Protein AF-A0A952TQQ8-F1 (afdb_monomer)

Sequence (661 aa):
MGQTALNFILPLGLLLSFATPFSAVAAKRCEVVHAGASTTTSVPQVRGFLNPGAQVQADGHVQLHLTQRNSLTGHLVNAVARGVLQPALKTKRLDEVLARLQTKLKEGGEQSFFGKVLESFGITSRFNLKMLEEVPTEGPMIVTLNHPLSGLELVAVAEALAPVRKDVKIVATNFLESVPGFKDHAIFVNPMGGAEARAYNARQREKIVEHLQDGHVIVIAPAGAVSVKEKLSDEHAMDPVWKTGVADFLAQVPHAQVLPVFVNGGPSPTFHRMQRVHPFAGTSMIIREIGDLIGKSIDFAIGAPIKAVEHQKFTDRRDLMKYLRLRTYIMSEAVPKTETTAQPKRVRAEPIAEAIDPAIIKAEIEGLKVLHDLAPDNDAKGMKALIAHGRDIPNVLNEIGRLREVNFWEAGEGTGRARDLDKYDLDYNHLIVWDKKQNRIAGAYRVGFVDNILREKGPEGLYTGQFFGIAPLLPSKLAQMFEIGRSFVDKDYQGRSFALPTLFGGLAKILAFEGKYRGFFGAVSVSNEFTPVSKALILKWAARYAGDKDYGTVSVKTPPRFKTRLTEAELDYLVEKSPTIQELNQLIEAAEGRPGARTPQLIPIYVELGSRFLAFDQDMAFNTVDGLILSDIRELTHPVRVKYMGEEGARVFEQKWNLGE

pLDDT: mean 84.05, std 18.79, range [21.8, 98.75]

Radius of gyration: 32.47 Å; Cα contacts (8 Å, |Δi|>4): 1139; chains: 1; bounding box: 77×60×102 Å

Foldseek 3Di:
DPPPVVVVVVVVVVLVVLADPDDPPDDPDDDDDDDDDDDDDPPPPPPDPFDWDWAQDPLQAIAIARDPDPDPVRVVRSVSCVVRVCVSLVRVLNSQLLVQLVVVVVDDDPQDSLRSSCVSLQEAEDEDVVQLVLDDLWFFAEEEEAAFQLPNVLSSVQRSCVVRAVLEAEEEAPSCVNRPPNVVRYQHAHPPDDDVRVVSVVVSLVVVLVSNVVGHYYYYHQLSDHFADPDLPDPDTGRDQGDLSVVVSCVSVLQYWYKAKYKDDHADSVLRVLCVVDVVSSVSSSSSSNSVCRSYYIWMFIARIHGSVLLVVDPDSSLSSLLSRLLNQLLNQVTDDDPVPDDPPDAFPEAAADADDLVLQLVLVVPFAWLDWPCPPDLQFTKTWGKDALQSRVNNLQNLQSQLQVFLVVQQWHQSYNGNDDPLSNGWMKTFIAGSNVSDTQKIKTKAQLLVQCVPPNPVSAPCVVWKQCVLCCPPHPNQAIEIDSIDGGPVCPPPDHNVLNSLLSVLSCLQPVLRHQWYKYKDWDALVQALLLVLLLVLLQQVLQDPPQAPVMDGDAADDGDGPDDNVSSNSQCVSQNDQVSSQSSSCSSNSHPPRHDDPVSVVCVLLSKHFRGWYDDPSGRTIITMIIGRNLPDDLVSSCSRHNPVSSVSNCVSVVPDD

Structure (mmCIF, N/CA/C/O backbone):
data_AF-A0A952TQQ8-F1
#
_entry.id   AF-A0A952TQQ8-F1
#
loop_
_atom_site.group_PDB
_atom_site.id
_atom_site.type_symbol
_atom_site.label_atom_id
_atom_site.label_alt_id
_atom_site.label_comp_id
_atom_site.label_asym_id
_atom_site.label_entity_id
_atom_site.label_seq_id
_atom_site.pdbx_PDB_ins_code
_atom_site.Cartn_x
_atom_site.Cartn_y
_atom_site.Cartn_z
_atom_site.occupancy
_atom_site.B_iso_or_equiv
_atom_site.auth_seq_id
_atom_site.auth_comp_id
_atom_site.auth_asym_id
_atom_site.auth_atom_id
_atom_site.pdbx_PDB_model_num
ATOM 1 N N . MET A 1 1 ? -19.784 29.715 61.085 1.00 32.22 1 MET A N 1
ATOM 2 C CA . MET A 1 1 ? -20.712 29.132 60.085 1.00 32.22 1 MET A CA 1
ATOM 3 C C . MET A 1 1 ? -20.442 29.626 58.646 1.00 32.22 1 MET A C 1
ATOM 5 O O . MET A 1 1 ? -21.376 29.723 57.868 1.00 32.22 1 MET A O 1
ATOM 9 N N . GLY A 1 2 ? -19.188 29.895 58.238 1.00 28.33 2 GLY A N 1
ATOM 10 C CA . GLY A 1 2 ? -18.906 30.584 56.957 1.00 28.33 2 GLY A CA 1
ATOM 11 C C . GLY A 1 2 ? -17.971 29.887 55.954 1.00 28.33 2 GLY A C 1
ATOM 12 O O . GLY A 1 2 ? -17.770 30.424 54.875 1.00 28.33 2 GLY A O 1
ATOM 13 N N . GLN A 1 3 ? -17.401 28.714 56.260 1.00 23.58 3 GLN A N 1
ATOM 14 C CA . GLN A 1 3 ? -16.406 28.048 55.388 1.00 23.58 3 GLN A CA 1
ATOM 15 C C . GLN A 1 3 ? -16.873 26.716 54.789 1.00 23.58 3 GLN A C 1
ATOM 17 O O . GLN A 1 3 ? -16.317 26.256 53.796 1.00 23.58 3 GLN A O 1
ATOM 22 N N . THR A 1 4 ? -17.945 26.123 55.315 1.00 27.84 4 THR A N 1
ATOM 23 C CA . THR A 1 4 ? -18.509 24.876 54.785 1.00 27.84 4 THR A CA 1
ATOM 24 C C . THR A 1 4 ? -19.394 25.087 53.559 1.00 27.84 4 THR A C 1
ATOM 26 O O . THR A 1 4 ? -19.549 24.149 52.796 1.00 27.84 4 THR A O 1
ATOM 29 N N . ALA A 1 5 ? -19.924 26.291 53.309 1.00 25.72 5 ALA A N 1
ATOM 30 C CA . ALA A 1 5 ? -20.779 26.564 52.145 1.00 25.72 5 ALA A CA 1
ATOM 31 C C . ALA A 1 5 ? -19.988 26.796 50.838 1.00 25.72 5 ALA A C 1
ATOM 33 O O . ALA A 1 5 ? -20.480 26.473 49.759 1.00 25.72 5 ALA A O 1
ATOM 34 N N . LEU A 1 6 ? -18.742 27.284 50.910 1.00 25.86 6 LEU A N 1
ATOM 35 C CA . LEU A 1 6 ? -17.947 27.618 49.717 1.00 25.86 6 LEU A CA 1
ATOM 36 C C . LEU A 1 6 ? -17.417 26.377 48.969 1.00 25.86 6 LEU A C 1
ATOM 38 O O . LEU A 1 6 ? -17.321 26.393 47.744 1.00 25.86 6 LEU A O 1
ATOM 42 N N . ASN A 1 7 ? -17.176 25.267 49.677 1.00 28.73 7 ASN A N 1
ATOM 43 C CA . ASN A 1 7 ? -16.753 23.994 49.073 1.00 28.73 7 ASN A CA 1
ATOM 44 C C . ASN A 1 7 ? -17.890 23.231 48.356 1.00 28.73 7 ASN A C 1
ATOM 46 O O . ASN A 1 7 ? -17.617 22.258 47.657 1.00 28.73 7 ASN A O 1
ATOM 50 N N . PHE A 1 8 ? -19.149 23.673 48.485 1.00 30.70 8 PHE A N 1
ATOM 51 C CA . PHE A 1 8 ? -20.299 23.097 47.769 1.00 30.70 8 PHE A CA 1
ATOM 52 C C . PHE A 1 8 ? -20.654 23.842 46.474 1.00 30.70 8 PHE A C 1
ATOM 54 O O . PHE A 1 8 ? -21.332 23.277 45.616 1.00 30.70 8 PHE A O 1
ATOM 61 N N . ILE A 1 9 ? -20.185 25.082 46.297 1.00 27.66 9 ILE A N 1
ATOM 62 C CA . ILE A 1 9 ? -20.581 25.936 45.165 1.00 27.66 9 ILE A CA 1
ATOM 63 C C . ILE A 1 9 ? -19.721 25.670 43.918 1.00 27.66 9 ILE A C 1
ATOM 65 O O . ILE A 1 9 ? -20.233 25.760 42.806 1.00 27.66 9 ILE A O 1
ATOM 69 N N . LEU A 1 10 ? -18.459 25.246 44.060 1.00 29.20 10 LEU A N 1
ATOM 70 C CA . LEU A 1 10 ? -17.604 24.923 42.903 1.00 29.20 10 LEU A CA 1
ATOM 71 C C . LEU A 1 10 ? -18.091 23.716 42.065 1.00 29.20 10 LEU A C 1
ATOM 73 O O . LEU A 1 10 ? -18.125 23.838 40.840 1.00 29.20 10 LEU A O 1
ATOM 77 N N . PRO A 1 11 ? -18.525 22.579 42.653 1.00 34.53 11 PRO A N 1
ATOM 78 C CA . PRO A 1 11 ? -19.058 21.456 41.874 1.00 34.53 11 PRO A CA 1
ATOM 79 C C . PRO A 1 11 ? -20.411 21.770 41.216 1.00 34.53 11 PRO A C 1
ATOM 81 O O . PRO A 1 11 ? -20.672 21.314 40.104 1.00 34.53 11 PRO A O 1
ATOM 84 N N . LEU A 1 12 ? -21.260 22.577 41.872 1.00 30.97 12 LEU A N 1
ATOM 85 C CA . LEU A 1 12 ? -22.550 23.015 41.323 1.00 30.97 12 LEU A CA 1
ATOM 86 C C . LEU A 1 12 ? -22.391 24.086 40.231 1.00 30.97 12 LEU A C 1
ATOM 88 O O . LEU A 1 12 ? -23.143 24.083 39.262 1.00 30.97 12 LEU A O 1
ATOM 92 N N . GLY A 1 13 ? -21.398 24.972 40.355 1.00 29.64 13 GLY A N 1
ATOM 93 C CA . GLY A 1 13 ? -21.047 25.968 39.339 1.00 29.64 13 GLY A CA 1
ATOM 94 C C . GLY A 1 13 ? -20.501 25.336 38.058 1.00 29.64 13 GLY A C 1
ATOM 95 O O . GLY A 1 13 ? -20.829 25.795 36.963 1.00 29.64 13 GLY A O 1
ATOM 96 N N . LEU A 1 14 ? -19.760 24.225 38.177 1.00 34.53 14 LEU A N 1
ATOM 97 C CA . LEU A 1 14 ? -19.405 23.384 37.031 1.00 34.53 14 LEU A CA 1
ATOM 98 C C . LEU A 1 14 ? -20.651 22.732 36.417 1.00 34.53 14 LEU A C 1
ATOM 100 O O . LEU A 1 14 ? -20.799 22.779 35.208 1.00 34.53 14 LEU A O 1
ATOM 104 N N . LEU A 1 15 ? -21.576 22.195 37.225 1.00 32.00 15 LEU A N 1
ATOM 105 C CA . LEU A 1 15 ? -22.835 21.587 36.755 1.00 32.00 15 LEU A CA 1
ATOM 106 C C . LEU A 1 15 ? -23.774 22.579 36.036 1.00 32.00 15 LEU A C 1
ATOM 108 O O . LEU A 1 15 ? -24.389 22.219 35.036 1.00 32.00 15 LEU A O 1
ATOM 112 N N . LEU A 1 16 ? -23.856 23.828 36.502 1.00 31.28 16 LEU A N 1
ATOM 113 C CA . LEU A 1 16 ? -24.672 24.887 35.891 1.00 31.28 16 LEU A CA 1
ATOM 114 C C . LEU A 1 16 ? -24.053 25.460 34.607 1.00 31.28 16 LEU A C 1
ATOM 116 O O . LEU A 1 16 ? -24.787 25.892 33.721 1.00 31.28 16 LEU A O 1
ATOM 120 N N . SER A 1 17 ? -22.728 25.391 34.447 1.00 34.94 17 SER A N 1
ATOM 121 C CA . SER A 1 17 ? -22.055 25.772 33.194 1.00 34.94 17 SER A CA 1
ATOM 122 C C . SER A 1 17 ? -22.216 24.737 32.066 1.00 34.94 17 SER A C 1
ATOM 124 O O . SER A 1 17 ? -21.946 25.060 30.912 1.00 34.94 17 SER A O 1
ATOM 126 N N . PHE A 1 18 ? -22.758 23.540 32.342 1.00 33.50 18 PHE A N 1
ATOM 127 C CA . PHE A 1 18 ? -23.220 22.605 31.299 1.00 33.50 18 PHE A CA 1
ATOM 128 C C . PHE A 1 18 ? -24.574 23.006 30.674 1.00 33.50 18 PHE A C 1
ATOM 130 O O . PHE A 1 18 ? -24.950 22.427 29.654 1.00 33.50 18 PHE A O 1
ATOM 137 N N . ALA A 1 19 ? -25.308 23.970 31.252 1.00 29.22 19 ALA A N 1
ATOM 138 C CA . ALA A 1 19 ? -26.680 24.311 30.852 1.00 29.22 19 ALA A CA 1
ATOM 139 C C . ALA A 1 19 ? -26.833 25.654 30.105 1.00 29.22 19 ALA A C 1
ATOM 141 O O . ALA A 1 19 ? -27.895 25.905 29.536 1.00 29.22 19 ALA A O 1
ATOM 142 N N . THR A 1 20 ? -25.806 26.511 30.051 1.00 25.48 20 THR A N 1
ATOM 143 C CA . THR A 1 20 ? -25.872 27.815 29.361 1.00 25.48 20 THR A CA 1
ATOM 144 C C . THR A 1 20 ? -24.729 27.991 28.357 1.00 25.48 20 THR A C 1
ATOM 146 O O . THR A 1 20 ? -23.560 27.881 28.722 1.00 25.48 20 THR A O 1
ATOM 149 N N . PRO A 1 21 ? -25.009 28.323 27.080 1.00 28.84 21 PRO A N 1
ATOM 150 C CA . PRO A 1 21 ? -23.968 28.522 26.083 1.00 28.84 21 PRO A CA 1
ATOM 151 C C . PRO A 1 21 ? -23.411 29.953 26.117 1.00 28.84 21 PRO A C 1
ATOM 153 O O . PRO A 1 21 ? -23.126 30.487 25.065 1.00 28.84 21 PRO A O 1
ATOM 156 N N . PHE A 1 22 ? -23.270 30.615 27.269 1.00 28.53 22 PHE A N 1
ATOM 157 C CA . PHE A 1 22 ? -22.618 31.934 27.355 1.00 28.53 22 PHE A CA 1
ATOM 158 C C . PHE A 1 22 ? -22.199 32.236 28.802 1.00 28.53 22 PHE A C 1
ATOM 160 O O . PHE A 1 22 ? -23.039 32.550 29.638 1.00 28.53 22 PHE A O 1
ATOM 167 N N . SER A 1 23 ? -20.899 32.136 29.104 1.00 26.25 23 SER A N 1
ATOM 168 C CA . SER A 1 23 ? -20.166 33.032 30.029 1.00 26.25 23 SER A CA 1
ATOM 169 C C . SER A 1 23 ? -18.717 32.560 30.225 1.00 26.25 23 SER A C 1
ATOM 171 O O . SER A 1 23 ? -18.322 32.016 31.250 1.00 26.25 23 SER A O 1
ATOM 173 N N . ALA A 1 24 ? -17.878 32.811 29.220 1.00 30.66 24 ALA A N 1
ATOM 174 C CA . ALA A 1 24 ? -16.427 32.769 29.368 1.00 30.66 24 ALA A CA 1
ATOM 175 C C . ALA A 1 24 ? -15.915 34.100 29.949 1.00 30.66 24 ALA A C 1
ATOM 177 O O . ALA A 1 24 ? -15.295 34.871 29.231 1.00 30.66 24 ALA A O 1
ATOM 178 N N . VAL A 1 25 ? -16.185 34.405 31.225 1.00 27.53 25 VAL A N 1
ATOM 179 C CA . VAL A 1 25 ? -15.553 35.539 31.937 1.00 27.53 25 VAL A CA 1
ATOM 180 C C . VAL A 1 25 ? -15.475 35.241 33.441 1.00 27.53 25 VAL A C 1
A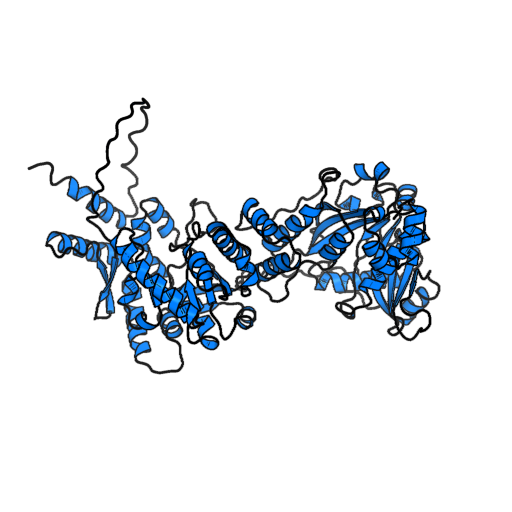TOM 182 O O . VAL A 1 25 ? -16.314 35.710 34.194 1.00 27.53 25 VAL A O 1
ATOM 185 N N . ALA A 1 26 ? -14.500 34.437 33.884 1.00 26.12 26 ALA A N 1
ATOM 186 C CA . ALA A 1 26 ? -13.976 34.437 35.268 1.00 26.12 26 ALA A CA 1
ATOM 187 C C . ALA A 1 26 ? -12.819 33.426 35.450 1.00 26.12 26 ALA A C 1
ATOM 189 O O . ALA A 1 26 ? -12.828 32.607 36.359 1.00 26.12 26 ALA A O 1
ATOM 190 N N . ALA A 1 27 ? -11.813 33.446 34.573 1.00 28.19 27 ALA A N 1
ATOM 191 C CA . ALA A 1 27 ? -10.557 32.719 34.805 1.00 28.19 27 ALA A CA 1
ATOM 192 C C . ALA A 1 27 ? -9.403 33.413 34.069 1.00 28.19 27 ALA A C 1
ATOM 194 O O . ALA A 1 27 ? -8.700 32.826 33.255 1.00 28.19 27 ALA A O 1
ATOM 195 N N . LYS A 1 28 ? -9.266 34.724 34.280 1.00 26.98 28 LYS A N 1
ATOM 196 C CA . LYS A 1 28 ? -8.157 35.517 33.744 1.00 26.98 28 LYS A CA 1
ATOM 197 C C . LYS A 1 28 ? -7.723 36.521 34.804 1.00 26.98 28 LYS A C 1
ATOM 199 O O . LYS A 1 28 ? -8.106 37.682 34.757 1.00 26.98 28 LYS A O 1
ATOM 204 N N . ARG A 1 29 ? -7.003 36.030 35.811 1.00 25.61 29 ARG A N 1
ATOM 205 C CA . ARG A 1 29 ? -6.129 36.809 3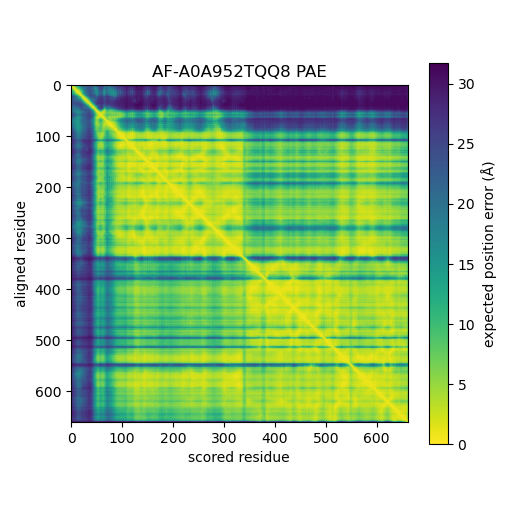6.703 1.00 25.61 29 ARG A CA 1
ATOM 206 C C . ARG A 1 29 ? -5.382 35.837 37.609 1.00 25.61 29 ARG A C 1
ATOM 208 O O . ARG A 1 29 ? -5.937 35.373 38.593 1.00 25.61 29 ARG A O 1
ATOM 215 N N . CYS A 1 30 ? -4.172 35.492 37.186 1.00 24.12 30 CYS A N 1
ATOM 216 C CA . CYS A 1 30 ? -2.969 35.344 38.005 1.00 24.12 30 CYS A CA 1
ATOM 217 C C . CYS A 1 30 ? -1.922 34.656 37.130 1.00 24.12 30 CYS A C 1
ATOM 219 O O . CYS A 1 30 ? -1.815 33.436 37.102 1.00 24.12 30 CYS A O 1
ATOM 221 N N . GLU A 1 31 ? -1.180 35.470 36.390 1.00 26.22 31 GLU A N 1
ATOM 222 C CA . GLU A 1 31 ? 0.121 35.085 35.866 1.00 26.22 31 GLU A CA 1
ATOM 223 C C . GLU A 1 31 ? 1.176 35.972 36.536 1.00 26.22 31 GLU A C 1
ATOM 225 O O . GLU A 1 31 ? 0.934 37.157 36.770 1.00 26.22 31 GLU A O 1
ATOM 230 N N . VAL A 1 32 ? 2.336 35.354 36.777 1.00 25.34 32 VAL A N 1
ATOM 231 C CA . VAL A 1 32 ? 3.637 35.906 37.194 1.00 25.34 32 VAL A CA 1
ATOM 232 C C . VAL A 1 32 ? 3.842 36.177 38.693 1.00 25.34 32 VAL A C 1
ATOM 234 O O . VAL A 1 32 ? 3.427 37.211 39.194 1.00 25.34 32 VAL A O 1
ATOM 237 N N . VAL A 1 33 ? 4.591 35.283 39.366 1.00 24.11 33 VAL A N 1
ATOM 238 C CA . VAL A 1 33 ? 5.948 35.552 39.909 1.00 24.11 33 VAL A CA 1
ATOM 239 C C . VAL A 1 33 ? 6.734 34.226 39.968 1.00 24.11 33 VAL A C 1
ATOM 241 O O . VAL A 1 33 ? 6.297 33.265 40.597 1.00 24.11 33 VAL A O 1
ATOM 244 N N . HIS A 1 34 ? 7.902 34.176 39.318 1.00 28.20 34 HIS A N 1
ATOM 245 C CA . HIS A 1 34 ? 8.940 33.158 39.529 1.00 28.20 34 HIS A CA 1
ATOM 246 C C . HIS A 1 34 ? 9.770 33.501 40.777 1.00 28.20 34 HIS A C 1
ATOM 248 O O . HIS A 1 34 ? 10.296 34.606 40.854 1.00 28.20 34 HIS A O 1
ATOM 254 N N . ALA A 1 35 ? 9.975 32.541 41.684 1.00 23.30 35 ALA A N 1
ATOM 255 C CA . ALA A 1 35 ? 11.178 32.424 42.518 1.00 23.30 35 ALA A CA 1
ATOM 256 C C . ALA A 1 35 ? 11.234 31.019 43.139 1.00 23.30 35 ALA A C 1
ATOM 258 O O . ALA A 1 35 ? 10.222 30.499 43.607 1.00 23.30 35 ALA A O 1
ATOM 259 N N . GLY A 1 36 ? 12.406 30.387 43.092 1.00 25.66 36 GLY A N 1
ATOM 260 C CA . GLY A 1 36 ? 12.616 29.030 43.579 1.00 25.66 36 GLY A CA 1
ATOM 261 C C . GLY A 1 36 ? 12.595 28.920 45.103 1.00 25.66 36 GLY A C 1
ATOM 262 O O . GLY A 1 36 ? 13.143 29.764 45.800 1.00 25.66 36 GLY A O 1
ATOM 263 N N . ALA A 1 37 ? 12.004 27.834 45.595 1.00 23.45 37 ALA A N 1
ATOM 264 C CA . ALA A 1 37 ? 12.375 27.158 46.834 1.00 23.45 37 ALA A CA 1
ATOM 265 C C . ALA A 1 37 ? 11.677 25.792 46.860 1.00 23.45 37 ALA A C 1
ATOM 267 O O . ALA A 1 37 ? 10.455 25.691 46.745 1.00 23.45 37 ALA A O 1
ATOM 268 N N . SER A 1 38 ? 12.467 24.732 47.000 1.00 32.81 38 SER A N 1
ATOM 269 C CA . SER A 1 38 ? 12.003 23.371 47.236 1.00 32.81 38 SER A CA 1
ATOM 270 C C . SER A 1 38 ? 11.174 23.305 48.519 1.00 32.81 38 SER A C 1
ATOM 272 O O . SER A 1 38 ? 11.723 23.394 49.615 1.00 32.81 38 SER A O 1
ATOM 274 N N . THR A 1 39 ? 9.865 23.105 48.397 1.00 23.03 39 THR A N 1
ATOM 275 C CA . THR A 1 39 ? 9.034 22.610 49.497 1.00 23.03 39 THR A CA 1
ATOM 276 C C . THR A 1 39 ? 8.027 21.609 48.949 1.00 23.03 39 THR A C 1
ATOM 278 O O . THR A 1 39 ? 7.138 21.921 48.161 1.00 23.03 39 THR A O 1
ATOM 281 N N . THR A 1 40 ? 8.209 20.360 49.363 1.00 30.31 40 THR A N 1
ATOM 282 C CA . THR A 1 40 ? 7.241 19.274 49.247 1.00 30.31 40 THR A CA 1
ATOM 283 C C . THR A 1 40 ? 5.929 19.691 49.903 1.00 30.31 40 THR A C 1
ATOM 285 O O . THR A 1 40 ? 5.774 19.590 51.117 1.00 30.31 40 THR A O 1
ATOM 288 N N . THR A 1 41 ? 4.975 20.154 49.102 1.00 22.11 41 THR A N 1
ATOM 289 C CA . THR A 1 41 ? 3.570 20.253 49.493 1.00 22.11 41 THR A CA 1
ATOM 290 C C . THR A 1 41 ? 2.823 19.135 48.784 1.00 22.11 41 THR A C 1
ATOM 292 O O . THR A 1 41 ? 2.525 19.190 47.592 1.00 22.11 41 THR A O 1
ATOM 295 N N . SER A 1 42 ? 2.574 18.060 49.528 1.00 22.77 42 SER A N 1
ATOM 296 C CA . SER A 1 42 ? 1.626 17.023 49.150 1.00 22.77 42 SER A CA 1
ATOM 297 C C . SER A 1 42 ? 0.257 17.671 48.943 1.00 22.77 42 SER A C 1
ATOM 299 O O . SER A 1 42 ? -0.440 18.024 49.892 1.00 22.77 42 SER A O 1
ATOM 301 N N . VAL A 1 43 ? -0.138 17.836 47.681 1.00 21.80 43 VAL A N 1
ATOM 302 C CA . VAL A 1 43 ? -1.536 18.097 47.335 1.00 21.80 43 VAL A CA 1
ATOM 303 C C . VAL A 1 43 ? -2.341 16.925 47.905 1.00 21.80 43 VAL A C 1
ATOM 305 O O . VAL A 1 43 ? -2.058 15.778 47.541 1.00 21.80 43 VAL A O 1
ATOM 308 N N . PRO A 1 44 ? -3.309 17.147 48.813 1.00 22.64 44 PRO A N 1
ATOM 309 C CA . PRO A 1 44 ? -4.126 16.057 49.312 1.00 22.64 44 PRO A CA 1
ATOM 310 C C . PRO A 1 44 ? -4.858 15.451 48.116 1.00 22.64 44 PRO A C 1
ATOM 312 O O . PRO A 1 44 ? -5.598 16.149 47.421 1.00 22.64 44 PRO A O 1
ATOM 315 N N . GLN A 1 45 ? -4.656 14.155 47.861 1.00 25.36 45 GLN A N 1
ATOM 316 C CA . GLN A 1 45 ? -5.541 13.397 46.985 1.00 25.36 45 GLN A CA 1
ATOM 317 C C . GLN A 1 45 ? -6.956 13.523 47.554 1.00 25.36 45 GLN A C 1
ATOM 319 O O . GLN A 1 45 ? -7.307 12.869 48.537 1.00 25.36 45 GLN A O 1
ATOM 324 N N . VAL A 1 46 ? -7.775 14.379 46.945 1.00 29.78 46 VAL A N 1
ATOM 325 C CA . VAL A 1 46 ? -9.210 14.417 47.200 1.00 29.78 46 VAL A CA 1
ATOM 326 C C . VAL A 1 46 ? -9.751 13.062 46.748 1.00 29.78 46 VAL A C 1
ATOM 328 O O . VAL A 1 46 ? -9.956 12.829 45.559 1.00 29.78 46 VAL A O 1
ATOM 331 N N . ARG A 1 47 ? -9.926 12.130 47.696 1.00 33.19 47 ARG A N 1
ATOM 332 C CA . ARG A 1 47 ? -10.666 10.878 47.486 1.00 33.19 47 ARG A CA 1
ATOM 333 C C . ARG A 1 47 ? -12.002 11.237 46.830 1.00 33.19 47 ARG A C 1
ATOM 335 O O . ARG A 1 47 ? -12.814 11.937 47.434 1.00 33.19 47 ARG A O 1
ATOM 342 N N . GLY A 1 48 ? -12.179 10.791 45.585 1.00 42.81 48 GLY A N 1
ATOM 343 C CA . GLY A 1 48 ? -13.246 11.208 44.677 1.00 42.81 48 GLY A CA 1
ATOM 344 C C . GLY A 1 48 ? -14.637 11.141 45.303 1.00 42.81 48 GLY A C 1
ATOM 345 O O . GLY A 1 48 ? -15.153 10.069 45.605 1.00 42.81 48 GLY A O 1
ATOM 346 N N . PHE A 1 49 ? -15.248 12.310 45.494 1.00 42.28 49 PHE A N 1
ATOM 347 C CA . PHE A 1 49 ? -16.646 12.446 45.909 1.00 42.28 49 PHE A CA 1
ATOM 348 C C . PHE A 1 49 ? -17.617 12.172 44.742 1.00 42.28 49 PHE A C 1
ATOM 350 O O . PHE A 1 49 ? -18.768 11.798 44.967 1.00 42.28 49 PHE A O 1
ATOM 357 N N . LEU A 1 50 ? -17.135 12.318 43.502 1.00 49.62 50 LEU A N 1
ATOM 358 C CA . LEU A 1 50 ? -17.887 12.156 42.261 1.00 49.62 50 LEU A CA 1
ATOM 359 C C . LEU A 1 50 ? -17.267 11.026 41.424 1.00 49.62 50 LEU A C 1
ATOM 361 O O . LEU A 1 50 ? -16.101 11.108 41.046 1.00 49.62 50 LEU A O 1
ATOM 365 N N . ASN A 1 51 ? -18.053 9.988 41.148 1.00 52.38 51 ASN A N 1
ATOM 366 C CA . ASN A 1 51 ? -17.754 8.917 40.204 1.00 52.38 51 ASN A CA 1
ATOM 367 C C . ASN A 1 51 ? -18.918 8.828 39.197 1.00 52.38 51 ASN A C 1
ATOM 369 O O . ASN A 1 51 ? -19.869 8.077 39.436 1.00 52.38 51 ASN A O 1
ATOM 373 N N . PRO A 1 52 ? -18.917 9.678 38.150 1.00 55.25 52 PRO A N 1
ATOM 374 C CA . PRO A 1 52 ? -19.969 9.699 37.145 1.00 55.25 52 PRO A CA 1
ATOM 375 C C . PRO A 1 52 ? -20.037 8.378 36.377 1.00 55.25 52 PRO A C 1
ATOM 377 O O . PRO A 1 52 ? -19.037 7.902 35.849 1.00 55.25 52 PRO A O 1
ATOM 380 N N . GLY A 1 53 ? -21.234 7.815 36.280 1.00 58.09 53 GLY A N 1
ATOM 381 C CA . GLY A 1 53 ? -21.527 6.585 35.561 1.00 58.09 53 GLY A CA 1
ATOM 382 C C . GLY A 1 53 ? -22.976 6.546 35.089 1.00 58.09 53 GLY A C 1
ATOM 383 O O . GLY A 1 53 ? -23.793 7.405 35.432 1.00 58.09 53 GLY A O 1
ATOM 384 N N . ALA A 1 54 ? -23.286 5.535 34.291 1.00 63.41 54 ALA A N 1
ATOM 385 C CA . ALA A 1 54 ? -24.631 5.261 33.821 1.00 63.41 54 ALA A CA 1
ATOM 386 C C . ALA A 1 54 ? -24.971 3.798 34.065 1.00 63.41 54 ALA A C 1
ATOM 388 O O . ALA A 1 54 ? -24.098 2.935 33.976 1.00 63.41 54 ALA A O 1
ATOM 389 N N . GLN A 1 55 ? -26.231 3.538 34.379 1.00 69.12 55 GLN A N 1
ATOM 390 C CA . GLN A 1 55 ? -26.745 2.198 34.596 1.00 69.12 55 GLN A CA 1
ATOM 391 C C . GLN A 1 55 ? -28.065 2.050 33.850 1.00 69.12 55 GLN A C 1
ATOM 393 O O . GLN A 1 55 ? -28.894 2.961 33.880 1.00 69.12 55 GLN A O 1
ATOM 398 N N . VAL A 1 56 ? -28.253 0.911 33.186 1.00 68.06 56 VAL A N 1
ATOM 399 C CA . VAL A 1 56 ? -29.563 0.542 32.649 1.00 68.06 56 VAL A CA 1
ATOM 400 C C . VAL A 1 56 ? -30.370 -0.072 33.783 1.00 68.06 56 VAL A C 1
ATOM 402 O O . VAL A 1 56 ? -29.945 -1.043 34.413 1.00 68.06 56 VAL A O 1
ATOM 405 N N . GLN A 1 57 ? -31.498 0.557 34.093 1.00 76.19 57 GLN A N 1
ATOM 406 C CA . GLN A 1 57 ? -32.425 0.102 35.120 1.00 76.19 57 GLN A CA 1
ATOM 407 C C . GLN A 1 57 ? -33.222 -1.114 34.625 1.00 76.19 57 GLN A C 1
ATOM 409 O O . GLN A 1 57 ? -33.276 -1.401 33.428 1.00 76.19 57 GLN A O 1
ATOM 414 N N . ALA A 1 58 ? -33.850 -1.845 35.549 1.00 68.06 58 ALA A N 1
ATOM 415 C CA . ALA A 1 58 ? -34.628 -3.043 35.215 1.00 68.06 58 ALA A CA 1
ATOM 416 C C . ALA A 1 58 ? -35.817 -2.752 34.275 1.00 68.06 58 ALA A C 1
ATOM 418 O O . ALA A 1 58 ? -36.232 -3.626 33.519 1.00 68.06 58 ALA A O 1
ATOM 419 N N . ASP A 1 59 ? -36.331 -1.522 34.300 1.00 69.00 59 ASP A N 1
ATOM 420 C CA . ASP A 1 59 ? -37.386 -1.014 33.417 1.00 69.00 59 ASP A CA 1
ATOM 421 C C . ASP A 1 59 ? -36.868 -0.545 32.040 1.00 69.00 59 ASP A C 1
ATOM 423 O O . ASP A 1 59 ? -37.653 -0.110 31.203 1.00 69.00 59 ASP A O 1
ATOM 427 N N . GLY A 1 60 ? -35.561 -0.666 31.779 1.00 64.75 60 GLY A N 1
ATOM 428 C CA . GLY A 1 60 ? -34.933 -0.331 30.500 1.00 64.75 60 GLY A CA 1
ATOM 429 C C . GLY A 1 60 ? -34.461 1.118 30.363 1.00 64.75 60 GLY A C 1
ATOM 430 O O . GLY A 1 60 ? -33.883 1.449 29.328 1.00 64.75 60 GLY A O 1
ATOM 431 N N . HIS A 1 61 ? -34.639 1.970 31.378 1.00 73.56 61 HIS A N 1
ATOM 432 C CA . HIS A 1 61 ? -34.198 3.367 31.320 1.00 73.56 61 HIS A CA 1
ATOM 433 C C . HIS A 1 61 ? -32.708 3.541 31.648 1.00 73.56 61 HIS A C 1
ATOM 435 O O . HIS A 1 61 ? -32.187 2.973 32.614 1.00 73.56 61 HIS A O 1
ATOM 441 N N . VAL A 1 62 ? -32.015 4.395 30.885 1.00 67.69 62 VAL A N 1
ATOM 442 C CA . VAL A 1 62 ? -30.635 4.804 31.185 1.00 67.69 62 VAL A CA 1
ATOM 443 C C . VAL A 1 62 ? -30.646 5.853 32.290 1.00 67.69 62 VAL A C 1
ATOM 445 O O . VAL A 1 62 ? -31.055 6.996 32.076 1.00 67.69 62 VAL A O 1
ATOM 448 N N . GLN A 1 63 ? -30.123 5.505 33.464 1.00 70.62 63 GLN A N 1
ATOM 449 C CA . GLN A 1 63 ? -30.012 6.420 34.594 1.00 70.62 63 GLN A CA 1
ATOM 450 C C . GLN A 1 63 ? -28.563 6.859 34.823 1.00 70.62 63 GLN A C 1
ATOM 452 O O . GLN A 1 63 ? -27.652 6.040 34.945 1.00 70.62 63 GLN A O 1
ATOM 457 N N . LEU A 1 64 ? -28.354 8.177 34.899 1.00 65.12 64 LEU A N 1
ATOM 458 C CA . LEU A 1 64 ? -27.068 8.775 35.254 1.00 65.12 64 LEU A CA 1
ATOM 459 C C . LEU A 1 64 ? -26.913 8.863 36.773 1.00 65.12 64 LEU A C 1
ATOM 461 O O . LEU A 1 64 ? -27.825 9.308 37.475 1.00 65.12 64 LEU A O 1
ATOM 465 N N . HIS A 1 65 ? -25.721 8.536 37.261 1.00 66.00 65 HIS A N 1
ATOM 466 C CA . HIS A 1 65 ? -25.332 8.709 38.656 1.00 66.00 65 HIS A CA 1
ATOM 467 C C . HIS A 1 65 ? -23.972 9.394 38.718 1.00 66.00 65 HIS A C 1
ATOM 469 O O . HIS A 1 65 ? -23.063 9.038 37.983 1.00 66.00 65 HIS A O 1
ATOM 475 N N . LEU A 1 66 ? -23.819 10.379 39.595 1.00 57.88 66 LEU A N 1
ATOM 476 C CA . LEU A 1 66 ? -22.551 11.054 39.867 1.00 57.88 66 LEU A CA 1
ATOM 477 C C . LEU A 1 66 ? -21.835 10.472 41.089 1.00 57.88 66 LEU A C 1
ATOM 479 O O . LEU A 1 66 ? -20.675 10.791 41.321 1.00 57.88 66 LEU A O 1
ATOM 483 N N . THR A 1 67 ? -22.505 9.649 41.896 1.00 57.25 67 THR A N 1
ATOM 484 C CA . THR A 1 67 ? -21.909 8.967 43.049 1.00 57.25 67 THR A CA 1
ATOM 485 C C . THR A 1 67 ? -22.687 7.701 43.401 1.00 57.25 67 THR A C 1
ATOM 487 O O . THR A 1 67 ? -23.908 7.658 43.261 1.00 57.25 67 THR A O 1
ATOM 490 N N . GLN A 1 68 ? -21.985 6.675 43.889 1.00 57.19 68 GLN A N 1
ATOM 491 C CA . GLN A 1 68 ? -22.589 5.433 44.395 1.00 57.19 68 GLN A CA 1
ATOM 492 C C . GLN A 1 68 ? -22.811 5.446 45.919 1.00 57.19 68 GLN A C 1
ATOM 494 O O . GLN A 1 68 ? -23.174 4.432 46.510 1.00 57.19 68 GLN A O 1
ATOM 499 N N . ARG A 1 69 ? -22.593 6.586 46.592 1.00 60.59 69 ARG A N 1
ATOM 500 C CA . ARG A 1 69 ? -22.831 6.693 48.038 1.00 60.59 69 ARG A CA 1
ATOM 501 C C . ARG A 1 69 ? -24.323 6.630 48.351 1.00 60.59 69 ARG A C 1
ATOM 503 O O . ARG A 1 69 ? -25.079 7.509 47.943 1.00 60.59 69 ARG A O 1
ATOM 510 N N . ASN A 1 70 ? -24.714 5.658 49.171 1.00 59.84 70 ASN A N 1
ATOM 511 C CA . ASN A 1 70 ? -26.054 5.584 49.744 1.00 59.84 70 ASN A CA 1
ATOM 512 C C . ASN A 1 70 ? -26.190 6.556 50.934 1.00 59.84 70 ASN A C 1
ATOM 514 O O . ASN A 1 70 ? -26.180 6.155 52.094 1.00 59.84 70 ASN A O 1
ATOM 518 N N . SER A 1 71 ? -26.230 7.859 50.647 1.00 67.75 71 SER A N 1
ATOM 519 C CA . SER A 1 71 ? -26.416 8.929 51.636 1.00 67.75 71 SER A CA 1
ATOM 520 C C . SER A 1 71 ? -27.350 10.017 51.101 1.00 67.75 71 SER A C 1
ATOM 522 O O . SER A 1 71 ? -27.482 10.174 49.890 1.00 67.75 71 SER A O 1
ATOM 524 N N . LEU A 1 72 ? -27.969 10.812 51.985 1.00 58.16 72 LEU A N 1
ATOM 525 C CA . LEU A 1 72 ? -28.831 11.951 51.610 1.00 58.16 72 LEU A CA 1
ATOM 526 C C . LEU A 1 72 ? -28.152 12.898 50.605 1.00 58.16 72 LEU A C 1
ATOM 528 O O . LEU A 1 72 ? -28.751 13.302 49.610 1.00 58.16 72 LEU A O 1
ATOM 532 N N . THR A 1 73 ? -26.872 13.199 50.824 1.00 55.47 73 THR A N 1
ATOM 533 C CA . THR A 1 73 ? -26.073 14.034 49.920 1.00 55.47 73 THR A CA 1
ATOM 534 C C . THR A 1 73 ? -25.832 13.351 48.572 1.00 55.47 73 THR A C 1
ATOM 536 O O . THR A 1 73 ? -25.874 14.016 47.541 1.00 55.47 73 THR A O 1
ATOM 539 N N . GLY A 1 74 ? -25.614 12.031 48.553 1.00 55.44 74 GLY A N 1
ATOM 540 C CA . GLY A 1 74 ? -25.461 11.263 47.315 1.00 55.44 74 GLY A CA 1
ATOM 541 C C . GLY A 1 74 ? -26.750 11.199 46.494 1.00 55.44 74 GLY A C 1
ATOM 542 O O . GLY A 1 74 ? -26.719 11.387 45.277 1.00 55.44 74 GLY A O 1
ATOM 543 N N . HIS A 1 75 ? -27.895 11.038 47.161 1.00 65.31 75 HIS A N 1
ATOM 544 C CA . HIS A 1 75 ? -29.219 11.078 46.533 1.00 65.31 75 HIS A CA 1
ATOM 545 C C . HIS A 1 75 ? -29.524 12.444 45.916 1.00 65.31 75 HIS A C 1
ATOM 547 O O . HIS A 1 75 ? -29.987 12.495 44.777 1.00 65.31 75 HIS A O 1
ATOM 553 N N . LEU A 1 76 ? -29.200 13.542 46.611 1.00 61.19 76 LEU A N 1
ATOM 554 C CA . LEU A 1 76 ? -29.369 14.905 46.094 1.00 61.19 76 LEU A CA 1
ATOM 555 C C . LEU A 1 76 ? -28.473 15.173 44.874 1.00 61.19 76 LEU A C 1
ATOM 557 O O . LEU A 1 76 ? -28.943 15.680 43.858 1.00 61.19 76 LEU A O 1
ATOM 561 N N . VAL A 1 77 ? -27.198 14.781 44.938 1.00 62.56 77 VAL A N 1
ATOM 562 C CA . VAL A 1 77 ? -26.240 14.929 43.828 1.00 62.56 77 VAL A CA 1
ATOM 563 C C . VAL A 1 77 ? -26.682 14.125 42.597 1.00 62.56 77 VAL A C 1
ATOM 565 O O . VAL A 1 77 ? -26.657 14.639 41.479 1.00 62.56 77 VAL A O 1
ATOM 568 N N . ASN A 1 78 ? -27.164 12.896 42.791 1.00 65.88 78 ASN A N 1
ATOM 569 C CA . ASN A 1 78 ? -27.725 12.085 41.710 1.00 65.88 78 ASN A CA 1
ATOM 570 C C . ASN A 1 78 ? -29.053 12.656 41.179 1.00 65.88 78 ASN A C 1
ATOM 572 O O . ASN A 1 78 ? -29.317 12.565 39.983 1.00 65.88 78 ASN A O 1
ATOM 576 N N . ALA A 1 79 ? -29.882 13.283 42.021 1.00 66.69 79 ALA A N 1
ATOM 577 C CA . ALA A 1 79 ? -31.107 13.951 41.579 1.00 66.69 79 ALA A CA 1
ATOM 578 C C . ALA A 1 79 ? -30.814 15.165 40.684 1.00 66.69 79 ALA A C 1
ATOM 580 O O . ALA A 1 79 ? -31.451 15.315 39.644 1.00 66.69 79 ALA A O 1
ATOM 581 N N . VAL A 1 80 ? -29.805 15.974 41.026 1.00 60.88 80 VAL A N 1
ATOM 582 C CA . VAL A 1 80 ? -29.335 17.085 40.178 1.00 60.88 80 VAL A CA 1
ATOM 583 C C . VAL A 1 80 ? -28.789 16.564 38.846 1.00 60.88 80 VAL A C 1
ATOM 585 O O . VAL A 1 80 ? -29.106 17.117 37.793 1.00 60.88 80 VAL A O 1
ATOM 588 N N . ALA A 1 81 ? -28.036 15.460 38.863 1.00 64.25 81 ALA A N 1
ATOM 589 C CA . ALA A 1 81 ? -27.560 14.817 37.640 1.00 64.25 81 ALA A CA 1
ATOM 590 C C . ALA A 1 81 ? -28.715 14.402 36.715 1.00 64.25 81 ALA A C 1
ATOM 592 O O . ALA A 1 81 ? -28.686 14.678 35.517 1.00 64.25 81 ALA A O 1
ATOM 593 N N . ARG A 1 82 ? -29.768 13.800 37.276 1.00 69.44 82 ARG A N 1
ATOM 594 C CA . ARG A 1 82 ? -30.972 13.419 36.524 1.00 69.44 82 ARG A CA 1
ATOM 595 C C . ARG A 1 82 ? -31.749 14.626 35.999 1.00 69.44 82 ARG A C 1
ATOM 597 O O . ARG A 1 82 ? -32.178 14.616 34.855 1.00 69.44 82 ARG A O 1
ATOM 604 N N . GLY A 1 83 ? -31.898 15.682 36.796 1.00 62.41 83 GLY A N 1
ATOM 605 C CA . GLY A 1 83 ? -32.655 16.872 36.396 1.00 62.41 83 GLY A CA 1
ATOM 606 C C . GLY A 1 83 ? -31.972 17.723 35.320 1.00 62.41 83 GLY A C 1
ATOM 607 O O . GLY A 1 83 ? -32.657 18.311 34.489 1.00 62.41 83 GLY A O 1
ATOM 608 N N . VAL A 1 84 ? -30.634 17.784 35.319 1.00 61.22 84 VAL A N 1
ATOM 609 C CA . VAL A 1 84 ? -29.870 18.731 34.484 1.00 61.22 84 VAL A CA 1
ATOM 610 C C . VAL A 1 84 ? -29.041 18.036 33.400 1.00 61.22 84 VAL A C 1
ATOM 612 O O . VAL A 1 84 ? -29.091 18.436 32.238 1.00 61.22 84 VAL A O 1
ATOM 615 N N . LEU A 1 85 ? -28.294 16.976 33.735 1.00 65.50 85 LEU A N 1
ATOM 616 C CA . LEU A 1 85 ? -27.389 16.312 32.783 1.00 65.50 85 LEU A CA 1
ATOM 617 C C . LEU A 1 85 ? -28.127 15.338 31.857 1.00 65.50 85 LEU A C 1
ATOM 619 O O . LEU A 1 85 ? -27.796 15.239 30.678 1.00 65.50 85 LEU A O 1
ATOM 623 N N . GLN A 1 86 ? -29.136 14.627 32.362 1.00 70.06 86 GLN A N 1
ATOM 624 C CA . GLN A 1 86 ? -29.854 13.597 31.602 1.00 70.06 86 GLN A CA 1
ATOM 625 C C . GLN A 1 86 ? -30.586 14.158 30.359 1.00 70.06 86 GLN A C 1
ATOM 627 O O . GLN A 1 86 ? -30.453 13.549 29.288 1.00 70.06 86 GLN A O 1
ATOM 632 N N . PRO A 1 87 ? -31.264 15.330 30.422 1.00 70.62 87 PRO A N 1
ATOM 633 C CA . PRO A 1 87 ? -31.815 15.991 29.236 1.00 70.62 87 PRO A CA 1
ATOM 634 C C . PRO A 1 87 ? -30.730 16.538 28.299 1.00 70.62 87 PRO A C 1
ATOM 636 O O . PRO A 1 87 ? -30.829 16.369 27.084 1.00 70.62 87 PRO A O 1
ATOM 639 N N . ALA A 1 88 ? -29.667 17.140 28.848 1.00 67.50 88 ALA A N 1
ATOM 640 C CA . ALA A 1 88 ? -28.562 17.706 28.066 1.00 67.50 88 ALA A CA 1
ATOM 641 C C . ALA A 1 88 ? -27.798 16.641 27.251 1.00 67.50 88 ALA A C 1
ATOM 643 O O . ALA A 1 88 ? -27.298 16.924 26.157 1.00 67.50 88 ALA A O 1
ATOM 644 N N . LEU A 1 89 ? -27.756 15.403 27.754 1.00 69.25 89 LEU A N 1
ATOM 645 C CA . LEU A 1 89 ? -27.150 14.242 27.098 1.00 69.25 89 LEU A CA 1
ATOM 646 C C . LEU A 1 89 ? -28.114 13.469 26.182 1.00 69.25 89 LEU A C 1
ATOM 648 O O . LEU A 1 89 ? -27.711 12.473 25.589 1.00 69.25 89 LEU A O 1
ATOM 652 N N . LYS A 1 90 ? -29.367 13.928 26.029 1.00 73.75 90 LYS A N 1
ATOM 653 C CA . LYS A 1 90 ? -30.383 13.352 25.121 1.00 73.75 90 LYS A CA 1
ATOM 654 C C . LYS A 1 90 ? -30.650 11.848 25.321 1.00 73.75 90 LYS A C 1
ATOM 656 O O . LYS A 1 90 ? -30.977 11.134 24.375 1.00 73.75 90 LYS A O 1
ATOM 661 N N . THR A 1 91 ? -30.567 11.387 26.564 1.00 73.56 91 THR A N 1
ATOM 662 C CA . THR A 1 91 ? -30.696 9.971 26.974 1.00 73.56 91 THR A CA 1
ATOM 663 C C . THR A 1 91 ? -31.982 9.270 26.523 1.00 73.56 91 THR A C 1
ATOM 665 O O . THR A 1 91 ? -31.928 8.081 26.239 1.00 73.56 91 THR A O 1
ATOM 668 N N . LYS A 1 92 ? -33.101 9.992 26.341 1.00 79.00 92 LYS A N 1
ATOM 669 C CA . LYS A 1 92 ? -34.375 9.423 25.846 1.00 79.00 92 LYS A CA 1
ATOM 670 C C . LYS A 1 92 ? -34.235 8.620 24.551 1.00 79.00 92 LYS A C 1
ATOM 672 O O . LYS A 1 92 ? -34.902 7.610 24.379 1.00 79.00 92 LYS A O 1
ATOM 677 N N . ARG A 1 93 ? -33.347 9.051 23.649 1.00 81.19 93 ARG A N 1
ATOM 678 C CA . ARG A 1 93 ? -33.102 8.330 22.393 1.00 81.19 93 ARG A CA 1
ATOM 679 C C . ARG A 1 93 ? -32.518 6.936 22.631 1.00 81.19 93 ARG A C 1
ATOM 681 O O . ARG A 1 93 ? -32.768 6.033 21.845 1.00 81.19 93 ARG A O 1
ATOM 688 N N . LEU A 1 94 ? -31.735 6.763 23.698 1.00 81.00 94 LEU A N 1
ATOM 689 C CA . LEU A 1 94 ? -31.177 5.464 24.070 1.00 81.00 94 LEU A CA 1
ATOM 690 C C . LEU A 1 94 ? -32.207 4.577 24.767 1.00 81.00 94 LEU A C 1
ATOM 692 O O . LEU A 1 94 ? -32.175 3.373 24.547 1.00 81.00 94 LEU A O 1
ATOM 696 N N . ASP A 1 95 ? -33.139 5.145 25.534 1.00 82.12 95 ASP A N 1
ATOM 697 C CA . ASP A 1 95 ? -34.240 4.375 26.130 1.00 82.12 95 ASP A CA 1
ATOM 698 C C . ASP A 1 95 ? -35.078 3.685 25.036 1.00 82.12 95 ASP A C 1
ATOM 700 O O . ASP A 1 95 ? -35.370 2.494 25.123 1.00 82.12 95 ASP A O 1
ATOM 704 N N . GLU A 1 96 ? -35.387 4.398 23.945 1.00 86.38 96 GLU A N 1
ATOM 705 C CA . GLU A 1 96 ? -36.085 3.832 22.779 1.00 86.38 96 GLU A CA 1
ATOM 706 C C . GLU A 1 96 ? -35.285 2.701 22.113 1.00 86.38 96 GLU A C 1
ATOM 708 O O . GLU A 1 96 ? -35.837 1.662 21.748 1.00 86.38 96 GLU A O 1
ATOM 713 N N . VAL A 1 97 ? -33.967 2.875 21.978 1.00 87.19 97 VAL A N 1
ATOM 714 C CA . VAL A 1 97 ? -33.072 1.842 21.438 1.00 87.19 97 VAL A CA 1
ATOM 715 C C . VAL A 1 97 ? -33.052 0.604 22.334 1.00 87.19 97 VAL A C 1
ATOM 717 O O . VAL A 1 97 ? -33.133 -0.513 21.826 1.00 87.19 97 VAL A O 1
ATOM 720 N N . LEU A 1 98 ? -32.973 0.779 23.654 1.00 85.12 98 LEU A N 1
ATOM 721 C CA . LEU A 1 98 ? -32.971 -0.325 24.613 1.00 85.12 98 LEU A CA 1
ATOM 722 C C . LEU A 1 98 ? -34.304 -1.078 24.615 1.00 85.12 98 LEU A C 1
ATOM 724 O O . LEU A 1 98 ? -34.297 -2.307 24.656 1.00 85.12 98 LEU A O 1
ATOM 728 N N . ALA A 1 99 ? -35.434 -0.376 24.492 1.00 87.44 99 ALA A N 1
ATOM 729 C CA . ALA A 1 99 ? -36.747 -1.003 24.344 1.00 87.44 99 ALA A CA 1
ATOM 730 C C . ALA A 1 99 ? -36.841 -1.850 23.058 1.00 87.44 99 ALA A C 1
ATOM 732 O O . ALA A 1 99 ? -37.326 -2.988 23.088 1.00 87.44 99 ALA A O 1
ATOM 733 N N . ARG A 1 100 ? -36.312 -1.343 21.932 1.00 90.62 100 ARG A N 1
ATOM 734 C CA . ARG A 1 100 ? -36.200 -2.117 20.680 1.00 90.62 100 ARG A CA 1
ATOM 735 C C . ARG A 1 100 ? -35.313 -3.348 20.854 1.00 90.62 100 ARG A C 1
ATOM 737 O O . ARG A 1 100 ? -35.724 -4.441 20.470 1.00 90.62 100 ARG A O 1
ATOM 744 N N . LEU A 1 101 ? -34.154 -3.200 21.498 1.00 89.62 101 LEU A N 1
ATOM 745 C CA . LEU A 1 101 ? -33.238 -4.310 21.764 1.00 89.62 101 LEU A CA 1
ATOM 746 C C . LEU A 1 101 ? -33.895 -5.390 22.627 1.00 89.62 101 LEU A C 1
ATOM 748 O O . LEU A 1 101 ? -33.839 -6.564 22.281 1.00 89.62 101 LEU A O 1
ATOM 752 N N . GLN A 1 102 ? -34.564 -5.016 23.720 1.00 88.12 102 GLN A N 1
ATOM 753 C CA . GLN A 1 102 ? -35.278 -5.972 24.573 1.00 88.12 102 GLN A CA 1
ATOM 754 C C . GLN A 1 102 ? -36.353 -6.749 23.807 1.00 88.12 102 GLN A C 1
ATOM 756 O O . GLN A 1 102 ? -36.546 -7.936 24.063 1.00 88.12 102 GLN A O 1
ATOM 761 N N . THR A 1 103 ? -37.042 -6.093 22.872 1.00 90.25 103 THR A N 1
ATOM 762 C CA . THR A 1 103 ? -38.029 -6.743 22.000 1.00 90.25 103 THR A CA 1
ATOM 763 C C . THR A 1 103 ? -37.341 -7.750 21.075 1.00 90.25 103 THR A C 1
ATOM 765 O O . THR A 1 103 ? -37.679 -8.931 21.092 1.00 90.25 103 THR A O 1
ATOM 768 N N . LYS A 1 104 ? -36.275 -7.333 20.384 1.00 89.56 104 LYS A N 1
ATOM 769 C CA . LYS A 1 104 ? -35.494 -8.187 19.473 1.00 89.56 104 LYS A CA 1
ATOM 770 C C . LYS A 1 104 ? -34.782 -9.356 20.148 1.00 89.56 104 LYS A C 1
ATOM 772 O O . LYS A 1 104 ? -34.564 -10.397 19.536 1.00 89.56 104 LYS A O 1
ATOM 777 N N . LEU A 1 105 ? -34.386 -9.216 21.411 1.00 88.62 105 LEU A N 1
ATOM 778 C CA . LEU A 1 105 ? -33.797 -10.322 22.170 1.00 88.62 105 LEU A CA 1
ATOM 779 C C . LEU A 1 105 ? -34.825 -11.417 22.490 1.00 88.62 105 LEU A C 1
ATOM 781 O O . LEU A 1 105 ? -34.431 -12.570 22.636 1.00 88.62 105 LEU A O 1
ATOM 785 N N . LYS A 1 106 ? -36.120 -11.077 22.566 1.00 88.25 106 LYS A N 1
ATOM 786 C CA . LYS A 1 106 ? -37.217 -12.047 22.735 1.00 88.25 106 LYS A CA 1
ATOM 787 C C . LYS A 1 106 ? -37.619 -12.702 21.415 1.00 88.25 106 LYS A C 1
ATOM 789 O O . LYS A 1 106 ? -38.078 -13.840 21.416 1.00 88.25 106 LYS A O 1
ATOM 794 N N . GLU A 1 107 ? -37.449 -11.993 20.304 1.00 83.44 107 GLU A N 1
ATOM 795 C CA . GLU A 1 107 ? -37.618 -12.533 18.957 1.00 83.44 107 GLU A CA 1
ATOM 796 C C . GLU A 1 107 ? -36.493 -13.551 18.688 1.00 83.44 107 GLU A C 1
ATOM 798 O O . GLU A 1 107 ? -35.322 -13.197 18.534 1.00 83.44 107 GLU A O 1
ATOM 803 N N . GLY A 1 108 ? -36.813 -14.848 18.697 1.00 71.88 108 GLY A N 1
ATOM 804 C CA . GLY A 1 108 ? -35.883 -15.884 18.231 1.00 71.88 108 GLY A CA 1
ATOM 805 C C . GLY A 1 108 ? -35.502 -15.671 16.757 1.00 71.88 108 GLY A C 1
ATOM 806 O O . GLY A 1 108 ? -36.184 -14.949 16.036 1.00 71.88 108 GLY A O 1
ATOM 807 N N . GLY A 1 109 ? -34.408 -16.277 16.293 1.00 79.88 109 GLY A N 1
ATOM 808 C CA . GLY A 1 109 ? -33.993 -16.189 14.888 1.00 79.88 109 GLY A CA 1
ATOM 809 C C . GLY A 1 109 ? -32.499 -16.414 14.681 1.00 79.88 109 GLY A C 1
ATOM 810 O O . GLY A 1 109 ? -31.748 -16.555 15.643 1.00 79.88 109 GLY A O 1
ATOM 811 N N . GLU A 1 110 ? -32.077 -16.428 13.417 1.00 82.44 110 GLU A N 1
ATOM 812 C CA . GLU A 1 110 ? -30.681 -16.669 13.013 1.00 82.44 110 GLU A CA 1
ATOM 813 C C . GLU A 1 110 ? -29.776 -15.428 13.136 1.00 82.44 110 GLU A C 1
ATOM 815 O O . GLU A 1 110 ? -28.553 -15.536 13.048 1.00 82.44 110 GLU A O 1
ATOM 820 N N . GLN A 1 111 ? -30.360 -14.243 13.353 1.00 86.69 111 GLN A N 1
ATOM 821 C CA . GLN A 1 111 ? -29.615 -12.993 13.506 1.00 86.69 111 GLN A CA 1
ATOM 822 C C . GLN A 1 111 ? -28.740 -13.022 14.766 1.00 86.69 111 GLN A C 1
ATOM 824 O O . GLN A 1 111 ? -29.206 -13.363 15.858 1.00 86.69 111 GLN A O 1
ATOM 829 N N . SER A 1 112 ? -27.483 -12.598 14.626 1.00 92.62 112 SER A N 1
ATOM 830 C CA . SER A 1 112 ? -26.544 -12.528 15.745 1.00 92.62 112 SER A CA 1
ATOM 831 C C . SER A 1 112 ? -26.980 -11.492 16.795 1.00 92.62 112 SER A C 1
ATOM 833 O O . SER A 1 112 ? -27.709 -10.537 16.506 1.00 92.62 112 SER A O 1
ATOM 835 N N . PHE A 1 113 ? -26.493 -11.652 18.031 1.00 93.94 113 PHE A N 1
ATOM 836 C CA . PHE A 1 113 ? -26.683 -10.661 19.092 1.00 93.94 113 PHE A CA 1
ATOM 837 C C . PHE A 1 113 ? -26.221 -9.260 18.665 1.00 93.94 113 PHE A C 1
ATOM 839 O O . PHE A 1 113 ? -26.936 -8.281 18.882 1.00 93.94 113 PHE A O 1
ATOM 846 N N . PHE A 1 114 ? -25.054 -9.157 18.024 1.00 95.00 114 PHE A N 1
ATOM 847 C CA . PHE A 1 114 ? -24.502 -7.879 17.582 1.00 95.00 114 PHE A CA 1
ATOM 848 C C . PHE A 1 114 ? -25.373 -7.241 16.491 1.00 95.00 114 PHE A C 1
ATOM 850 O O . PHE A 1 114 ? -25.656 -6.045 16.565 1.00 95.00 114 PHE A O 1
ATOM 857 N N . GLY A 1 115 ? -25.900 -8.038 15.558 1.00 94.69 115 GLY A N 1
ATOM 858 C CA . GLY A 1 115 ? -26.852 -7.596 14.538 1.00 94.69 115 GLY A CA 1
ATOM 859 C C . GLY A 1 115 ? -28.127 -7.013 15.143 1.00 94.69 115 GLY A C 1
ATOM 860 O O . GLY A 1 115 ? -28.542 -5.916 14.766 1.00 94.69 115 GLY A O 1
ATOM 861 N N . LYS A 1 116 ? -28.693 -7.669 16.167 1.00 94.75 116 LYS A N 1
ATOM 862 C CA . LYS A 1 116 ? -29.856 -7.150 16.912 1.00 94.75 116 LYS A CA 1
ATOM 863 C C . LYS A 1 116 ? -29.563 -5.810 17.588 1.00 94.75 116 LYS A C 1
ATOM 865 O O . LYS A 1 116 ? -30.428 -4.928 17.602 1.00 94.75 116 LYS A O 1
ATOM 870 N N . VAL A 1 117 ? -28.357 -5.634 18.137 1.00 93.38 117 VAL A N 1
ATOM 871 C CA . VAL A 1 117 ? -27.918 -4.348 18.703 1.00 93.38 117 VAL A CA 1
ATOM 872 C C . VAL A 1 117 ? -27.868 -3.282 17.608 1.00 93.38 117 VAL A C 1
ATOM 874 O O . VAL A 1 117 ? -28.539 -2.263 17.744 1.00 93.38 117 VAL A O 1
ATOM 877 N N . LEU A 1 118 ? -27.148 -3.510 16.506 1.00 94.69 118 LEU A N 1
ATOM 878 C CA . LEU A 1 118 ? -27.011 -2.523 15.424 1.00 94.69 118 LEU A CA 1
ATOM 879 C C . LEU A 1 118 ? -28.355 -2.136 14.808 1.00 94.69 118 LEU A C 1
ATOM 881 O O . LEU A 1 118 ? -28.615 -0.950 14.603 1.00 94.69 118 LEU A O 1
ATOM 885 N N . GLU A 1 119 ? -29.236 -3.107 14.581 1.00 94.62 119 GLU A N 1
ATOM 886 C CA . GLU A 1 119 ? -30.574 -2.862 14.048 1.00 94.62 119 GLU A CA 1
ATOM 887 C C . GLU A 1 119 ? -31.427 -2.033 15.020 1.00 94.62 119 GLU A C 1
ATOM 889 O O . GLU A 1 119 ? -32.137 -1.119 14.603 1.00 94.62 119 GLU A O 1
ATOM 894 N N . SER A 1 120 ? -31.294 -2.261 16.332 1.00 92.25 120 SER A N 1
ATOM 895 C CA . SER A 1 120 ? -31.965 -1.443 17.355 1.00 92.25 120 SER A CA 1
ATOM 896 C C . SER A 1 120 ? -31.494 0.013 17.350 1.00 92.25 120 SER A C 1
ATOM 898 O O . SER A 1 120 ? -32.259 0.907 17.719 1.00 92.25 120 SER A O 1
ATOM 900 N N . PHE A 1 121 ? -30.256 0.271 16.923 1.00 92.56 121 PHE A N 1
ATOM 901 C CA . PHE A 1 121 ? -29.736 1.618 16.684 1.00 92.56 121 PHE A CA 1
ATOM 902 C C . PHE A 1 121 ? -30.041 2.147 15.271 1.00 92.56 121 PHE A C 1
ATOM 904 O O . PHE A 1 121 ? -29.873 3.344 15.034 1.00 92.56 121 PHE A O 1
ATOM 911 N N . GLY A 1 122 ? -30.485 1.303 14.335 1.00 94.56 122 GLY A N 1
ATOM 912 C CA . GLY A 1 122 ? -30.609 1.648 12.917 1.00 94.56 122 GLY A CA 1
ATOM 913 C C . GLY A 1 122 ? -29.258 1.925 12.247 1.00 94.56 122 GLY A C 1
ATOM 914 O O . GLY A 1 122 ? -29.177 2.790 11.378 1.00 94.56 122 GLY A O 1
ATOM 915 N N . ILE A 1 123 ? -28.185 1.258 12.688 1.00 94.38 123 ILE A N 1
ATOM 916 C CA . ILE A 1 123 ? -26.838 1.440 12.133 1.00 94.38 123 ILE A CA 1
ATOM 917 C C . ILE A 1 123 ? -26.670 0.617 10.863 1.00 94.38 123 ILE A C 1
ATOM 919 O O . ILE A 1 123 ? -26.998 -0.565 10.828 1.00 94.38 123 ILE A O 1
ATOM 923 N N . THR A 1 124 ? -26.080 1.232 9.839 1.00 93.94 124 THR A N 1
ATOM 924 C CA . THR A 1 124 ? -25.568 0.521 8.659 1.00 93.94 124 THR A CA 1
ATOM 925 C C . THR A 1 124 ? -24.045 0.496 8.697 1.00 93.94 124 THR A C 1
ATOM 927 O O . THR A 1 124 ? -23.415 1.543 8.822 1.00 93.94 124 THR A O 1
ATOM 930 N N . SER A 1 125 ? -23.431 -0.672 8.557 1.00 93.69 125 SER A N 1
ATOM 931 C CA . SER A 1 125 ? -21.971 -0.798 8.516 1.00 93.69 125 SER A CA 1
ATOM 932 C C . SER A 1 125 ? -21.502 -1.076 7.092 1.00 93.69 125 SER A C 1
ATOM 934 O O . SER A 1 125 ? -22.057 -1.942 6.420 1.00 93.69 125 SER A O 1
ATOM 936 N N . ARG A 1 126 ? -20.493 -0.339 6.617 1.00 93.75 126 ARG A N 1
ATOM 937 C CA . ARG A 1 126 ? -19.925 -0.513 5.273 1.00 93.75 126 ARG A CA 1
ATOM 938 C C . ARG A 1 126 ? -18.477 -0.979 5.368 1.00 93.75 126 ARG A C 1
ATOM 940 O O . ARG A 1 126 ? -17.632 -0.274 5.914 1.00 93.75 126 ARG A O 1
ATOM 947 N N . PHE A 1 127 ? -18.217 -2.153 4.802 1.00 90.50 127 PHE A N 1
ATOM 948 C CA . PHE A 1 127 ? -16.904 -2.792 4.708 1.00 90.50 127 PHE A CA 1
ATOM 949 C C . PHE A 1 127 ? -16.582 -3.098 3.242 1.00 90.50 127 PHE A C 1
ATOM 951 O O . PHE A 1 127 ? -17.491 -3.252 2.424 1.00 90.50 127 PHE A O 1
ATOM 958 N N . ASN A 1 128 ? -15.299 -3.261 2.915 1.00 84.12 128 ASN A N 1
ATOM 959 C CA . ASN A 1 128 ? -14.924 -3.964 1.691 1.00 84.12 128 ASN A CA 1
ATOM 960 C C . ASN A 1 128 ? -15.096 -5.477 1.904 1.00 84.12 128 ASN A C 1
ATOM 962 O O . ASN A 1 128 ? -14.298 -6.097 2.604 1.00 84.12 128 ASN A O 1
ATOM 966 N N . LEU A 1 129 ? -16.128 -6.064 1.292 1.00 82.62 129 LEU A N 1
ATOM 967 C CA . LEU A 1 129 ? -16.474 -7.478 1.473 1.00 82.62 129 LEU A CA 1
ATOM 968 C C . LEU A 1 129 ? -15.353 -8.438 1.049 1.00 82.62 129 LEU A C 1
ATOM 970 O O . LEU A 1 129 ? -15.177 -9.462 1.694 1.00 82.62 129 LEU A O 1
ATOM 974 N N . LYS A 1 130 ? -14.545 -8.086 0.038 1.00 84.69 130 LYS A N 1
ATOM 975 C CA . LYS A 1 130 ? -13.439 -8.946 -0.424 1.00 84.69 130 LYS A CA 1
ATOM 976 C C . LYS A 1 130 ? -12.373 -9.162 0.646 1.00 84.69 130 LYS A C 1
ATOM 978 O O . LYS A 1 130 ? -11.784 -10.227 0.716 1.00 84.69 130 LYS A O 1
ATOM 983 N N . MET A 1 131 ? -12.140 -8.160 1.492 1.00 84.50 131 MET A N 1
ATOM 984 C CA . MET A 1 131 ? -11.165 -8.269 2.579 1.00 84.50 131 MET A CA 1
ATOM 985 C C . MET A 1 131 ? -11.683 -9.147 3.734 1.00 84.50 131 MET A C 1
ATOM 987 O O . MET A 1 131 ? -10.888 -9.685 4.495 1.00 84.50 131 MET A O 1
ATOM 991 N N . LEU A 1 132 ? -13.007 -9.315 3.880 1.00 83.69 132 LEU A N 1
ATOM 992 C CA . LEU A 1 132 ? -13.587 -10.211 4.893 1.00 83.69 132 LEU A CA 1
ATOM 993 C C . LEU A 1 132 ? -13.401 -11.691 4.537 1.00 83.69 132 LEU A C 1
ATOM 995 O O . LEU A 1 132 ? -13.344 -12.523 5.438 1.00 83.69 132 LEU A O 1
ATOM 999 N N . GLU A 1 133 ? -13.271 -12.016 3.249 1.00 87.44 133 GLU A N 1
ATOM 1000 C CA . GLU A 1 133 ? -13.004 -13.382 2.775 1.00 87.44 133 GLU A CA 1
ATOM 1001 C C . GLU A 1 133 ? -11.630 -13.901 3.234 1.00 87.44 133 GLU A C 1
ATOM 1003 O O . GLU A 1 133 ? -11.420 -15.109 3.305 1.00 87.44 133 GLU A O 1
ATOM 1008 N N . GLU A 1 134 ? -10.704 -13.005 3.593 1.00 85.50 134 GLU A N 1
ATOM 1009 C CA . GLU A 1 134 ? -9.379 -13.366 4.107 1.00 85.50 134 GLU A CA 1
ATOM 1010 C C . GLU A 1 134 ? -9.376 -13.718 5.600 1.00 85.50 134 GLU A C 1
ATOM 1012 O O . GLU A 1 134 ? -8.354 -14.167 6.125 1.00 85.50 134 GLU A O 1
ATOM 1017 N N . VAL A 1 135 ? -10.494 -13.519 6.309 1.00 90.88 135 VAL A N 1
ATOM 1018 C CA . VAL A 1 135 ? -10.577 -13.818 7.740 1.00 90.88 135 VAL A CA 1
ATOM 1019 C C . VAL A 1 135 ? -10.594 -15.342 7.954 1.00 90.88 135 VAL A C 1
ATOM 1021 O O . VAL A 1 135 ? -11.510 -16.017 7.483 1.00 90.88 135 VAL A O 1
ATOM 1024 N N . PRO A 1 136 ? -9.636 -15.903 8.716 1.00 92.88 136 PRO A N 1
ATOM 1025 C CA . PRO A 1 136 ? -9.632 -17.305 9.109 1.00 92.88 136 PRO A CA 1
ATOM 1026 C C . PRO A 1 136 ? -10.928 -17.714 9.814 1.00 92.88 136 PRO A C 1
ATOM 1028 O O . PRO A 1 136 ? -11.366 -17.068 10.772 1.00 92.88 136 PRO A O 1
ATOM 1031 N N . THR A 1 137 ? -11.492 -18.841 9.383 1.00 95.12 137 THR A N 1
ATOM 1032 C CA . THR A 1 137 ? -12.693 -19.459 9.967 1.00 95.12 137 THR A CA 1
ATOM 1033 C C . THR A 1 137 ? -12.457 -20.031 11.364 1.00 95.12 137 THR A C 1
ATOM 1035 O O . THR A 1 137 ? -13.406 -20.218 12.116 1.00 95.12 137 THR A O 1
ATOM 1038 N N . GLU A 1 138 ? -11.203 -20.300 11.724 1.00 95.25 138 GLU A N 1
ATOM 1039 C CA . GLU A 1 138 ? -10.806 -20.909 12.993 1.00 95.25 138 GLU A CA 1
ATOM 1040 C C . GLU A 1 138 ? -9.468 -20.351 13.496 1.00 95.25 138 GLU A C 1
ATOM 1042 O O . GLU A 1 138 ? -8.767 -19.615 12.793 1.00 95.25 138 GLU A O 1
ATOM 1047 N N . GLY A 1 139 ? -9.114 -20.717 14.727 1.00 97.19 139 GLY A N 1
ATOM 1048 C CA . GLY A 1 139 ? -7.880 -20.304 15.382 1.00 97.19 139 GLY A CA 1
ATOM 1049 C C . GLY A 1 139 ? -7.974 -18.925 16.050 1.00 97.19 139 GLY A C 1
ATOM 1050 O O . GLY A 1 139 ? -8.839 -18.102 15.704 1.00 97.19 139 GLY A O 1
ATOM 1051 N N . PRO A 1 140 ? -7.087 -18.661 17.030 1.00 98.31 140 PRO A N 1
ATOM 1052 C CA . PRO A 1 140 ? -7.191 -17.469 17.846 1.00 98.31 140 PRO A CA 1
ATOM 1053 C C . PRO A 1 140 ? -6.905 -16.205 17.069 1.00 98.31 140 PRO A C 1
ATOM 1055 O O . PRO A 1 140 ? -5.939 -16.115 16.304 1.00 98.31 140 PRO A O 1
ATOM 1058 N N . MET A 1 141 ? -7.717 -15.191 17.336 1.00 98.44 141 MET A N 1
ATOM 1059 C CA . MET A 1 141 ? -7.598 -13.911 16.665 1.00 98.44 141 MET A CA 1
ATOM 1060 C C . MET A 1 141 ? -7.897 -12.751 17.604 1.00 98.44 141 MET A C 1
ATOM 1062 O O . MET A 1 141 ? -8.887 -12.747 18.333 1.00 98.44 141 MET A O 1
ATOM 1066 N N . ILE A 1 142 ? -7.062 -11.718 17.522 1.00 98.75 142 ILE A N 1
ATOM 1067 C CA . ILE A 1 142 ? -7.315 -10.427 18.153 1.00 98.75 142 ILE A CA 1
ATOM 1068 C C . ILE A 1 142 ? -7.607 -9.410 17.054 1.00 98.75 142 ILE A C 1
ATOM 1070 O O . ILE A 1 142 ? -6.739 -9.073 16.254 1.00 98.75 142 ILE A O 1
ATOM 1074 N N . VAL A 1 143 ? -8.825 -8.890 17.026 1.00 98.62 143 VAL A N 1
ATOM 1075 C CA . VAL A 1 143 ? -9.210 -7.794 16.142 1.00 98.62 143 VAL A CA 1
ATOM 1076 C C . VAL A 1 143 ? -8.906 -6.480 16.849 1.00 98.62 143 VAL A C 1
ATOM 1078 O O . VAL A 1 143 ? -9.481 -6.186 17.899 1.00 98.62 143 VAL A O 1
ATOM 1081 N N . THR A 1 144 ? -7.987 -5.694 16.292 1.00 98.50 144 THR A N 1
ATOM 1082 C CA . THR A 1 144 ? -7.588 -4.393 16.845 1.00 98.50 144 THR A CA 1
ATOM 1083 C C . THR A 1 144 ? -8.142 -3.261 16.002 1.00 98.50 144 THR A C 1
ATOM 1085 O O . THR A 1 144 ? -7.969 -3.274 14.785 1.00 98.50 144 THR A O 1
ATOM 1088 N N . LEU A 1 145 ? -8.731 -2.252 16.644 1.00 98.25 145 LEU A N 1
ATOM 1089 C CA . LEU A 1 145 ? -9.264 -1.077 15.955 1.00 98.25 145 LEU A CA 1
ATOM 1090 C C . LEU A 1 145 ? -8.978 0.239 16.676 1.00 98.25 145 LEU A C 1
ATOM 1092 O O . LEU A 1 145 ? -8.808 0.261 17.898 1.00 98.25 145 LEU A O 1
ATOM 1096 N N . ASN A 1 146 ? -8.960 1.338 15.914 1.00 97.69 146 ASN A N 1
ATOM 1097 C CA . ASN A 1 146 ? -9.068 2.677 16.493 1.00 97.69 146 ASN A CA 1
ATOM 1098 C C . ASN A 1 146 ? -10.486 2.924 17.026 1.00 97.69 146 ASN A C 1
ATOM 1100 O O . ASN A 1 146 ? -11.439 2.303 16.560 1.00 97.69 146 ASN A O 1
ATOM 1104 N N . HIS A 1 147 ? -10.641 3.849 17.976 1.00 94.44 147 HIS A N 1
ATOM 1105 C CA . HIS A 1 147 ? -11.882 3.983 18.748 1.00 94.44 147 HIS A CA 1
ATOM 1106 C C . HIS A 1 147 ? -12.582 5.355 18.627 1.00 94.44 147 HIS A C 1
ATOM 1108 O O . HIS A 1 147 ? -12.700 6.082 19.620 1.00 94.44 147 HIS A O 1
ATOM 1114 N N . PRO A 1 148 ? -13.043 5.775 17.435 1.00 93.81 148 PRO A N 1
ATOM 1115 C CA . PRO A 1 148 ? -13.603 7.111 17.257 1.00 93.81 148 PRO A CA 1
ATOM 1116 C C . PRO A 1 148 ? -15.072 7.261 17.682 1.00 93.81 148 PRO A C 1
ATOM 1118 O O . PRO A 1 148 ? -15.518 8.398 17.830 1.00 93.81 148 PRO A O 1
ATOM 1121 N N . LEU A 1 149 ? -15.836 6.173 17.852 1.00 90.56 149 LEU A N 1
ATOM 1122 C CA . LEU A 1 149 ? -17.310 6.198 17.894 1.00 90.56 149 LEU A CA 1
ATOM 1123 C C . LEU A 1 149 ? -17.916 5.616 19.183 1.00 90.56 149 LEU A C 1
ATOM 1125 O O . LEU A 1 149 ? -19.096 5.271 19.231 1.00 90.56 149 LEU A O 1
ATOM 1129 N N . SER A 1 150 ? -17.146 5.600 20.271 1.00 83.00 150 SER A N 1
ATOM 1130 C CA . SER A 1 150 ? -17.658 5.355 21.629 1.00 83.00 150 SER A CA 1
ATOM 1131 C C . SER A 1 150 ? -18.294 3.972 21.884 1.00 83.00 150 SER A C 1
ATOM 1133 O O . SER A 1 150 ? -18.993 3.805 22.881 1.00 83.00 150 SER A O 1
ATOM 1135 N N . GLY A 1 151 ? -18.042 2.960 21.047 1.00 83.94 151 GLY A N 1
ATOM 1136 C CA . GLY A 1 151 ? -18.289 1.541 21.355 1.00 83.94 151 GLY A CA 1
ATOM 1137 C C . GLY A 1 151 ? -19.063 0.775 20.289 1.00 83.94 151 GLY A C 1
ATOM 1138 O O . GLY A 1 151 ? -18.856 -0.430 20.146 1.00 83.94 151 GLY A O 1
ATOM 1139 N N . LEU A 1 152 ? -19.926 1.448 19.522 1.00 90.62 152 LEU A N 1
ATOM 1140 C CA . LEU A 1 152 ? -20.745 0.793 18.493 1.00 90.62 152 LEU A CA 1
ATOM 1141 C C . LEU A 1 152 ? -19.905 0.219 17.348 1.00 90.62 152 LEU A C 1
ATOM 1143 O O . LEU A 1 152 ? -20.319 -0.742 16.708 1.00 90.62 152 LEU A O 1
ATOM 1147 N N . GLU A 1 153 ? -18.705 0.747 17.125 1.00 94.25 153 GLU A N 1
ATOM 1148 C CA . GLU A 1 153 ? -17.772 0.214 16.143 1.00 94.25 153 GLU A CA 1
ATOM 1149 C C . GLU A 1 153 ? -17.270 -1.197 16.495 1.00 94.25 153 GLU A C 1
ATOM 1151 O O . GLU A 1 153 ? -17.080 -2.003 15.589 1.00 94.25 153 GLU A O 1
ATOM 1156 N N . LEU A 1 154 ? -17.145 -1.554 17.784 1.00 95.88 154 LEU A N 1
ATOM 1157 C CA . LEU A 1 154 ? -16.780 -2.921 18.189 1.00 95.88 154 LEU A CA 1
ATOM 1158 C C . LEU A 1 154 ? -17.920 -3.905 17.893 1.00 95.88 154 LEU A C 1
ATOM 1160 O O . LEU A 1 154 ? -17.672 -5.020 17.443 1.00 95.88 154 LEU A O 1
ATOM 1164 N N . VAL A 1 155 ? -19.166 -3.477 18.124 1.00 96.06 155 VAL A N 1
ATOM 1165 C CA . VAL A 1 155 ? -20.377 -4.256 17.813 1.00 96.06 155 VAL A CA 1
ATOM 1166 C C . VAL A 1 155 ? -20.495 -4.467 16.302 1.00 96.06 155 VAL A C 1
ATOM 1168 O O . VAL A 1 155 ? -20.751 -5.580 15.860 1.00 96.06 155 VAL A O 1
ATOM 1171 N N . ALA A 1 156 ? -20.258 -3.418 15.510 1.00 96.69 156 ALA A N 1
ATOM 1172 C CA . ALA A 1 156 ? -20.275 -3.479 14.050 1.00 96.69 156 ALA A CA 1
ATOM 1173 C C . ALA A 1 156 ? -19.241 -4.458 13.483 1.00 96.69 156 ALA A C 1
ATOM 1175 O O . ALA A 1 156 ? -19.561 -5.251 12.601 1.00 96.69 156 ALA A O 1
ATOM 1176 N N . VAL A 1 157 ? -18.018 -4.436 14.015 1.00 96.88 157 VAL A N 1
ATOM 1177 C CA . VAL A 1 157 ? -16.972 -5.390 13.629 1.00 96.88 157 VAL A CA 1
ATOM 1178 C C . VAL A 1 157 ? -17.350 -6.814 14.032 1.00 96.88 157 VAL A C 1
ATOM 1180 O O . VAL A 1 157 ? -17.206 -7.727 13.228 1.00 96.88 157 VAL A O 1
ATOM 1183 N N . ALA A 1 158 ? -17.878 -7.018 15.240 1.00 96.62 158 ALA A N 1
ATOM 1184 C CA . ALA A 1 158 ? -18.295 -8.345 15.684 1.00 96.62 158 ALA A CA 1
ATOM 1185 C C . ALA A 1 158 ? -19.448 -8.918 14.838 1.00 96.62 158 ALA A C 1
ATOM 1187 O O . ALA A 1 158 ? -19.423 -10.100 14.502 1.00 96.62 158 ALA A O 1
ATOM 1188 N N . GLU A 1 159 ? -20.410 -8.085 14.428 1.00 95.94 159 GLU A N 1
ATOM 1189 C CA . GLU A 1 159 ? -21.466 -8.494 13.494 1.00 95.94 159 GLU A CA 1
ATOM 1190 C C . GLU A 1 159 ? -20.910 -8.856 12.115 1.00 95.94 159 GLU A C 1
ATOM 1192 O O . GLU A 1 159 ? -21.304 -9.870 11.548 1.00 95.94 159 GLU A O 1
ATOM 1197 N N . ALA A 1 160 ? -19.964 -8.075 11.586 1.00 94.94 160 ALA A N 1
ATOM 1198 C CA . ALA A 1 160 ? -19.348 -8.362 10.290 1.00 94.94 160 ALA A CA 1
ATOM 1199 C C . ALA A 1 160 ? -18.615 -9.715 10.265 1.00 94.94 160 ALA A C 1
ATOM 1201 O O . A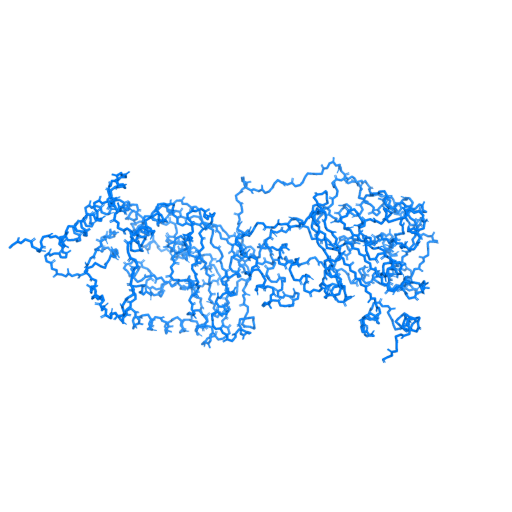LA A 1 160 ? -18.520 -10.347 9.216 1.00 94.94 160 ALA A O 1
ATOM 1202 N N . LEU A 1 161 ? -18.125 -10.169 11.421 1.00 94.69 161 LEU A N 1
ATOM 1203 C CA . LEU A 1 161 ? -17.468 -11.465 11.583 1.00 94.69 161 LEU A CA 1
ATOM 1204 C C . LEU A 1 161 ? -18.452 -12.613 11.849 1.00 94.69 161 LEU A C 1
ATOM 1206 O O . LEU A 1 161 ? -18.107 -13.764 11.592 1.00 94.69 161 LEU A O 1
ATOM 1210 N N . ALA A 1 162 ? -19.674 -12.329 12.309 1.00 92.25 162 ALA A N 1
ATOM 1211 C CA . ALA A 1 162 ? -20.668 -13.329 12.708 1.00 92.25 162 ALA A CA 1
ATOM 1212 C C . ALA A 1 162 ? -21.027 -14.389 11.638 1.00 92.25 162 ALA A C 1
ATOM 1214 O O . ALA A 1 162 ? -21.391 -15.510 12.021 1.00 92.25 162 ALA A O 1
ATOM 1215 N N . PRO A 1 163 ? -20.960 -14.111 10.317 1.00 90.19 163 PRO A N 1
ATOM 1216 C CA . PRO A 1 163 ? -21.152 -15.140 9.293 1.00 90.19 163 PRO A CA 1
ATOM 1217 C C . PRO A 1 163 ? -20.046 -16.203 9.268 1.00 90.19 163 PRO A C 1
ATOM 1219 O O . PRO A 1 163 ? -20.325 -17.351 8.938 1.00 90.19 163 PRO A O 1
ATOM 1222 N N . VAL A 1 164 ? -18.816 -15.834 9.637 1.00 91.06 164 VAL A N 1
ATOM 1223 C CA . VAL A 1 164 ? -17.611 -16.680 9.532 1.00 91.06 164 VAL A CA 1
ATOM 1224 C C . VAL A 1 164 ? -17.168 -17.210 10.901 1.00 91.06 164 VAL A C 1
ATOM 1226 O O . VAL A 1 164 ? -16.611 -18.299 10.999 1.00 91.06 164 VAL A O 1
ATOM 1229 N N . ARG A 1 165 ? -17.440 -16.458 11.973 1.00 93.94 165 ARG A N 1
ATOM 1230 C CA . ARG A 1 165 ? -17.009 -16.721 13.350 1.00 93.94 165 ARG A CA 1
ATOM 1231 C C . ARG A 1 165 ? -18.190 -16.601 14.308 1.00 93.94 165 ARG A C 1
ATOM 1233 O O . ARG A 1 165 ? -18.816 -15.549 14.402 1.00 93.94 165 ARG A O 1
ATOM 1240 N N . LYS A 1 166 ? -18.507 -17.673 15.041 1.00 92.44 166 LYS A N 1
ATOM 1241 C CA . LYS A 1 166 ? -19.601 -17.704 16.043 1.00 92.44 166 LYS A CA 1
ATOM 1242 C C . LYS A 1 166 ? -19.126 -17.457 17.477 1.00 92.44 166 LYS A C 1
ATOM 1244 O O . LYS A 1 166 ? -19.926 -17.386 18.400 1.00 92.44 166 LYS A O 1
ATOM 1249 N N . ASP A 1 167 ? -17.827 -17.304 17.646 1.00 96.12 167 ASP A N 1
ATOM 1250 C CA . ASP A 1 167 ? -17.060 -17.331 18.888 1.00 96.12 167 ASP A CA 1
ATOM 1251 C C . ASP A 1 167 ? -16.456 -15.954 19.230 1.00 96.12 167 ASP A C 1
ATOM 1253 O O . ASP A 1 167 ? -15.436 -15.832 19.910 1.00 96.12 167 ASP A O 1
ATOM 1257 N N . VAL A 1 168 ? -17.084 -14.884 18.746 1.00 97.56 168 VAL A N 1
ATOM 1258 C CA . VAL A 1 168 ? -16.595 -13.513 18.907 1.00 97.56 168 VAL A CA 1
ATOM 1259 C C . VAL A 1 168 ? -17.040 -12.924 20.245 1.00 97.56 168 VAL A C 1
ATOM 1261 O O . VAL A 1 168 ? -18.231 -12.891 20.553 1.00 97.56 168 VAL A O 1
ATOM 1264 N N . LYS A 1 169 ? -16.091 -12.371 21.010 1.00 98.00 169 LYS A N 1
ATOM 1265 C CA . LYS A 1 169 ? -16.379 -11.493 22.155 1.00 98.00 169 LYS A CA 1
ATOM 1266 C C . LYS A 1 169 ? -15.733 -10.125 21.981 1.00 98.00 169 LYS A C 1
ATOM 1268 O O . LYS A 1 169 ? -14.612 -10.008 21.488 1.00 98.00 169 LYS A O 1
ATOM 1273 N N . ILE A 1 170 ? -16.420 -9.081 22.436 1.00 97.69 170 ILE A N 1
ATOM 1274 C CA . ILE A 1 170 ? -15.878 -7.715 22.457 1.00 97.69 170 ILE A CA 1
ATOM 1275 C C . ILE A 1 170 ? -15.316 -7.368 23.842 1.00 97.69 170 ILE A C 1
ATOM 1277 O O . ILE A 1 170 ? -15.851 -7.797 24.863 1.00 97.69 170 ILE A O 1
ATOM 1281 N N . VAL A 1 171 ? -14.269 -6.548 23.908 1.00 95.88 171 VAL A N 1
ATOM 1282 C CA . VAL A 1 171 ? -13.794 -5.969 25.173 1.00 95.88 171 VAL A CA 1
ATOM 1283 C C . VAL A 1 171 ? -14.478 -4.628 25.392 1.00 95.88 171 VAL A C 1
ATOM 1285 O O . VAL A 1 171 ? -14.224 -3.664 24.672 1.00 95.88 171 VAL A O 1
ATOM 1288 N N . ALA A 1 172 ? -15.351 -4.568 26.392 1.00 89.12 172 ALA A N 1
ATOM 1289 C CA . ALA A 1 172 ? -16.258 -3.448 26.615 1.00 89.12 172 ALA A CA 1
ATOM 1290 C C . ALA A 1 172 ? -16.140 -2.889 28.035 1.00 89.12 172 ALA A C 1
ATOM 1292 O O . ALA A 1 172 ? -15.620 -3.530 28.941 1.00 89.12 172 ALA A O 1
ATOM 1293 N N . THR A 1 173 ? -16.625 -1.676 28.270 1.00 83.56 173 THR A N 1
ATOM 1294 C CA . THR A 1 173 ? -16.639 -1.100 29.619 1.00 83.56 173 THR A CA 1
ATOM 1295 C C . THR A 1 173 ? -17.717 -1.746 30.488 1.00 83.56 173 THR A C 1
ATOM 1297 O O . THR A 1 173 ? -18.811 -2.064 30.028 1.00 83.56 173 THR A O 1
ATOM 1300 N N . ASN A 1 174 ? -17.424 -1.917 31.776 1.00 79.62 174 ASN A N 1
ATOM 1301 C CA . ASN A 1 174 ? -18.281 -2.622 32.734 1.00 79.62 174 ASN A CA 1
ATOM 1302 C C . ASN A 1 174 ? -19.675 -2.006 32.960 1.00 79.62 174 ASN A C 1
ATOM 1304 O O . ASN A 1 174 ? -20.539 -2.670 33.522 1.00 79.62 174 ASN A O 1
ATOM 1308 N N . PHE A 1 175 ? -19.947 -0.780 32.497 1.00 74.44 175 PHE A N 1
ATOM 1309 C CA . PHE A 1 175 ? -21.313 -0.237 32.531 1.00 74.44 175 PHE A CA 1
ATOM 1310 C C . PHE A 1 175 ? -22.285 -1.070 31.671 1.00 74.44 175 PHE A C 1
ATOM 1312 O O . PHE A 1 175 ? -23.470 -1.186 32.001 1.00 74.44 175 PHE A O 1
ATOM 1319 N N . LEU A 1 176 ? -21.773 -1.695 30.603 1.00 81.31 176 LEU A N 1
ATOM 1320 C CA . LEU A 1 176 ? -22.556 -2.527 29.692 1.00 81.31 176 LEU A CA 1
ATOM 1321 C C . LEU A 1 176 ? -22.956 -3.878 30.298 1.00 81.31 176 LEU A C 1
ATOM 1323 O O . LEU A 1 176 ? -23.826 -4.539 29.744 1.00 81.31 176 LEU A O 1
ATOM 1327 N N . GLU A 1 177 ? -22.417 -4.263 31.463 1.00 81.31 177 GLU A N 1
ATOM 1328 C CA . GLU A 1 177 ? -22.834 -5.486 32.173 1.00 81.31 177 GLU A CA 1
ATOM 1329 C C . GLU A 1 177 ? -24.330 -5.499 32.514 1.00 81.31 177 GLU A C 1
ATOM 1331 O O . GLU A 1 177 ? -24.927 -6.568 32.653 1.00 81.31 177 GLU A O 1
ATOM 1336 N N . SER A 1 178 ? -24.921 -4.311 32.681 1.00 77.44 178 SER A N 1
ATOM 1337 C CA . SER A 1 178 ? -26.347 -4.136 32.973 1.00 77.44 178 SER A CA 1
ATOM 1338 C C . SER A 1 178 ? -27.241 -4.223 31.733 1.00 77.44 178 SER A C 1
ATOM 1340 O O . SER A 1 178 ? -28.454 -4.367 31.871 1.00 77.44 178 SER A O 1
ATOM 1342 N N . VAL A 1 179 ? -26.668 -4.162 30.526 1.00 79.81 179 VAL A N 1
ATOM 1343 C CA . VAL A 1 179 ? -27.436 -4.225 29.281 1.00 79.81 179 VAL A CA 1
ATOM 1344 C C . VAL A 1 179 ? -27.731 -5.690 28.930 1.00 79.81 179 VAL A C 1
ATOM 1346 O O . VAL A 1 179 ? -26.800 -6.499 28.870 1.00 79.81 179 VAL A O 1
ATOM 1349 N N . PRO A 1 180 ? -29.003 -6.060 28.678 1.00 79.44 180 PRO A N 1
ATOM 1350 C CA . PRO A 1 180 ? -29.374 -7.432 28.339 1.00 79.44 180 PRO A CA 1
ATOM 1351 C C . PRO A 1 180 ? -28.555 -8.017 27.175 1.00 79.44 180 PRO A C 1
ATOM 1353 O O . PRO A 1 180 ? -28.349 -7.361 26.156 1.00 79.44 180 PRO A O 1
ATOM 1356 N N . GLY A 1 181 ? -28.093 -9.261 27.336 1.00 85.75 181 GLY A N 1
ATOM 1357 C CA . GLY A 1 181 ? -27.351 -10.034 26.330 1.00 85.75 181 GLY A CA 1
ATOM 1358 C C . GLY A 1 181 ? -25.837 -9.780 26.257 1.00 85.75 181 GLY A C 1
ATOM 1359 O O . GLY A 1 181 ? -25.104 -10.661 25.812 1.00 85.75 181 GLY A O 1
ATOM 1360 N N . PHE A 1 182 ? -25.323 -8.650 26.761 1.00 87.38 182 PHE A N 1
ATOM 1361 C CA . PHE A 1 182 ? -23.883 -8.351 26.681 1.00 87.38 182 PHE A CA 1
ATOM 1362 C C . PHE A 1 182 ? -23.005 -9.286 27.521 1.00 87.38 182 PHE A C 1
ATOM 1364 O O . PHE A 1 182 ? -21.840 -9.471 27.185 1.00 87.38 182 PHE A O 1
ATOM 1371 N N . LYS A 1 183 ? -23.530 -9.886 28.598 1.00 89.88 183 LYS A N 1
ATOM 1372 C CA . LYS A 1 183 ? -22.737 -10.754 29.489 1.00 89.88 183 LYS A CA 1
ATOM 1373 C C . LYS A 1 183 ? -22.109 -11.957 28.785 1.00 89.88 183 LYS A C 1
ATOM 1375 O O . LYS A 1 183 ? -20.999 -12.335 29.145 1.00 89.88 183 LYS A O 1
ATOM 1380 N N . ASP A 1 184 ? -22.788 -12.501 27.780 1.00 91.81 184 ASP A N 1
ATOM 1381 C CA . ASP A 1 184 ? -22.326 -13.686 27.049 1.00 91.81 184 ASP A CA 1
ATOM 1382 C C . ASP A 1 184 ? -21.420 -13.320 25.859 1.00 91.81 184 ASP A C 1
ATOM 1384 O O . ASP A 1 184 ? -20.618 -14.133 25.401 1.00 91.81 184 ASP A O 1
ATOM 1388 N N . HIS A 1 185 ? -21.495 -12.066 25.400 1.00 95.25 185 HIS A N 1
ATOM 1389 C CA . HIS A 1 185 ? -20.859 -11.578 24.172 1.00 95.25 185 HIS A CA 1
ATOM 1390 C C . HIS A 1 185 ? -19.727 -10.566 24.421 1.00 95.25 185 HIS A C 1
ATOM 1392 O O . HIS A 1 185 ? -19.109 -10.073 23.474 1.00 95.25 185 HIS A O 1
ATOM 1398 N N . ALA A 1 186 ? -19.442 -10.229 25.681 1.00 95.06 186 ALA A N 1
ATOM 1399 C CA . ALA A 1 186 ? -18.412 -9.266 26.041 1.00 95.06 186 ALA A CA 1
ATOM 1400 C C . ALA A 1 186 ? -17.581 -9.698 27.254 1.00 95.06 186 ALA A C 1
ATOM 1402 O O . ALA A 1 186 ? -18.057 -10.360 28.175 1.00 95.06 186 ALA A O 1
ATOM 1403 N N . ILE A 1 187 ? -16.325 -9.257 27.268 1.00 95.62 187 ILE A N 1
ATOM 1404 C CA . ILE A 1 187 ? -15.461 -9.271 28.447 1.00 95.62 187 ILE A CA 1
ATOM 1405 C C . ILE A 1 187 ? -15.300 -7.827 28.913 1.00 95.62 187 ILE A C 1
ATOM 1407 O O . ILE A 1 187 ? -14.933 -6.940 28.142 1.00 95.62 187 ILE A O 1
ATOM 1411 N N . PHE A 1 188 ? -15.599 -7.576 30.182 1.00 90.50 188 PHE A N 1
ATOM 1412 C CA . PHE A 1 188 ? -15.743 -6.217 30.685 1.00 90.50 188 PHE A CA 1
ATOM 1413 C C . PHE A 1 188 ? -14.461 -5.683 31.318 1.00 90.50 188 PHE A C 1
ATOM 1415 O O . PHE A 1 188 ? -13.717 -6.415 31.963 1.00 90.50 188 PHE A O 1
ATOM 1422 N N . VAL A 1 189 ? -14.219 -4.381 31.184 1.00 87.44 189 VAL A N 1
ATOM 1423 C CA . VAL A 1 189 ? -13.103 -3.670 31.815 1.00 87.44 189 VAL A CA 1
ATOM 1424 C C . VAL A 1 189 ? -13.594 -2.439 32.570 1.00 87.44 189 VAL A C 1
ATOM 1426 O O . VAL A 1 189 ? -14.522 -1.749 32.152 1.00 87.44 189 VAL A O 1
ATOM 1429 N N . ASN A 1 190 ? -12.945 -2.139 33.691 1.00 84.00 190 ASN A N 1
ATOM 1430 C CA . ASN A 1 190 ? -13.171 -0.933 34.473 1.00 84.00 190 ASN A CA 1
ATOM 1431 C C . ASN A 1 190 ? -12.134 0.148 34.088 1.00 84.00 190 ASN A C 1
ATOM 1433 O O . ASN A 1 190 ? -10.942 -0.025 34.381 1.00 84.00 190 ASN A O 1
ATOM 1437 N N . PRO A 1 191 ? -12.553 1.264 33.458 1.00 75.75 191 PRO A N 1
ATOM 1438 C CA . PRO A 1 191 ? -11.647 2.316 32.999 1.00 75.75 191 PRO A CA 1
ATOM 1439 C C . PRO A 1 191 ? -11.256 3.337 34.087 1.00 75.75 191 PRO A C 1
ATOM 1441 O O . PRO A 1 191 ? -10.401 4.180 33.832 1.00 75.75 191 PRO A O 1
ATOM 1444 N N . MET A 1 192 ? -11.846 3.286 35.290 1.00 71.06 192 MET A N 1
ATOM 1445 C CA . MET A 1 192 ? -11.719 4.335 36.322 1.00 71.06 192 MET A CA 1
ATOM 1446 C C . MET A 1 192 ? -10.379 4.349 37.084 1.00 71.06 192 MET A C 1
ATOM 1448 O O . MET A 1 192 ? -10.133 5.250 37.884 1.00 71.06 192 MET A O 1
ATOM 1452 N N . GLY A 1 193 ? -9.485 3.389 36.827 1.00 72.38 193 GLY A N 1
ATOM 1453 C CA . GLY A 1 193 ? -8.180 3.301 37.494 1.00 72.38 193 GLY A CA 1
ATOM 1454 C C . GLY A 1 193 ? -8.264 2.942 38.989 1.00 72.38 193 GLY A C 1
ATOM 1455 O O . GLY A 1 193 ? -9.328 2.665 39.533 1.00 72.38 193 GLY A O 1
ATOM 1456 N N . GLY A 1 194 ? -7.114 2.891 39.670 1.00 81.62 194 GLY A N 1
ATOM 1457 C CA . GLY A 1 194 ? -7.036 2.533 41.096 1.00 81.62 194 GLY A CA 1
ATOM 1458 C C . GLY A 1 194 ? -6.878 1.031 41.381 1.00 81.62 194 GLY A C 1
ATOM 1459 O O . GLY A 1 194 ? -6.772 0.206 40.475 1.00 81.62 194 GLY A O 1
ATOM 1460 N N . ALA A 1 195 ? -6.774 0.664 42.663 1.00 82.69 195 ALA A N 1
ATOM 1461 C CA . ALA A 1 195 ? -6.500 -0.717 43.081 1.00 82.69 195 ALA A CA 1
ATOM 1462 C C . ALA A 1 195 ? -7.646 -1.684 42.737 1.00 82.69 195 ALA A C 1
ATOM 1464 O O . ALA A 1 195 ? -7.389 -2.749 42.181 1.00 82.69 195 ALA A O 1
ATOM 1465 N N . GLU A 1 196 ? -8.894 -1.284 42.983 1.00 83.00 196 GLU A N 1
ATOM 1466 C CA . GLU A 1 196 ? -10.078 -2.101 42.690 1.00 83.00 196 GLU A CA 1
ATOM 1467 C C . GLU A 1 196 ? -10.248 -2.350 41.189 1.00 83.00 196 GLU A C 1
ATOM 1469 O O . GLU A 1 196 ? -10.400 -3.497 40.773 1.00 83.00 196 GLU A O 1
ATOM 1474 N N . ALA A 1 197 ? -10.135 -1.307 40.358 1.00 82.81 197 ALA A N 1
ATOM 1475 C CA . ALA A 1 197 ? -10.194 -1.461 38.906 1.00 82.81 197 ALA A CA 1
ATOM 1476 C C . ALA A 1 197 ? -9.049 -2.340 38.381 1.00 82.81 197 ALA A C 1
ATOM 1478 O O . ALA A 1 197 ? -9.265 -3.156 37.489 1.00 82.81 197 ALA A O 1
ATOM 1479 N N . ARG A 1 198 ? -7.836 -2.226 38.949 1.00 87.50 198 ARG A N 1
ATOM 1480 C CA . ARG A 1 198 ? -6.701 -3.096 38.590 1.00 87.50 198 ARG A CA 1
ATOM 1481 C C . ARG A 1 198 ? -6.969 -4.560 38.931 1.00 87.50 198 ARG A C 1
ATOM 1483 O O . ARG A 1 198 ? -6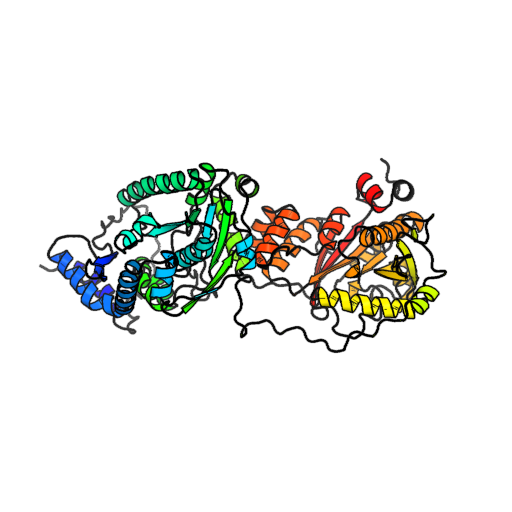.732 -5.409 38.076 1.00 87.50 198 ARG A O 1
ATOM 1490 N N . ALA A 1 199 ? -7.471 -4.846 40.132 1.00 90.06 199 ALA A N 1
ATOM 1491 C CA . ALA A 1 199 ? -7.816 -6.202 40.558 1.00 90.06 199 ALA A CA 1
ATOM 1492 C C . ALA A 1 199 ? -8.964 -6.790 39.723 1.00 90.06 199 ALA A C 1
ATOM 1494 O O . ALA A 1 199 ? -8.891 -7.938 39.292 1.00 90.06 199 ALA A O 1
ATOM 1495 N N . TYR A 1 200 ? -9.996 -5.989 39.440 1.00 89.38 200 TYR A N 1
ATOM 1496 C CA . TYR A 1 200 ? -11.085 -6.377 38.548 1.00 89.38 200 TYR A CA 1
ATOM 1497 C C . TYR A 1 200 ? -10.554 -6.696 37.143 1.00 89.38 200 TYR A C 1
ATOM 1499 O O . TYR A 1 200 ? -10.763 -7.801 36.659 1.00 89.38 200 TYR A O 1
ATOM 1507 N N . ASN A 1 201 ? -9.788 -5.789 36.526 1.00 92.00 201 ASN A N 1
ATOM 1508 C CA . ASN A 1 201 ? -9.248 -5.974 35.175 1.00 92.00 201 ASN A CA 1
ATOM 1509 C C . ASN A 1 201 ? -8.248 -7.135 35.078 1.00 92.00 201 ASN A C 1
ATOM 1511 O O . ASN A 1 201 ? -8.112 -7.707 34.003 1.00 92.00 201 ASN A O 1
ATOM 1515 N N . ALA A 1 202 ? -7.540 -7.489 36.157 1.00 93.19 202 ALA A N 1
ATOM 1516 C CA . ALA A 1 202 ? -6.631 -8.638 36.161 1.00 93.19 202 ALA A CA 1
ATOM 1517 C C . ALA A 1 202 ? -7.373 -9.949 35.866 1.00 93.19 202 ALA A C 1
ATOM 1519 O O . ALA A 1 202 ? -7.001 -10.648 34.929 1.00 93.19 202 ALA A O 1
ATOM 1520 N N . ARG A 1 203 ? -8.495 -10.191 36.555 1.00 94.44 203 ARG A N 1
ATOM 1521 C CA . ARG A 1 203 ? -9.355 -11.364 36.316 1.00 94.44 203 ARG A CA 1
ATOM 1522 C C . ARG A 1 203 ? -9.946 -11.393 34.907 1.00 94.44 203 ARG A C 1
ATOM 1524 O O . ARG A 1 203 ? -10.188 -12.448 34.343 1.00 94.44 203 ARG A O 1
ATOM 1531 N N . GLN A 1 204 ? -10.208 -10.225 34.326 1.00 95.12 204 GLN A N 1
ATOM 1532 C CA . GLN A 1 204 ? -10.788 -10.131 32.982 1.00 95.12 204 GLN A CA 1
ATOM 1533 C C . GLN A 1 204 ? -9.736 -10.401 31.901 1.00 95.12 204 GLN A C 1
ATOM 1535 O O . GLN A 1 204 ? -10.061 -10.963 30.861 1.00 95.12 204 GLN A O 1
ATOM 1540 N N . ARG A 1 205 ? -8.461 -10.069 32.159 1.00 96.44 205 ARG A N 1
ATOM 1541 C CA . ARG A 1 205 ? -7.349 -10.465 31.282 1.00 96.44 205 ARG A CA 1
ATOM 1542 C C . ARG A 1 205 ? -7.168 -11.980 31.232 1.00 96.44 205 ARG A C 1
ATOM 1544 O O . ARG A 1 205 ? -6.911 -12.488 30.152 1.00 96.44 205 ARG A O 1
ATOM 1551 N N . GLU A 1 206 ? -7.338 -12.683 32.351 1.00 96.81 206 GLU A N 1
ATOM 1552 C CA . GLU A 1 206 ? -7.293 -14.156 32.382 1.00 96.81 206 GLU A CA 1
ATOM 1553 C C . GLU A 1 206 ? -8.367 -14.756 31.465 1.00 96.81 206 GLU A C 1
ATOM 1555 O O . GLU A 1 206 ? -8.047 -15.582 30.621 1.00 96.81 206 GLU A O 1
ATOM 1560 N N . LYS A 1 207 ? -9.603 -14.240 31.519 1.00 97.69 207 LYS A N 1
ATOM 1561 C CA . LYS A 1 207 ? -10.687 -14.666 30.614 1.00 97.69 207 LYS A CA 1
ATOM 1562 C C . LYS A 1 207 ? -10.415 -14.374 29.140 1.00 97.69 207 LYS A C 1
ATOM 1564 O O . LYS A 1 207 ? -10.855 -15.125 28.280 1.00 97.69 207 LYS A O 1
ATOM 1569 N N . ILE A 1 208 ? -9.741 -13.262 28.832 1.00 98.31 208 ILE A N 1
ATOM 1570 C CA . ILE A 1 208 ? -9.323 -12.957 27.455 1.00 98.31 208 ILE A CA 1
ATOM 1571 C C . ILE A 1 208 ? -8.330 -14.015 26.975 1.00 98.31 208 ILE A C 1
ATOM 1573 O O . ILE A 1 208 ? -8.464 -14.507 25.861 1.00 98.31 208 ILE A O 1
ATOM 1577 N N . VAL A 1 209 ? -7.350 -14.362 27.812 1.00 98.44 209 VAL A N 1
ATOM 1578 C CA . VAL A 1 209 ? -6.343 -15.375 27.480 1.00 98.44 209 VAL A CA 1
ATOM 1579 C C . VAL A 1 209 ? -6.988 -16.747 27.312 1.00 98.44 209 VAL A C 1
ATOM 1581 O O . VAL A 1 209 ? -6.717 -17.384 26.306 1.00 98.44 209 VAL A O 1
ATOM 1584 N N . GLU A 1 210 ? -7.874 -17.161 28.218 1.00 98.38 210 GLU A N 1
ATOM 1585 C CA . GLU A 1 210 ? -8.635 -18.417 28.120 1.00 98.38 210 GLU A CA 1
ATOM 1586 C C . GLU A 1 210 ? -9.439 -18.482 26.813 1.00 98.38 210 GLU A C 1
ATOM 1588 O O . GLU A 1 210 ? -9.264 -19.401 26.021 1.00 98.38 210 GLU A O 1
ATOM 1593 N N . HIS A 1 211 ? -10.222 -17.439 26.510 1.00 98.44 211 HIS A N 1
ATOM 1594 C CA . HIS A 1 211 ? -11.015 -17.375 25.277 1.00 98.44 211 HIS A CA 1
ATOM 1595 C C . HIS A 1 211 ? -10.135 -17.461 24.020 1.00 98.44 211 HIS A C 1
ATOM 1597 O O . HIS A 1 211 ? -10.502 -18.110 23.048 1.00 98.44 211 HIS A O 1
ATOM 1603 N N . LEU A 1 212 ? -8.953 -16.837 24.029 1.00 98.56 212 LEU A N 1
ATOM 1604 C CA . LEU A 1 212 ? -7.983 -16.973 22.938 1.00 98.56 212 LEU A CA 1
ATOM 1605 C C . LEU A 1 212 ? -7.339 -18.371 22.907 1.00 98.56 212 LEU A C 1
ATOM 1607 O O . LEU A 1 212 ? -7.113 -18.910 21.833 1.00 98.56 212 LEU A O 1
ATOM 1611 N N . GLN A 1 213 ? -7.042 -18.992 24.045 1.00 98.25 213 GLN A N 1
ATOM 1612 C CA . GLN A 1 213 ? -6.487 -20.350 24.089 1.00 98.25 213 GLN A CA 1
ATOM 1613 C C . GLN A 1 213 ? -7.459 -21.396 23.532 1.00 98.25 213 GLN A C 1
ATOM 1615 O O . GLN A 1 213 ? -7.011 -22.347 22.896 1.00 98.25 213 GLN A O 1
ATOM 1620 N N . ASP A 1 214 ? -8.764 -21.159 23.663 1.00 98.06 214 ASP A N 1
ATOM 1621 C CA . ASP A 1 214 ? -9.819 -21.960 23.029 1.00 98.06 214 ASP A CA 1
ATOM 1622 C C . ASP A 1 214 ? -9.908 -21.752 21.501 1.00 98.06 214 ASP A C 1
ATOM 1624 O O . ASP A 1 214 ? -10.729 -22.363 20.821 1.00 98.06 214 ASP A O 1
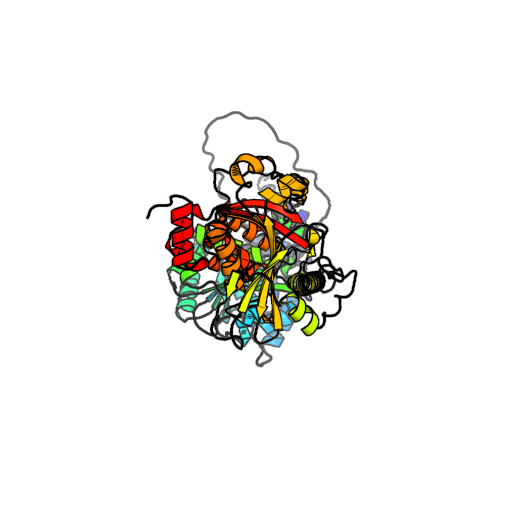ATOM 1628 N N . GLY A 1 215 ? -9.057 -20.892 20.933 1.00 97.69 215 GLY A N 1
ATOM 1629 C CA . GLY A 1 215 ? -9.013 -20.601 19.504 1.00 97.69 215 GLY A CA 1
ATOM 1630 C C . GLY A 1 215 ? -10.024 -19.550 19.050 1.00 97.69 215 GLY A C 1
ATOM 1631 O O . GLY A 1 215 ? -10.271 -19.435 17.849 1.00 97.69 215 GLY A O 1
ATOM 1632 N N . HIS A 1 216 ? -10.593 -18.771 19.972 1.00 98.19 216 HIS A N 1
ATOM 1633 C CA . HIS A 1 216 ? -11.673 -17.840 19.661 1.00 98.19 216 HIS A CA 1
ATOM 1634 C C . HIS A 1 216 ? -11.224 -16.403 19.321 1.00 98.19 216 HIS A C 1
ATOM 1636 O O . HIS A 1 216 ? -10.032 -16.079 19.308 1.00 98.19 216 HIS A O 1
ATOM 1642 N N . VAL A 1 217 ? -12.192 -15.518 19.026 1.00 98.56 217 VAL A N 1
ATOM 1643 C CA . VAL A 1 217 ? -11.946 -14.122 18.610 1.00 98.56 217 VAL A CA 1
ATOM 1644 C C . VAL A 1 217 ? -12.211 -13.119 19.729 1.00 98.56 217 VAL A C 1
ATOM 1646 O O . VAL A 1 217 ? -13.272 -13.133 20.360 1.00 98.56 217 VAL A O 1
ATOM 1649 N N . ILE A 1 218 ? -11.288 -12.169 19.891 1.00 98.56 218 ILE A N 1
ATOM 1650 C CA . ILE A 1 218 ? -11.453 -10.980 20.733 1.00 98.56 218 ILE A CA 1
ATOM 1651 C C . ILE A 1 218 ? -11.403 -9.710 19.887 1.00 98.56 218 ILE A C 1
ATOM 1653 O O . ILE A 1 218 ? -10.403 -9.446 19.229 1.00 98.56 218 ILE A O 1
ATOM 1657 N N . VAL A 1 219 ? -12.440 -8.875 19.967 1.00 98.56 219 VAL A N 1
ATOM 1658 C CA . VAL A 1 219 ? -12.450 -7.522 19.386 1.00 98.56 219 VAL A CA 1
ATOM 1659 C C . VAL A 1 219 ? -12.121 -6.502 20.472 1.00 98.56 219 VAL A C 1
ATOM 1661 O O . VAL A 1 219 ? -12.825 -6.408 21.479 1.00 98.56 219 VAL A O 1
ATOM 1664 N N . ILE A 1 220 ? -11.055 -5.723 20.289 1.00 98.06 220 ILE A N 1
ATOM 1665 C CA . ILE A 1 220 ? -10.552 -4.795 21.307 1.00 98.06 220 ILE A CA 1
ATOM 1666 C C . ILE A 1 220 ? -10.035 -3.491 20.692 1.00 98.06 220 ILE A C 1
ATOM 1668 O O . ILE A 1 220 ? -9.289 -3.489 19.718 1.00 98.06 220 ILE A O 1
ATOM 1672 N N . ALA A 1 221 ? -10.383 -2.368 21.322 1.00 97.00 221 ALA A N 1
ATOM 1673 C CA . ALA A 1 221 ? -9.772 -1.064 21.075 1.00 97.00 221 ALA A CA 1
ATOM 1674 C C . ALA A 1 221 ? -8.549 -0.869 22.000 1.00 97.00 221 ALA A C 1
ATOM 1676 O O . ALA A 1 221 ? -8.728 -0.587 23.194 1.00 97.00 221 ALA A O 1
ATOM 1677 N N . PRO A 1 222 ? -7.296 -1.003 21.518 1.00 96.94 222 PRO A N 1
ATOM 1678 C CA . PRO A 1 222 ? -6.136 -1.140 22.409 1.00 96.94 222 PRO A CA 1
ATOM 1679 C C . PRO A 1 222 ? -5.752 0.146 23.155 1.00 96.94 222 PRO A C 1
ATOM 1681 O O . PRO A 1 222 ? -5.073 0.094 24.184 1.00 96.94 222 PRO A O 1
ATOM 1684 N N . ALA A 1 223 ? -6.200 1.313 22.682 1.00 93.62 223 ALA A N 1
ATOM 1685 C CA . ALA A 1 223 ? -6.064 2.576 23.409 1.00 93.62 223 ALA A CA 1
ATOM 1686 C C . ALA A 1 223 ? -6.792 2.543 24.770 1.00 93.62 223 ALA A C 1
ATOM 1688 O O . ALA A 1 223 ? -6.330 3.120 25.763 1.00 93.62 223 ALA A O 1
ATOM 1689 N N . GLY A 1 224 ? -7.939 1.856 24.842 1.00 85.75 224 GLY A N 1
ATOM 1690 C CA . GLY A 1 224 ? -8.840 1.891 25.997 1.00 85.75 224 GLY A CA 1
ATOM 1691 C C . GLY A 1 224 ? -9.360 3.299 26.319 1.00 85.75 224 GLY A C 1
ATOM 1692 O O . GLY A 1 224 ? -9.609 3.601 27.485 1.00 85.75 224 GLY A O 1
ATOM 1693 N N . ALA A 1 225 ? -9.425 4.165 25.307 1.00 85.56 225 ALA A N 1
ATOM 1694 C CA . ALA A 1 225 ? -9.968 5.518 25.324 1.00 85.56 225 ALA A CA 1
ATOM 1695 C C . ALA A 1 225 ? -10.395 5.878 23.893 1.00 85.56 225 ALA A C 1
ATOM 1697 O O . ALA A 1 225 ? -9.855 5.314 22.942 1.00 85.56 225 ALA A O 1
ATOM 1698 N N . VAL A 1 226 ? -11.354 6.793 23.748 1.00 88.38 226 VAL A N 1
ATOM 1699 C CA . VAL A 1 226 ? -11.825 7.236 22.428 1.00 88.38 226 VAL A CA 1
ATOM 1700 C C . VAL A 1 226 ? -10.792 8.112 21.715 1.00 88.38 226 VAL A C 1
ATOM 1702 O O . VAL A 1 226 ? -9.981 8.770 22.374 1.00 88.38 226 VAL A O 1
ATOM 1705 N N . SER A 1 227 ? -10.835 8.149 20.382 1.00 93.06 227 SER A N 1
ATOM 1706 C CA . SER A 1 227 ? -9.967 9.008 19.570 1.00 93.06 227 SER A CA 1
ATOM 1707 C C . SER A 1 227 ? -10.185 10.492 19.890 1.00 93.06 227 SER A C 1
ATOM 1709 O O . SER A 1 227 ? -11.313 10.951 20.071 1.00 93.06 227 SER A O 1
ATOM 1711 N N . VAL A 1 228 ? -9.108 11.276 19.917 1.00 90.75 228 VAL A N 1
ATOM 1712 C CA . VAL A 1 228 ? -9.139 12.705 20.257 1.00 90.75 228 VAL A CA 1
ATOM 1713 C C . VAL A 1 228 ? -8.383 13.540 19.236 1.00 90.75 228 VAL A C 1
ATOM 1715 O O . VAL A 1 228 ? -7.478 13.057 18.563 1.00 90.75 228 VAL A O 1
ATOM 1718 N N . LYS A 1 229 ? -8.745 14.818 19.132 1.00 91.12 229 LYS A N 1
ATOM 1719 C CA . LYS A 1 229 ? -7.910 15.820 18.470 1.00 91.12 229 LYS A CA 1
ATOM 1720 C C . LYS A 1 229 ? -6.957 16.415 19.500 1.00 91.12 229 LYS A C 1
ATOM 1722 O O . LYS A 1 229 ? -7.430 16.945 20.509 1.00 91.12 229 LYS A O 1
ATOM 1727 N N . GLU A 1 230 ? -5.650 16.360 19.261 1.00 86.38 230 GLU A N 1
ATOM 1728 C CA . GLU A 1 230 ? -4.677 17.013 20.147 1.00 86.38 230 GLU A CA 1
ATOM 1729 C C . GLU A 1 230 ? -4.883 18.535 20.092 1.00 86.38 230 GLU A C 1
ATOM 1731 O O . GLU A 1 230 ? -5.088 19.225 21.104 1.00 86.38 230 GLU A O 1
ATOM 1736 N N . LYS A 1 231 ? -4.955 19.065 18.871 1.00 88.50 231 LYS A N 1
ATOM 1737 C CA . LYS A 1 231 ? -5.312 20.448 18.576 1.00 88.50 231 LYS A CA 1
ATOM 1738 C C . LYS A 1 231 ? -6.708 20.494 17.961 1.00 88.50 231 LYS A C 1
ATOM 1740 O O . LYS A 1 231 ? -7.026 19.734 17.064 1.00 88.50 231 LYS A O 1
ATOM 1745 N N . LEU A 1 232 ? -7.556 21.442 18.373 1.00 86.19 232 LEU A N 1
ATOM 1746 C CA . LEU A 1 232 ? -8.875 21.627 17.737 1.00 86.19 232 LEU A CA 1
ATOM 1747 C C . LEU A 1 232 ? -8.774 21.937 16.231 1.00 86.19 232 LEU A C 1
ATOM 1749 O O . LEU A 1 232 ? -9.752 21.735 15.518 1.00 86.19 232 LEU A O 1
ATOM 1753 N N . SER A 1 233 ? -7.616 22.424 15.772 1.00 88.06 233 SER A N 1
ATOM 1754 C CA . SER A 1 233 ? -7.286 22.647 14.362 1.00 88.06 233 SER A CA 1
ATOM 1755 C C . SER A 1 233 ? -6.955 21.370 13.591 1.00 88.06 233 SER A C 1
ATOM 1757 O O . SER A 1 233 ? -6.896 21.425 12.367 1.00 88.06 233 SER A O 1
ATOM 1759 N N . ASP A 1 234 ? -6.704 20.250 14.273 1.00 89.38 234 ASP A N 1
ATOM 1760 C CA . ASP A 1 234 ? -6.394 18.988 13.610 1.00 89.38 234 ASP A CA 1
ATOM 1761 C C . ASP A 1 234 ? -7.595 18.545 12.780 1.00 89.38 234 ASP A C 1
ATOM 1763 O O . ASP A 1 234 ? -8.753 18.647 13.201 1.00 89.38 234 ASP A O 1
ATOM 1767 N N . GLU A 1 235 ? -7.326 18.038 11.584 1.00 88.56 235 GLU A N 1
ATOM 1768 C CA . GLU A 1 235 ? -8.370 17.607 10.658 1.00 88.56 235 GLU A CA 1
ATOM 1769 C C . GLU A 1 235 ? -9.112 16.382 11.206 1.00 88.56 235 GLU A C 1
ATOM 1771 O O . GLU A 1 235 ? -10.347 16.350 11.245 1.00 88.56 235 GLU A O 1
ATOM 1776 N N . HIS A 1 236 ? -8.359 15.429 11.757 1.00 90.94 236 HIS A N 1
ATOM 1777 C CA . HIS A 1 236 ? -8.855 14.133 12.204 1.00 90.94 236 HIS A CA 1
ATOM 1778 C C . HIS A 1 236 ? -8.561 13.883 13.685 1.00 90.94 236 HIS A C 1
ATOM 1780 O O . HIS A 1 236 ? -7.543 14.323 14.210 1.00 90.94 236 HIS A O 1
ATOM 1786 N N . ALA A 1 237 ? -9.463 13.162 14.354 1.00 92.88 237 ALA A N 1
ATOM 1787 C CA . ALA A 1 237 ? -9.201 12.610 15.678 1.00 92.88 237 ALA A CA 1
ATOM 1788 C C . ALA A 1 237 ? -8.392 11.312 15.541 1.00 92.88 237 ALA A C 1
ATOM 1790 O O . ALA A 1 237 ? -8.645 10.512 14.638 1.00 92.88 237 ALA A O 1
ATOM 1791 N N . MET A 1 238 ? -7.443 11.094 16.446 1.00 94.88 238 MET A N 1
ATOM 1792 C CA . MET A 1 238 ? -6.623 9.886 16.489 1.00 94.88 238 MET A CA 1
ATOM 1793 C C . MET A 1 238 ? -6.615 9.297 17.894 1.00 94.88 238 MET A C 1
ATOM 1795 O O . MET A 1 238 ? -6.785 9.994 18.893 1.00 94.88 238 MET A O 1
ATOM 1799 N N . ASP A 1 239 ? -6.428 7.989 17.974 1.00 95.31 239 ASP A N 1
ATOM 1800 C CA . ASP A 1 239 ? -6.229 7.297 19.228 1.00 95.31 239 ASP A CA 1
ATOM 1801 C C . ASP A 1 239 ? -4.942 7.793 19.886 1.00 95.31 239 ASP A C 1
ATOM 1803 O O . ASP A 1 239 ? -3.929 7.978 19.189 1.00 95.31 239 ASP A O 1
ATOM 1807 N N . PRO A 1 240 ? -4.938 7.918 21.225 1.00 92.25 240 PRO A N 1
ATOM 1808 C CA . PRO A 1 240 ? -3.692 8.041 21.961 1.00 92.25 240 PRO A CA 1
ATOM 1809 C C . PRO A 1 240 ? -2.822 6.789 21.753 1.00 92.25 240 PRO A C 1
ATOM 1811 O O . PRO A 1 240 ? -3.213 5.813 21.104 1.00 92.25 240 PRO A O 1
ATOM 1814 N N . VAL A 1 241 ? -1.622 6.798 22.331 1.00 94.69 241 VAL A N 1
ATOM 1815 C CA . VAL A 1 241 ? -0.722 5.638 22.293 1.00 94.69 241 VAL A CA 1
ATOM 1816 C C . VAL A 1 241 ? -1.447 4.381 22.791 1.00 94.69 241 VAL A C 1
ATOM 1818 O O . VAL A 1 241 ? -2.042 4.372 23.871 1.00 94.69 241 VAL A O 1
ATOM 1821 N N . TRP A 1 242 ? -1.394 3.317 21.989 1.00 97.56 242 TRP A N 1
ATOM 1822 C CA . TRP A 1 242 ? -2.006 2.033 22.316 1.00 97.56 242 TRP A CA 1
ATOM 1823 C C . TRP A 1 242 ? -1.288 1.356 23.489 1.00 97.56 242 TRP A C 1
ATOM 1825 O O . TRP A 1 242 ? -0.059 1.361 23.580 1.00 97.56 242 TRP A O 1
ATOM 1835 N N . LYS A 1 243 ? -2.065 0.774 24.409 1.00 96.12 243 LYS A N 1
ATOM 1836 C CA . LYS A 1 243 ? -1.546 0.108 25.613 1.00 96.12 243 LYS A CA 1
ATOM 1837 C C . LYS A 1 243 ? -0.997 -1.278 25.271 1.00 96.12 243 LYS A C 1
ATOM 1839 O O . LYS A 1 243 ? -1.442 -1.907 24.319 1.00 96.12 243 LYS A O 1
ATOM 1844 N N . THR A 1 244 ? -0.098 -1.802 26.104 1.00 97.12 244 THR A N 1
ATOM 1845 C CA . THR A 1 244 ? 0.612 -3.075 25.861 1.00 97.12 244 THR A CA 1
ATOM 1846 C C . THR A 1 244 ? -0.229 -4.339 26.032 1.00 97.12 244 THR A C 1
ATOM 1848 O O . THR A 1 244 ? 0.264 -5.416 25.729 1.00 97.12 244 THR A O 1
ATOM 1851 N N . GLY A 1 245 ? -1.483 -4.238 26.487 1.00 96.06 245 GLY A N 1
ATOM 1852 C CA . GLY A 1 245 ? -2.293 -5.410 26.838 1.00 96.06 245 GLY A CA 1
ATOM 1853 C C . GLY A 1 245 ? -2.466 -6.413 25.694 1.00 96.06 245 GLY A C 1
ATOM 1854 O O . GLY A 1 245 ? -2.377 -7.609 25.928 1.00 96.06 245 GLY A O 1
ATOM 1855 N N . VAL A 1 246 ? -2.634 -5.944 24.452 1.00 98.12 246 VAL A N 1
ATOM 1856 C CA . VAL A 1 246 ? -2.707 -6.841 23.285 1.00 98.12 246 VAL A CA 1
ATOM 1857 C C . VAL A 1 246 ? -1.382 -7.573 23.061 1.00 98.12 246 VAL A C 1
ATOM 1859 O O . VAL A 1 246 ? -1.394 -8.782 22.863 1.00 98.12 246 VAL A O 1
ATOM 1862 N N . ALA A 1 247 ? -0.240 -6.890 23.179 1.00 98.38 247 ALA A N 1
ATOM 1863 C CA . ALA A 1 247 ? 1.070 -7.539 23.114 1.00 98.38 247 ALA A CA 1
ATOM 1864 C C . ALA A 1 247 ? 1.267 -8.567 24.248 1.00 98.38 247 ALA A C 1
ATOM 1866 O O . ALA A 1 247 ? 1.866 -9.615 24.026 1.00 98.38 247 ALA A O 1
ATOM 1867 N N . ASP A 1 248 ? 0.724 -8.313 25.444 1.00 97.94 248 ASP A N 1
ATOM 1868 C CA . ASP A 1 248 ? 0.736 -9.281 26.549 1.00 97.94 248 ASP A CA 1
ATOM 1869 C C . ASP A 1 248 ? -0.106 -10.531 26.242 1.00 97.94 248 ASP A C 1
ATOM 1871 O O . ASP A 1 248 ? 0.265 -11.634 26.646 1.00 97.94 248 ASP A O 1
ATOM 1875 N N . PHE A 1 249 ? -1.225 -10.384 25.525 1.00 98.44 249 PHE A N 1
ATOM 1876 C CA . PHE A 1 249 ? -2.035 -11.519 25.071 1.00 98.44 249 PHE A CA 1
ATOM 1877 C C . PHE A 1 249 ? -1.318 -12.319 23.983 1.00 98.44 249 PHE A C 1
ATOM 1879 O O . PHE A 1 249 ? -1.252 -13.540 24.081 1.00 98.44 249 PHE A O 1
ATOM 1886 N N . LEU A 1 250 ? -0.708 -11.645 23.005 1.00 98.44 250 LEU A N 1
ATOM 1887 C CA . LEU A 1 250 ? 0.077 -12.295 21.950 1.00 98.44 250 LEU A CA 1
ATOM 1888 C C . LEU A 1 250 ? 1.296 -13.037 22.513 1.00 98.44 250 LEU A C 1
ATOM 1890 O O . LEU A 1 250 ? 1.639 -14.102 22.021 1.00 98.44 250 LEU A O 1
ATOM 1894 N N . ALA A 1 251 ? 1.915 -12.542 23.587 1.00 97.50 251 ALA A N 1
ATOM 1895 C CA . ALA A 1 251 ? 2.994 -13.262 24.264 1.00 97.50 251 ALA A CA 1
ATOM 1896 C C . ALA A 1 251 ? 2.522 -14.564 24.946 1.00 97.50 251 ALA A C 1
ATOM 1898 O O . ALA A 1 251 ? 3.300 -15.506 25.066 1.00 97.50 251 ALA A O 1
ATOM 1899 N N . GLN A 1 252 ? 1.265 -14.623 25.400 1.00 97.94 252 GLN A N 1
ATOM 1900 C CA . GLN A 1 252 ? 0.676 -15.806 26.046 1.00 97.94 252 GLN A CA 1
ATOM 1901 C C . GLN A 1 252 ? 0.037 -16.774 25.043 1.00 97.94 252 GLN A C 1
ATOM 1903 O O . GLN A 1 252 ? 0.006 -17.978 25.288 1.00 97.94 252 GLN A O 1
ATOM 1908 N N . VAL A 1 253 ? -0.446 -16.260 23.909 1.00 98.31 253 VAL A N 1
ATOM 1909 C CA . VAL A 1 253 ? -1.052 -17.029 22.814 1.00 98.31 253 VAL A CA 1
ATOM 1910 C C . VAL A 1 253 ? -0.306 -16.702 21.510 1.00 98.31 253 VAL A C 1
ATOM 1912 O O . VAL A 1 253 ? -0.834 -16.009 20.641 1.00 98.31 253 VAL A O 1
ATOM 1915 N N . PRO A 1 254 ? 0.947 -17.173 21.350 1.00 97.12 254 PRO A N 1
ATOM 1916 C CA . PRO A 1 254 ? 1.852 -16.715 20.287 1.00 97.12 254 PRO A CA 1
ATOM 1917 C C . PRO A 1 254 ? 1.390 -17.048 18.869 1.00 97.12 254 PRO A C 1
ATOM 1919 O O . PRO A 1 254 ? 1.810 -16.388 17.922 1.00 97.12 254 PRO A O 1
ATOM 1922 N N . HIS A 1 255 ? 0.524 -18.046 18.707 1.00 97.06 255 HIS A N 1
ATOM 1923 C CA . HIS A 1 255 ? -0.046 -18.438 17.420 1.00 97.06 255 HIS A CA 1
ATOM 1924 C C . HIS A 1 255 ? -1.293 -17.621 17.034 1.00 97.06 255 HIS A C 1
ATOM 1926 O O . HIS A 1 255 ? -1.796 -17.788 15.924 1.00 97.06 255 HIS A O 1
ATOM 1932 N N . ALA A 1 256 ? -1.780 -16.732 17.911 1.00 98.25 256 ALA A N 1
ATOM 1933 C CA . ALA A 1 256 ? -2.894 -15.845 17.598 1.00 98.25 256 ALA A CA 1
ATOM 1934 C C . ALA A 1 256 ? -2.538 -14.889 16.454 1.00 98.25 256 ALA A C 1
ATOM 1936 O O . ALA A 1 256 ? -1.431 -14.350 16.395 1.00 98.25 256 ALA A O 1
ATOM 1937 N N . GLN A 1 257 ? -3.490 -14.659 15.555 1.00 98.12 257 GLN A N 1
ATOM 1938 C CA . GLN A 1 257 ? -3.366 -13.673 14.480 1.00 98.12 257 GLN A CA 1
ATOM 1939 C C . GLN A 1 257 ? -3.957 -12.329 14.912 1.00 98.12 257 GLN A C 1
ATOM 1941 O O . GLN A 1 257 ? -4.814 -12.271 15.797 1.00 98.12 257 GLN A O 1
ATOM 1946 N N . VAL A 1 258 ? -3.520 -11.238 14.279 1.00 98.44 258 VAL A N 1
ATOM 1947 C CA . VAL A 1 258 ? -4.086 -9.903 14.526 1.00 98.44 258 VAL A CA 1
ATOM 1948 C C . VAL A 1 258 ? -4.798 -9.400 13.282 1.00 98.44 258 VAL A C 1
ATOM 1950 O O . VAL A 1 258 ? -4.188 -9.305 12.224 1.00 98.44 258 VAL A O 1
ATOM 1953 N N . LEU A 1 259 ? -6.070 -9.032 13.413 1.00 97.62 259 LEU A N 1
ATOM 1954 C CA . LEU A 1 259 ? -6.848 -8.432 12.332 1.00 97.62 259 LEU A CA 1
ATOM 1955 C C . LEU A 1 259 ? -6.972 -6.920 12.569 1.00 97.62 259 LEU A C 1
ATOM 1957 O O . LEU A 1 259 ? -7.695 -6.508 13.482 1.00 97.62 259 LEU A O 1
ATOM 1961 N N . PRO A 1 260 ? -6.261 -6.071 11.809 1.00 97.50 260 PRO A N 1
ATOM 1962 C CA . PRO A 1 260 ? -6.385 -4.630 11.953 1.00 97.50 260 PRO A CA 1
ATOM 1963 C C . PRO A 1 260 ? -7.670 -4.135 11.278 1.00 97.50 260 PRO A C 1
ATOM 1965 O O . PRO A 1 260 ? -7.982 -4.509 10.146 1.00 97.50 260 PRO A O 1
ATOM 1968 N N . VAL A 1 261 ? -8.398 -3.250 11.959 1.00 97.88 261 VAL A N 1
ATOM 1969 C CA . VAL A 1 261 ? -9.599 -2.589 11.436 1.00 97.88 261 VAL A CA 1
ATOM 1970 C C . VAL A 1 261 ? -9.512 -1.093 11.699 1.00 97.88 261 VAL A C 1
ATOM 1972 O O . VAL A 1 261 ? -9.374 -0.650 12.835 1.00 97.88 261 VAL A O 1
ATOM 1975 N N . PHE A 1 262 ? -9.626 -0.298 10.644 1.00 97.81 262 PHE A N 1
ATOM 1976 C CA . PHE A 1 262 ? -9.747 1.145 10.738 1.00 97.81 262 PHE A CA 1
ATOM 1977 C C . PHE A 1 262 ? -11.216 1.560 10.682 1.00 97.81 262 PHE A C 1
ATOM 1979 O O . PHE A 1 262 ? -11.955 1.173 9.779 1.00 97.81 262 PHE A O 1
ATOM 1986 N N . VAL A 1 263 ? -11.623 2.395 11.627 1.00 97.00 263 VAL A N 1
ATOM 1987 C CA . VAL A 1 263 ? -12.966 2.960 11.741 1.00 97.00 263 VAL A CA 1
ATOM 1988 C C . VAL A 1 263 ? -12.907 4.429 11.355 1.00 97.00 263 VAL A C 1
ATOM 1990 O O . VAL A 1 263 ? -12.149 5.209 11.944 1.00 97.00 263 VAL A O 1
ATOM 1993 N N . ASN A 1 264 ? -13.715 4.828 10.376 1.00 94.69 264 ASN A N 1
ATOM 1994 C CA . ASN A 1 264 ? -13.814 6.222 9.975 1.00 94.69 264 ASN A CA 1
ATOM 1995 C C . ASN A 1 264 ? -14.761 7.008 10.891 1.00 94.69 264 ASN A C 1
ATOM 1997 O O . ASN A 1 264 ? -15.798 6.512 11.326 1.00 94.69 264 ASN A O 1
ATOM 2001 N N . GLY A 1 265 ? -14.419 8.272 11.135 1.00 90.62 265 GLY A N 1
ATOM 2002 C CA . GLY A 1 265 ? -15.196 9.184 11.967 1.00 90.62 265 GLY A CA 1
ATOM 2003 C C . GLY A 1 265 ? -14.386 9.760 13.123 1.00 90.62 265 GLY A C 1
ATOM 2004 O O . GLY A 1 265 ? -13.155 9.726 13.136 1.00 90.62 265 GLY A O 1
ATOM 2005 N N . GLY A 1 266 ? -15.094 10.334 14.086 1.00 91.00 266 GLY A N 1
ATOM 2006 C CA . GLY A 1 266 ? -14.519 10.922 15.286 1.00 91.00 266 GLY A CA 1
ATOM 2007 C C . GLY A 1 266 ? -15.614 11.495 16.180 1.00 91.00 266 GLY A C 1
ATOM 2008 O O . GLY A 1 266 ? -16.725 11.732 15.688 1.00 91.00 266 GLY A O 1
ATOM 2009 N N . PRO A 1 267 ? -15.310 11.753 17.461 1.00 89.31 267 PRO A N 1
ATOM 2010 C CA . PRO A 1 267 ? -16.257 12.409 18.345 1.00 89.31 267 PRO A CA 1
ATOM 2011 C C . PRO A 1 267 ? -16.663 13.797 17.841 1.00 89.31 267 PRO A C 1
ATOM 2013 O O . PRO A 1 267 ? -15.965 14.449 17.056 1.00 89.31 267 PRO A O 1
ATOM 2016 N N . SER A 1 268 ? -17.801 14.283 18.324 1.00 89.25 268 SER A N 1
ATOM 2017 C CA . SER A 1 268 ? -18.331 15.579 17.927 1.00 89.25 268 SER A CA 1
ATOM 2018 C C . SER A 1 268 ? -17.395 16.742 18.305 1.00 89.25 268 SER A C 1
ATOM 2020 O O . SER A 1 268 ? -16.640 16.684 19.284 1.00 89.25 268 SER A O 1
ATOM 2022 N N . PRO A 1 269 ? -17.486 17.894 17.610 1.00 88.62 269 PRO A N 1
ATOM 2023 C CA . PRO A 1 269 ? -16.784 19.104 18.034 1.00 88.62 269 PRO A CA 1
ATOM 2024 C C . PRO A 1 269 ? -17.115 19.515 19.477 1.00 88.62 269 PRO A C 1
ATOM 2026 O O . PRO A 1 269 ? -16.269 20.084 20.165 1.00 88.62 269 PRO A O 1
ATOM 2029 N N . THR A 1 270 ? -18.337 19.234 19.949 1.00 85.88 270 THR A N 1
ATOM 2030 C CA . THR A 1 270 ? -18.739 19.495 21.336 1.00 85.88 270 THR A CA 1
ATOM 2031 C C . THR A 1 270 ? -17.973 18.601 22.304 1.00 85.88 270 THR A C 1
ATOM 2033 O O . THR A 1 270 ? -17.461 19.120 23.293 1.00 85.88 270 THR A O 1
ATOM 2036 N N . PHE A 1 271 ? -17.820 17.308 22.004 1.00 88.00 271 PHE A N 1
ATOM 2037 C CA . PHE A 1 271 ? -17.006 16.398 22.810 1.00 88.00 271 PHE A CA 1
ATOM 2038 C C . PHE A 1 271 ? -15.583 16.935 22.996 1.00 88.00 271 PHE A C 1
ATOM 2040 O O . PHE A 1 271 ? -15.132 17.090 24.130 1.00 88.00 271 PHE A O 1
ATOM 2047 N N . HIS A 1 272 ? -14.902 17.321 21.912 1.00 87.88 272 HIS A N 1
ATOM 2048 C CA . HIS A 1 272 ? -13.522 17.814 22.003 1.00 87.88 272 HIS A CA 1
ATOM 2049 C C . HIS A 1 272 ? -13.399 19.128 22.787 1.00 87.88 272 HIS A C 1
ATOM 2051 O O . HIS A 1 272 ? -12.423 19.328 23.513 1.00 87.88 272 HIS A O 1
ATOM 2057 N N . ARG A 1 273 ? -14.392 20.025 22.692 1.00 86.62 273 ARG A N 1
ATOM 2058 C CA . ARG A 1 273 ? -14.435 21.239 23.527 1.00 86.62 273 ARG A CA 1
ATOM 2059 C C . ARG A 1 273 ? -14.575 20.886 25.007 1.00 86.62 273 ARG A C 1
ATOM 2061 O O . ARG A 1 273 ? -13.821 21.412 25.818 1.00 86.62 273 ARG A O 1
ATOM 2068 N N . MET A 1 274 ? -15.492 19.981 25.351 1.00 82.38 274 MET A N 1
ATOM 2069 C CA . MET A 1 274 ? -15.742 19.587 26.743 1.00 82.38 274 MET A CA 1
ATOM 2070 C C . MET A 1 274 ? -14.571 18.813 27.348 1.00 82.38 274 MET A C 1
ATOM 2072 O O . MET A 1 274 ? -14.191 19.062 28.490 1.00 82.38 274 MET A O 1
ATOM 2076 N N . GLN A 1 275 ? -13.943 17.932 26.574 1.00 81.06 275 GLN A N 1
ATOM 2077 C CA . GLN A 1 275 ? -12.775 17.174 27.011 1.00 81.06 275 GLN A CA 1
ATOM 2078 C C . GLN A 1 275 ? -11.585 18.081 27.360 1.00 81.06 275 GLN A C 1
ATOM 2080 O O . GLN A 1 275 ? -10.863 17.793 28.313 1.00 81.06 275 GLN A O 1
ATOM 2085 N N . ARG A 1 276 ? -11.404 19.197 26.636 1.00 81.56 276 ARG A N 1
ATOM 2086 C CA . ARG A 1 276 ? -10.390 20.215 26.962 1.00 81.56 276 ARG A CA 1
ATOM 2087 C C . ARG A 1 276 ? -10.674 20.969 28.254 1.00 81.56 276 ARG A C 1
ATOM 2089 O O . ARG A 1 276 ? -9.728 21.397 28.904 1.00 81.56 276 ARG A O 1
ATOM 2096 N N . VAL A 1 277 ? -11.948 21.150 28.607 1.00 81.06 277 VAL A N 1
ATOM 2097 C CA . VAL A 1 277 ? -12.326 21.762 29.888 1.00 81.06 277 VAL A CA 1
ATOM 2098 C C . VAL A 1 277 ? -11.958 20.822 31.032 1.00 81.06 277 VAL A C 1
ATOM 2100 O O . VAL A 1 277 ? -11.320 21.243 31.991 1.00 81.06 277 VAL A O 1
ATOM 2103 N N . HIS A 1 278 ? -12.349 19.547 30.934 1.00 72.62 278 HIS A N 1
ATOM 2104 C CA . HIS A 1 278 ? -11.983 18.531 31.916 1.00 72.62 278 HIS A CA 1
ATOM 2105 C C . HIS A 1 278 ? -12.136 17.110 31.334 1.00 72.62 278 HIS A C 1
ATOM 2107 O O . HIS A 1 278 ? -13.173 16.824 30.730 1.00 72.62 278 HIS A O 1
ATOM 2113 N N . PRO A 1 279 ? -11.212 16.160 31.592 1.00 67.00 279 PRO A N 1
ATOM 2114 C CA . PRO A 1 279 ? -11.326 14.781 31.099 1.00 67.00 279 PRO A CA 1
ATOM 2115 C C . PRO A 1 279 ? -12.672 14.102 31.417 1.00 67.00 279 PRO A C 1
ATOM 2117 O O . PRO A 1 279 ? -13.319 13.568 30.520 1.00 67.00 279 PRO A O 1
ATOM 2120 N N . PHE A 1 280 ? -13.155 14.201 32.664 1.00 67.25 280 PHE A N 1
ATOM 2121 C CA . PHE A 1 280 ? -14.475 13.669 33.057 1.00 67.25 280 PHE A CA 1
ATOM 2122 C C . PHE A 1 280 ? -15.668 14.310 32.329 1.00 67.25 280 PHE A C 1
ATOM 2124 O O . PHE A 1 280 ? -16.689 13.647 32.165 1.00 67.25 280 PHE A O 1
ATOM 2131 N N . ALA A 1 281 ? -15.556 15.565 31.879 1.00 67.81 281 ALA A N 1
ATOM 2132 C CA . ALA A 1 281 ? -16.609 16.213 31.097 1.00 67.81 281 ALA A CA 1
ATOM 2133 C C . ALA A 1 281 ? -16.679 15.655 29.666 1.00 67.81 281 ALA A C 1
ATOM 2135 O O . ALA A 1 281 ? -17.749 15.627 29.069 1.00 67.81 281 ALA A O 1
ATOM 2136 N N . GLY A 1 282 ? -15.559 15.167 29.123 1.00 67.75 282 GLY A N 1
ATOM 2137 C CA . GLY A 1 282 ? -15.563 14.358 27.903 1.00 67.75 282 GLY A CA 1
ATOM 2138 C C . GLY A 1 282 ? -16.229 12.999 28.136 1.00 67.75 282 GLY A C 1
ATOM 2139 O O . GLY A 1 282 ? -17.109 12.602 27.380 1.00 67.75 282 GLY A O 1
ATOM 2140 N N . THR A 1 283 ? -15.886 12.309 29.227 1.00 66.25 283 THR A N 1
ATOM 2141 C CA . THR A 1 283 ? -16.472 10.996 29.555 1.00 66.25 283 THR A CA 1
ATOM 2142 C C . THR A 1 283 ? -17.992 11.052 29.734 1.00 66.25 283 THR A C 1
ATOM 2144 O O . THR A 1 283 ? -18.688 10.145 29.285 1.00 66.25 283 THR A O 1
ATOM 2147 N N . SER A 1 284 ? -18.542 12.116 30.329 1.00 69.44 284 SER A N 1
ATOM 2148 C CA . SER A 1 284 ? -19.999 12.263 30.463 1.00 69.44 284 SER A CA 1
ATOM 2149 C C . SER A 1 284 ? -20.715 12.465 29.121 1.00 69.44 284 SER A C 1
ATOM 2151 O O . SER A 1 284 ? -21.889 12.121 29.004 1.00 69.44 284 SER A O 1
ATOM 2153 N N . MET A 1 285 ? -20.014 12.958 28.094 1.00 77.75 285 MET A N 1
ATOM 2154 C CA . MET A 1 285 ? -20.559 13.158 26.747 1.00 77.75 285 MET A CA 1
ATOM 2155 C C . MET A 1 285 ? -20.698 11.860 25.944 1.00 77.75 285 MET A C 1
ATOM 2157 O O . MET A 1 285 ? -21.433 11.858 24.963 1.00 77.75 285 MET A O 1
ATOM 2161 N N . ILE A 1 286 ? -20.072 10.754 26.366 1.00 77.38 286 ILE A N 1
ATOM 2162 C CA . ILE A 1 286 ? -20.100 9.458 25.658 1.00 77.38 286 ILE A CA 1
ATOM 2163 C C . ILE A 1 286 ? -21.532 9.011 25.336 1.00 77.38 286 ILE A C 1
ATOM 2165 O O . ILE A 1 286 ? -21.817 8.581 24.225 1.00 77.38 286 ILE A O 1
ATOM 2169 N N . ILE A 1 287 ? -22.462 9.178 26.275 1.00 78.44 287 ILE A N 1
ATOM 2170 C CA . ILE A 1 287 ? -23.879 8.834 26.077 1.00 78.44 287 ILE A CA 1
ATOM 2171 C C . ILE A 1 287 ? -24.507 9.626 24.935 1.00 78.44 287 ILE A C 1
ATOM 2173 O O . ILE A 1 287 ? -25.261 9.077 24.132 1.00 78.44 287 ILE A O 1
ATOM 2177 N N . ARG A 1 288 ? -24.178 10.915 24.848 1.00 82.50 288 ARG A N 1
ATOM 2178 C CA . ARG A 1 288 ? -24.652 11.765 23.764 1.00 82.50 288 ARG A CA 1
ATOM 2179 C C . ARG A 1 288 ? -24.009 11.373 22.438 1.00 82.50 288 ARG A C 1
ATOM 2181 O O . ARG A 1 288 ? -24.722 11.326 21.446 1.00 82.50 288 ARG A O 1
ATOM 2188 N N . GLU A 1 289 ? -22.712 11.064 22.425 1.00 87.00 289 GLU A N 1
ATOM 2189 C CA . GLU A 1 289 ? -22.016 10.596 21.219 1.00 87.00 289 GLU A CA 1
ATOM 2190 C C . GLU A 1 289 ? -22.656 9.311 20.672 1.00 87.00 289 GLU A C 1
ATOM 2192 O O . GLU A 1 289 ? -22.977 9.249 19.489 1.00 87.00 289 GLU A O 1
ATOM 2197 N N . ILE A 1 290 ? -22.954 8.334 21.539 1.00 84.44 290 ILE A N 1
ATOM 2198 C CA . ILE A 1 290 ? -23.668 7.101 21.162 1.00 84.44 290 ILE A CA 1
ATOM 2199 C C . ILE A 1 290 ? -25.077 7.425 20.636 1.00 84.44 290 ILE A C 1
ATOM 2201 O O . ILE A 1 290 ? -25.494 6.909 19.600 1.00 84.44 290 ILE A O 1
ATOM 2205 N N . GLY A 1 291 ? -25.819 8.309 21.311 1.00 85.31 291 GLY A N 1
ATOM 2206 C CA . GLY A 1 291 ? -27.156 8.725 20.872 1.00 85.31 291 GLY A CA 1
ATOM 2207 C C . GLY A 1 291 ? -27.165 9.500 19.548 1.00 85.31 291 GLY A C 1
ATOM 2208 O O . GLY A 1 291 ? -28.141 9.436 18.799 1.00 85.31 291 GLY A O 1
ATOM 2209 N N . ASP A 1 292 ? -26.085 10.214 19.229 1.00 88.31 292 ASP A N 1
ATOM 2210 C CA . ASP A 1 292 ? -25.913 10.932 17.966 1.00 88.31 292 ASP A CA 1
ATOM 2211 C C . ASP A 1 292 ? -25.527 9.986 16.805 1.00 88.31 292 ASP A C 1
ATOM 2213 O O . ASP A 1 292 ? -25.500 10.439 15.659 1.00 88.31 292 ASP A O 1
ATOM 2217 N N . LEU A 1 293 ? -25.273 8.692 17.057 1.00 88.69 293 LEU A N 1
ATOM 2218 C CA . LEU A 1 293 ? -25.042 7.668 16.025 1.00 88.69 293 LEU A CA 1
ATOM 2219 C C . LEU A 1 293 ? -26.317 6.983 15.519 1.00 88.69 293 LEU A C 1
ATOM 2221 O O . LEU A 1 293 ? -26.279 6.373 14.457 1.00 88.69 293 LEU A O 1
ATOM 2225 N N . ILE A 1 294 ? -27.444 7.097 16.226 1.00 90.81 294 ILE A N 1
ATOM 2226 C CA . ILE A 1 294 ? -28.706 6.440 15.843 1.00 90.81 294 ILE A CA 1
ATOM 2227 C C . ILE A 1 294 ? -29.089 6.795 14.397 1.00 90.81 294 ILE A C 1
ATOM 2229 O O . ILE A 1 294 ? -29.146 7.972 14.035 1.00 90.81 294 ILE A O 1
ATOM 2233 N N . GLY A 1 295 ? -29.370 5.772 13.586 1.00 92.69 295 GLY A N 1
ATOM 2234 C CA . GLY A 1 295 ? -29.761 5.912 12.181 1.00 92.69 295 GLY A CA 1
ATOM 2235 C C . GLY A 1 295 ? -28.625 6.268 11.215 1.00 92.69 295 GLY A C 1
ATOM 2236 O O . GLY A 1 295 ? -28.905 6.657 10.083 1.00 92.69 295 GLY A O 1
ATOM 2237 N N . LYS A 1 296 ? -27.354 6.213 11.642 1.00 92.75 296 LYS A N 1
ATOM 2238 C CA . LYS A 1 296 ? -26.201 6.569 10.799 1.00 92.75 296 LYS A CA 1
ATOM 2239 C C . LYS A 1 296 ? -25.515 5.356 10.180 1.00 92.75 296 LYS A C 1
ATOM 2241 O O . LYS A 1 296 ? -25.653 4.221 10.630 1.00 92.75 296 LYS A O 1
ATOM 2246 N N . SER A 1 297 ? -24.707 5.629 9.159 1.00 93.19 297 SER A N 1
ATOM 2247 C CA . SER A 1 297 ? -23.753 4.663 8.623 1.00 93.19 297 SER A CA 1
ATOM 2248 C C . SER A 1 297 ? -22.376 4.824 9.265 1.00 93.19 297 SER A C 1
ATOM 2250 O O . SER A 1 297 ? -21.964 5.945 9.572 1.00 93.19 297 SER A O 1
ATOM 2252 N N . ILE A 1 298 ? -21.667 3.711 9.441 1.00 93.31 298 ILE A N 1
ATOM 2253 C CA . ILE A 1 298 ? -20.273 3.674 9.886 1.00 93.31 298 ILE A CA 1
ATOM 2254 C C . ILE A 1 298 ? -19.444 2.979 8.811 1.00 93.31 298 ILE A C 1
ATOM 2256 O O . ILE A 1 298 ? -19.806 1.894 8.347 1.00 93.31 298 ILE A O 1
ATOM 2260 N N . ASP A 1 299 ? -18.330 3.605 8.443 1.00 94.81 299 ASP A N 1
ATOM 2261 C CA . ASP A 1 299 ? -17.448 3.117 7.392 1.00 94.81 299 ASP A CA 1
ATOM 2262 C C . ASP A 1 299 ? -16.163 2.550 7.978 1.00 94.81 299 ASP A C 1
ATOM 2264 O O . ASP A 1 299 ? -15.537 3.158 8.852 1.00 94.81 299 ASP A O 1
ATOM 2268 N N . PHE A 1 300 ? -15.766 1.397 7.455 1.00 95.81 300 PHE A N 1
ATOM 2269 C CA . PHE A 1 300 ? -14.632 0.633 7.940 1.00 95.81 300 PHE A CA 1
ATOM 2270 C C . PHE A 1 300 ? -13.691 0.278 6.795 1.00 95.81 300 PHE A C 1
ATOM 2272 O O . PHE A 1 300 ? -14.129 -0.021 5.684 1.00 95.81 300 PHE A O 1
ATOM 2279 N N . ALA A 1 301 ? -12.400 0.232 7.101 1.00 95.50 301 ALA A N 1
ATOM 2280 C CA . ALA A 1 301 ? -11.427 -0.519 6.325 1.00 95.50 301 ALA A CA 1
ATOM 2281 C C . ALA A 1 301 ? -10.921 -1.681 7.181 1.00 95.50 301 ALA A C 1
ATOM 2283 O O . ALA A 1 301 ? -10.613 -1.505 8.358 1.00 95.50 301 ALA A O 1
ATOM 2284 N N . ILE A 1 302 ? -10.850 -2.870 6.598 1.00 93.69 302 ILE A N 1
ATOM 2285 C CA . ILE A 1 302 ? -10.337 -4.077 7.243 1.00 93.69 302 ILE A CA 1
ATOM 2286 C C . ILE A 1 302 ? -9.137 -4.559 6.438 1.00 93.69 302 ILE A C 1
ATOM 2288 O O . ILE A 1 302 ? -9.196 -4.592 5.209 1.00 93.69 302 ILE A O 1
ATOM 2292 N N . GLY A 1 303 ? -8.035 -4.835 7.130 1.00 92.81 303 GLY A N 1
ATOM 2293 C CA . GLY A 1 303 ? -6.797 -5.295 6.509 1.00 92.81 303 GLY A CA 1
ATOM 2294 C C . GLY A 1 303 ? -6.683 -6.815 6.507 1.00 92.81 303 GLY A C 1
ATOM 2295 O O . GLY A 1 303 ? -7.467 -7.504 7.157 1.00 92.81 303 GLY A O 1
ATOM 2296 N N . ALA A 1 304 ? -5.655 -7.321 5.831 1.00 92.06 304 ALA A N 1
ATOM 2297 C CA . ALA A 1 304 ? -5.281 -8.727 5.903 1.00 92.06 304 ALA A CA 1
ATOM 2298 C C . ALA A 1 304 ? -4.825 -9.116 7.330 1.00 92.06 304 ALA A C 1
ATOM 2300 O O . ALA A 1 304 ? -4.195 -8.295 8.019 1.00 92.06 304 ALA A O 1
ATOM 2301 N N . PRO A 1 305 ? -5.085 -10.359 7.783 1.00 94.81 305 PRO A N 1
ATOM 2302 C CA . PRO A 1 305 ? -4.575 -10.861 9.054 1.00 94.81 305 PRO A CA 1
ATOM 2303 C C . PRO A 1 305 ? -3.041 -10.809 9.132 1.00 94.81 305 PRO A C 1
ATOM 2305 O O . PRO A 1 305 ? -2.333 -11.367 8.293 1.00 94.81 305 PRO A O 1
ATOM 2308 N N . ILE A 1 306 ? -2.522 -10.182 10.186 1.00 95.81 306 ILE A N 1
ATOM 2309 C CA . ILE A 1 306 ? -1.103 -10.203 10.549 1.00 95.81 306 ILE A CA 1
ATOM 2310 C C . ILE A 1 306 ? -0.814 -11.553 11.201 1.00 95.81 306 ILE A C 1
ATOM 2312 O O . ILE A 1 306 ? -1.349 -11.873 12.273 1.00 95.81 306 ILE A O 1
ATOM 2316 N N . LYS A 1 307 ? 0.039 -12.347 10.554 1.00 95.31 307 LYS A N 1
ATOM 2317 C CA . LYS A 1 307 ? 0.349 -13.712 10.990 1.00 95.31 307 LYS A CA 1
ATOM 2318 C C . LYS A 1 307 ? 1.239 -13.724 12.230 1.00 95.31 307 LYS A C 1
ATOM 2320 O O . LYS A 1 307 ? 1.966 -12.772 12.509 1.00 95.31 307 LYS A O 1
ATOM 2325 N N . ALA A 1 308 ? 1.250 -14.863 12.924 1.00 95.69 308 ALA A N 1
ATOM 2326 C CA . ALA A 1 308 ? 2.078 -15.099 14.107 1.00 95.69 308 ALA A CA 1
ATOM 2327 C C . ALA A 1 308 ? 3.557 -14.722 13.899 1.00 95.69 308 ALA A C 1
ATOM 2329 O O . ALA A 1 308 ? 4.136 -13.961 14.668 1.00 95.69 308 ALA A O 1
ATOM 2330 N N . VAL A 1 309 ? 4.134 -15.183 12.790 1.00 94.19 309 VAL A N 1
ATOM 2331 C CA . VAL A 1 309 ? 5.515 -14.895 12.369 1.00 94.19 309 VAL A CA 1
ATOM 2332 C C . VAL A 1 309 ? 5.809 -13.390 12.266 1.00 94.19 309 VAL A C 1
ATOM 2334 O O . VAL A 1 309 ? 6.914 -12.960 12.587 1.00 94.19 309 VAL A O 1
ATOM 2337 N N . GLU A 1 310 ? 4.838 -12.574 11.852 1.00 93.88 310 GLU A N 1
ATOM 2338 C CA . GLU A 1 310 ? 5.050 -11.139 11.642 1.00 93.88 310 GLU A CA 1
ATOM 2339 C C . GLU A 1 310 ? 5.103 -10.352 12.949 1.00 93.88 310 GLU A C 1
ATOM 2341 O O . GLU A 1 310 ? 5.888 -9.412 13.057 1.00 93.88 310 GLU A O 1
ATOM 2346 N N . HIS A 1 311 ? 4.276 -10.698 13.940 1.00 94.88 311 HIS A N 1
ATOM 2347 C CA . HIS A 1 311 ? 4.264 -9.978 15.218 1.00 94.88 311 HIS A CA 1
ATOM 2348 C C . HIS A 1 311 ? 5.298 -10.518 16.213 1.00 94.88 311 HIS A C 1
ATOM 2350 O O . HIS A 1 311 ? 5.815 -9.751 17.023 1.00 94.88 311 HIS A O 1
ATOM 2356 N N . GLN A 1 312 ? 5.701 -11.785 16.087 1.00 95.06 312 GLN A N 1
ATOM 2357 C CA . GLN A 1 312 ? 6.744 -12.389 16.924 1.00 95.06 312 GLN A CA 1
ATOM 2358 C C . GLN A 1 312 ? 8.143 -11.792 16.700 1.00 95.06 312 GLN A C 1
ATOM 2360 O O . GLN A 1 312 ? 9.015 -11.953 17.551 1.00 95.06 312 GLN A O 1
ATOM 2365 N N . LYS A 1 313 ? 8.371 -11.062 15.598 1.00 94.38 313 LYS A N 1
ATOM 2366 C CA . LYS A 1 313 ? 9.641 -10.351 15.360 1.00 94.38 313 LYS A CA 1
ATOM 2367 C C . LYS A 1 313 ? 9.865 -9.168 16.315 1.00 94.38 313 LYS A C 1
ATOM 2369 O O . LYS A 1 313 ? 10.983 -8.667 16.418 1.00 94.38 313 LYS A O 1
ATOM 2374 N N . PHE A 1 314 ? 8.820 -8.703 17.002 1.00 96.25 314 PHE A N 1
ATOM 2375 C CA . PHE A 1 314 ? 8.901 -7.592 17.946 1.00 96.25 314 PHE A CA 1
ATOM 2376 C C . PHE A 1 314 ? 9.205 -8.099 19.359 1.00 96.25 314 PHE A C 1
ATOM 2378 O O . PHE A 1 314 ? 8.398 -8.789 19.975 1.00 96.25 314 PHE A O 1
ATOM 2385 N N . THR A 1 315 ? 10.357 -7.708 19.903 1.00 93.94 315 THR A N 1
ATOM 2386 C CA . THR A 1 315 ? 10.755 -8.046 21.281 1.00 93.94 315 THR A CA 1
ATOM 2387 C C . THR A 1 315 ? 10.202 -7.062 22.312 1.00 93.94 315 THR A C 1
ATOM 2389 O O . THR A 1 315 ? 9.891 -7.447 23.441 1.00 93.94 315 THR A O 1
ATOM 2392 N N . ASP A 1 316 ? 10.045 -5.791 21.932 1.00 97.19 316 ASP A N 1
ATOM 2393 C CA . ASP A 1 316 ? 9.448 -4.763 22.778 1.00 97.19 316 ASP A CA 1
ATOM 2394 C C . ASP A 1 316 ? 7.935 -4.645 22.540 1.00 97.19 316 ASP A C 1
ATOM 2396 O O . ASP A 1 316 ? 7.450 -4.454 21.422 1.00 97.19 316 ASP A O 1
ATOM 2400 N N . ARG A 1 317 ? 7.173 -4.710 23.636 1.00 97.94 317 ARG A N 1
ATOM 2401 C CA . ARG A 1 317 ? 5.704 -4.657 23.609 1.00 97.94 317 ARG A CA 1
ATOM 2402 C C . ARG A 1 317 ? 5.180 -3.325 23.083 1.00 97.94 317 ARG A C 1
ATOM 2404 O O . ARG A 1 317 ? 4.132 -3.297 22.444 1.00 97.94 317 ARG A O 1
ATOM 2411 N N . ARG A 1 318 ? 5.850 -2.209 23.388 1.00 98.00 318 ARG A N 1
ATOM 2412 C CA . ARG A 1 318 ? 5.403 -0.880 22.944 1.00 98.00 318 ARG A CA 1
ATOM 2413 C C . ARG A 1 318 ? 5.674 -0.706 21.458 1.00 98.00 318 ARG A C 1
ATOM 2415 O O . ARG A 1 318 ? 4.841 -0.120 20.775 1.00 98.00 318 ARG A O 1
ATOM 2422 N N . ASP A 1 319 ? 6.786 -1.248 20.974 1.00 97.94 319 ASP A N 1
ATOM 2423 C CA . ASP A 1 319 ? 7.135 -1.287 19.559 1.00 97.94 319 ASP A CA 1
ATOM 2424 C C . ASP A 1 319 ? 6.080 -2.063 18.757 1.00 97.94 319 ASP A C 1
ATOM 2426 O O . ASP A 1 319 ? 5.504 -1.513 17.821 1.00 97.94 319 ASP A O 1
ATOM 2430 N N . LEU A 1 320 ? 5.696 -3.269 19.201 1.00 98.38 320 LEU A N 1
ATOM 2431 C CA . LEU A 1 320 ? 4.605 -4.023 18.570 1.00 98.38 320 LEU A CA 1
ATOM 2432 C C . LEU A 1 320 ? 3.293 -3.225 18.546 1.00 98.38 320 LEU A C 1
ATOM 2434 O O . LEU A 1 320 ? 2.648 -3.104 17.507 1.00 98.38 320 LEU A O 1
ATOM 2438 N N . MET A 1 321 ? 2.895 -2.630 19.674 1.00 98.56 321 MET A N 1
ATOM 2439 C CA . MET A 1 321 ? 1.649 -1.858 19.731 1.00 98.56 321 MET A CA 1
ATOM 2440 C C . MET A 1 321 ? 1.685 -0.594 18.870 1.00 98.56 321 MET A C 1
ATOM 2442 O O . MET A 1 321 ? 0.661 -0.228 18.288 1.00 98.56 321 MET A O 1
ATOM 2446 N N . LYS A 1 322 ? 2.845 0.064 18.754 1.00 98.38 322 LYS A N 1
ATOM 2447 C CA . LYS A 1 322 ? 3.046 1.183 17.828 1.00 98.38 322 LYS A CA 1
ATOM 2448 C C . LYS A 1 322 ? 2.880 0.706 16.388 1.00 98.38 322 LYS A C 1
ATOM 2450 O O . LYS A 1 322 ? 2.133 1.333 15.640 1.00 98.38 322 LYS A O 1
ATOM 2455 N N . TYR A 1 323 ? 3.505 -0.410 16.020 1.00 98.25 323 TYR A N 1
ATOM 2456 C CA . TYR A 1 323 ? 3.361 -1.009 14.696 1.00 98.25 323 TYR A CA 1
ATOM 2457 C C . TYR A 1 323 ? 1.900 -1.334 14.363 1.00 98.25 323 TYR A C 1
ATOM 2459 O O . TYR A 1 323 ? 1.403 -0.875 13.338 1.00 98.25 323 TYR A O 1
ATOM 2467 N N . LEU A 1 324 ? 1.178 -2.031 15.248 1.00 98.44 324 LEU A N 1
ATOM 2468 C CA . LEU A 1 324 ? -0.236 -2.379 15.040 1.00 98.44 324 LEU A CA 1
ATOM 2469 C C . LEU A 1 324 ? -1.133 -1.137 14.908 1.00 98.44 324 LEU A C 1
ATOM 2471 O O . LEU A 1 324 ? -2.020 -1.092 14.050 1.00 98.44 324 LEU A O 1
ATOM 2475 N N . ARG A 1 325 ? -0.873 -0.093 15.707 1.00 98.31 325 ARG A N 1
ATOM 2476 C CA . ARG A 1 325 ? -1.584 1.189 15.593 1.00 98.31 325 ARG A CA 1
ATOM 2477 C C . ARG A 1 325 ? -1.356 1.813 14.220 1.00 98.31 325 ARG A C 1
ATOM 2479 O O . ARG A 1 325 ? -2.310 2.203 13.555 1.00 98.31 325 ARG A O 1
ATOM 2486 N N . LEU A 1 326 ? -0.106 1.906 13.776 1.00 98.19 326 LEU A N 1
ATOM 2487 C CA . LEU A 1 326 ? 0.228 2.522 12.491 1.00 98.19 326 LEU A CA 1
ATOM 2488 C C . LEU A 1 326 ? -0.291 1.697 11.304 1.00 98.19 326 LEU A C 1
ATOM 2490 O O . LEU A 1 326 ? -0.878 2.277 10.394 1.00 98.19 326 LEU A O 1
ATOM 2494 N N . ARG A 1 327 ? -0.205 0.359 11.369 1.00 96.62 327 ARG A N 1
ATOM 2495 C CA . ARG A 1 327 ? -0.864 -0.574 10.430 1.00 96.62 327 ARG A CA 1
ATOM 2496 C C . ARG A 1 327 ? -2.368 -0.336 10.326 1.00 96.62 327 ARG A C 1
ATOM 2498 O O . ARG A 1 327 ? -2.940 -0.540 9.265 1.00 96.62 327 ARG A O 1
ATOM 2505 N N . THR A 1 328 ? -3.003 0.110 11.406 1.00 97.81 328 THR A N 1
ATOM 2506 C CA . THR A 1 328 ? -4.420 0.475 11.385 1.00 97.81 328 THR A CA 1
ATOM 2507 C C . THR A 1 328 ? -4.637 1.804 10.658 1.00 97.81 328 THR A C 1
ATOM 2509 O O . THR A 1 328 ? -5.498 1.910 9.792 1.00 97.81 328 THR A O 1
ATOM 2512 N N . TYR A 1 329 ? -3.826 2.824 10.941 1.00 97.62 329 TYR A N 1
ATOM 2513 C CA . TYR A 1 329 ? -4.009 4.162 10.364 1.00 97.62 329 TYR A CA 1
ATOM 2514 C C . TYR A 1 329 ? -3.650 4.292 8.878 1.00 97.62 329 TYR A C 1
ATOM 2516 O O . TYR A 1 329 ? -4.227 5.153 8.207 1.00 97.62 329 TYR A O 1
ATOM 2524 N N . ILE A 1 330 ? -2.766 3.445 8.336 1.00 97.00 330 ILE A N 1
ATOM 2525 C CA . ILE A 1 330 ? -2.487 3.440 6.887 1.00 97.00 330 ILE A CA 1
ATOM 2526 C C . ILE A 1 330 ? -3.732 3.102 6.056 1.00 97.00 330 ILE A C 1
ATOM 2528 O O . ILE A 1 330 ? -3.859 3.584 4.939 1.00 97.00 330 ILE A O 1
ATOM 2532 N N . MET A 1 331 ? -4.694 2.371 6.628 1.00 96.31 331 MET A N 1
ATOM 2533 C CA . MET A 1 331 ? -5.939 1.978 5.956 1.00 96.31 331 MET A CA 1
ATOM 2534 C C . MET A 1 331 ? -6.992 3.094 5.921 1.00 96.31 331 MET A C 1
ATOM 2536 O O . MET A 1 331 ? -8.118 2.883 5.478 1.00 96.31 331 MET A O 1
ATOM 2540 N N . SER A 1 332 ? -6.677 4.296 6.410 1.00 94.06 332 SER A N 1
ATOM 2541 C CA . SER A 1 332 ? -7.670 5.372 6.514 1.00 94.06 332 SER A CA 1
ATOM 2542 C C . SER A 1 332 ? -8.238 5.848 5.172 1.00 94.06 332 SER A C 1
ATOM 2544 O O . SER A 1 332 ? -9.329 6.421 5.146 1.00 94.06 332 SER A O 1
ATOM 2546 N N . GLU A 1 333 ? -7.532 5.589 4.069 1.00 89.38 333 GLU A N 1
ATOM 2547 C CA . GLU A 1 333 ? -7.966 5.903 2.703 1.00 89.38 333 GLU A CA 1
ATOM 2548 C C . GLU A 1 333 ? -8.649 4.726 1.987 1.00 89.38 333 GLU A C 1
ATOM 2550 O O . GLU A 1 333 ? -9.338 4.947 0.990 1.00 89.38 333 GLU A O 1
ATOM 2555 N N . ALA A 1 334 ? -8.523 3.511 2.532 1.00 90.94 334 ALA A N 1
ATOM 2556 C CA . ALA A 1 334 ? -9.162 2.281 2.055 1.00 90.94 334 ALA A CA 1
ATOM 2557 C C . ALA A 1 334 ? -10.650 2.173 2.437 1.00 90.94 334 ALA A C 1
ATOM 2559 O O . ALA A 1 334 ? -11.343 1.229 2.056 1.00 90.94 334 ALA A O 1
ATOM 2560 N N . VAL A 1 335 ? -11.151 3.124 3.223 1.00 89.94 335 VAL A N 1
ATOM 2561 C CA . VAL A 1 335 ? -12.550 3.172 3.641 1.00 89.94 335 VAL A CA 1
ATOM 2562 C C . VAL A 1 335 ? -13.444 3.370 2.406 1.00 89.94 335 VAL A C 1
ATOM 2564 O O . VAL A 1 335 ? -13.154 4.259 1.599 1.00 89.94 335 VAL A O 1
ATOM 2567 N N . PRO A 1 336 ? -14.548 2.609 2.252 1.00 82.06 336 PRO A N 1
ATOM 2568 C CA . PRO A 1 336 ? -15.469 2.779 1.135 1.00 82.06 336 PRO A CA 1
ATOM 2569 C C . PRO A 1 336 ? -15.940 4.233 1.012 1.00 82.06 336 PRO A C 1
ATOM 2571 O O . PRO A 1 336 ? -16.601 4.769 1.902 1.00 82.06 336 PRO A O 1
ATOM 2574 N N . LYS A 1 337 ? -15.594 4.884 -0.101 1.00 68.62 337 LYS A N 1
ATOM 2575 C CA . LYS A 1 337 ? -16.035 6.251 -0.398 1.00 68.62 337 LYS A CA 1
ATOM 2576 C C . LYS A 1 337 ? -17.490 6.214 -0.867 1.00 68.62 337 LYS A C 1
ATOM 2578 O O . LYS A 1 337 ? -17.854 5.393 -1.706 1.00 68.62 337 LYS A O 1
ATOM 2583 N N . THR A 1 338 ? -18.327 7.116 -0.357 1.00 57.50 338 THR A N 1
ATOM 2584 C CA . THR A 1 338 ? -19.644 7.381 -0.957 1.00 57.50 338 THR A CA 1
ATOM 2585 C C . THR A 1 338 ? -19.446 7.935 -2.370 1.00 57.50 338 THR A C 1
ATOM 2587 O O . THR A 1 338 ? -18.489 8.677 -2.606 1.00 57.50 338 THR A O 1
ATOM 2590 N N . GLU A 1 339 ? -20.334 7.599 -3.314 1.00 50.69 339 GLU A N 1
ATOM 2591 C CA . GLU A 1 339 ? -20.226 7.992 -4.736 1.00 50.69 339 GLU A CA 1
ATOM 2592 C C . GLU A 1 339 ? -19.970 9.499 -4.941 1.00 50.69 339 GLU A C 1
ATOM 2594 O O . GLU A 1 339 ? -19.254 9.896 -5.854 1.00 50.69 339 GLU A O 1
ATOM 2599 N N . THR A 1 340 ? -20.456 10.342 -4.025 1.00 44.53 340 THR A N 1
ATOM 2600 C CA . THR A 1 340 ? -20.258 11.802 -4.002 1.00 44.53 340 THR A CA 1
ATOM 2601 C C . THR A 1 340 ? -18.821 12.264 -3.726 1.00 44.53 340 THR A C 1
ATOM 2603 O O . THR A 1 340 ? -18.526 13.447 -3.861 1.00 44.53 340 THR A O 1
ATOM 2606 N N . THR A 1 341 ? -17.927 11.361 -3.315 1.00 46.00 341 THR A N 1
ATOM 2607 C CA . THR A 1 341 ? -16.508 11.628 -2.996 1.00 46.00 341 THR A CA 1
ATOM 2608 C C . THR A 1 341 ? -15.537 10.805 -3.841 1.00 46.00 341 THR A C 1
ATOM 2610 O O . THR A 1 341 ? -14.337 10.766 -3.555 1.00 46.00 341 THR A O 1
ATOM 2613 N N . ALA A 1 342 ? -16.041 10.131 -4.879 1.00 52.22 342 ALA A N 1
ATOM 2614 C CA . ALA A 1 342 ? -15.192 9.449 -5.840 1.00 52.22 342 ALA A CA 1
ATOM 2615 C C . ALA A 1 342 ? -14.232 10.466 -6.479 1.00 52.22 342 ALA A C 1
ATOM 2617 O O . ALA A 1 342 ? -14.640 11.566 -6.857 1.00 52.22 342 ALA A O 1
ATOM 2618 N N . GLN A 1 343 ? -12.947 10.110 -6.569 1.00 55.62 343 GLN A N 1
ATOM 2619 C CA . GLN A 1 343 ? -11.990 10.927 -7.312 1.00 55.62 343 GLN A CA 1
ATOM 2620 C C . GLN A 1 343 ? -12.501 11.094 -8.751 1.00 55.62 343 GLN A C 1
ATOM 2622 O O . GLN A 1 343 ? -13.112 10.158 -9.284 1.00 55.62 343 GLN A O 1
ATOM 2627 N N . PRO A 1 344 ? -12.305 12.269 -9.377 1.00 58.91 344 PRO A N 1
ATOM 2628 C CA . PRO A 1 344 ? -12.691 12.458 -10.765 1.00 58.91 344 PRO A CA 1
ATOM 2629 C C . PRO A 1 344 ? -12.040 11.356 -11.601 1.00 58.91 344 PRO A C 1
ATOM 2631 O O . PRO A 1 344 ? -10.818 11.227 -11.624 1.00 58.91 344 PRO A O 1
ATOM 2634 N N . LYS A 1 345 ? -12.869 10.527 -12.245 1.00 68.88 345 LYS A N 1
ATOM 2635 C CA . LYS A 1 345 ? -12.376 9.466 -13.123 1.00 68.88 345 LYS A CA 1
ATOM 2636 C C . LYS A 1 345 ? -11.543 10.111 -14.221 1.00 68.88 345 LYS A C 1
ATOM 2638 O O . LYS A 1 345 ? -12.000 11.061 -14.857 1.00 68.88 345 LYS A O 1
ATOM 2643 N N . ARG A 1 346 ? -10.341 9.587 -14.455 1.00 83.81 346 ARG A N 1
ATOM 2644 C CA . ARG A 1 346 ? -9.483 10.052 -15.542 1.00 83.81 346 ARG A CA 1
ATOM 2645 C C . ARG A 1 346 ? -10.221 9.916 -16.877 1.00 83.81 346 ARG A C 1
ATOM 2647 O O . ARG A 1 346 ? -10.746 8.849 -17.196 1.00 83.81 346 ARG A O 1
ATOM 2654 N N . VAL A 1 347 ? -10.266 10.997 -17.652 1.00 84.38 347 VAL A N 1
ATOM 2655 C CA . VAL A 1 347 ? -10.938 11.047 -18.958 1.00 84.38 347 VAL A CA 1
ATOM 2656 C C . VAL A 1 347 ? -9.880 11.049 -20.055 1.00 84.38 347 VAL A C 1
ATOM 2658 O O . VAL A 1 347 ? -8.907 11.794 -19.963 1.00 84.38 347 VAL A O 1
ATOM 2661 N N . ARG A 1 348 ? -10.046 10.199 -21.074 1.00 87.62 348 ARG A N 1
ATOM 2662 C CA . ARG A 1 348 ? -9.163 10.204 -22.250 1.00 87.62 348 ARG A CA 1
ATOM 2663 C C . ARG A 1 348 ? -9.462 11.415 -23.123 1.00 87.62 348 ARG A C 1
ATOM 2665 O O . ARG A 1 348 ? -10.629 11.744 -23.321 1.00 87.62 348 ARG A O 1
ATOM 2672 N N . ALA A 1 349 ? -8.417 12.026 -23.671 1.00 90.06 349 ALA A N 1
ATOM 2673 C CA . ALA A 1 349 ? -8.558 13.073 -24.676 1.00 90.06 349 ALA A CA 1
ATOM 2674 C C . ALA A 1 349 ? -8.899 12.476 -26.050 1.00 90.06 349 ALA A C 1
ATOM 2676 O O . ALA A 1 349 ? -9.719 13.028 -26.777 1.00 90.06 349 ALA A O 1
ATOM 2677 N N . GLU A 1 350 ? -8.309 11.325 -26.383 1.00 94.12 350 GLU A N 1
ATOM 2678 C CA . GLU A 1 350 ? -8.494 10.645 -27.665 1.00 94.12 350 GLU A CA 1
ATOM 2679 C C . GLU A 1 350 ? -8.772 9.145 -27.457 1.00 94.12 350 GLU A C 1
ATOM 2681 O O . GLU A 1 350 ? -8.319 8.549 -26.471 1.00 94.12 350 GLU A O 1
ATOM 2686 N N . PRO A 1 351 ? -9.509 8.491 -28.372 1.00 95.38 351 PRO A N 1
ATOM 2687 C CA . PRO A 1 351 ? -9.571 7.035 -28.391 1.00 95.38 351 PRO A CA 1
ATOM 2688 C C . PRO A 1 351 ? -8.186 6.455 -28.704 1.00 95.38 351 PRO A C 1
ATOM 2690 O O . PRO A 1 351 ? -7.443 7.015 -29.507 1.00 95.38 351 PRO A O 1
ATOM 2693 N N . ILE A 1 352 ? -7.856 5.306 -28.102 1.00 96.06 352 ILE A N 1
ATOM 2694 C CA . ILE A 1 352 ? -6.637 4.565 -28.461 1.00 96.06 352 ILE A CA 1
ATOM 2695 C C . ILE A 1 352 ? -6.689 4.240 -29.951 1.00 96.06 352 ILE A C 1
ATOM 2697 O O . ILE A 1 352 ? -7.730 3.823 -30.459 1.00 96.06 352 ILE A O 1
ATOM 2701 N N . ALA A 1 353 ? -5.560 4.427 -30.631 1.00 97.25 353 ALA A N 1
ATOM 2702 C CA . ALA A 1 353 ? -5.451 4.139 -32.049 1.00 97.25 353 ALA A CA 1
ATOM 2703 C C . ALA A 1 353 ? -5.788 2.676 -32.373 1.00 97.25 353 ALA A C 1
ATOM 2705 O O . ALA A 1 353 ? -5.601 1.779 -31.550 1.00 97.25 353 ALA A O 1
ATOM 2706 N N . GLU A 1 354 ? -6.234 2.421 -33.601 1.00 97.31 354 GLU A N 1
ATOM 2707 C CA . GLU A 1 354 ? -6.417 1.055 -34.088 1.00 97.31 354 GLU A CA 1
ATOM 2708 C C . GLU A 1 354 ? -5.075 0.318 -34.184 1.00 97.31 354 GLU A C 1
ATOM 2710 O O . GLU A 1 354 ? -4.023 0.927 -34.410 1.00 97.31 354 GLU A O 1
ATOM 2715 N N . ALA A 1 355 ? -5.121 -0.999 -33.970 1.00 96.88 355 ALA A N 1
ATOM 2716 C CA . ALA A 1 355 ? -3.950 -1.854 -34.103 1.00 96.88 355 ALA A CA 1
ATOM 2717 C C . ALA A 1 355 ? -3.474 -1.883 -35.555 1.00 96.88 355 ALA A C 1
ATOM 2719 O O . ALA A 1 355 ? -4.282 -1.991 -36.478 1.00 96.88 355 ALA A O 1
ATOM 2720 N N . ILE A 1 356 ? -2.160 -1.807 -35.745 1.00 96.56 356 ILE A N 1
ATOM 2721 C CA . ILE A 1 356 ? -1.562 -1.975 -37.069 1.00 96.56 356 ILE A CA 1
ATOM 2722 C C . ILE A 1 356 ? -1.599 -3.460 -37.442 1.00 96.56 356 ILE A C 1
ATOM 2724 O O . ILE A 1 356 ? -1.436 -4.326 -36.580 1.00 96.56 356 ILE A O 1
ATOM 2728 N N . ASP A 1 357 ? -1.815 -3.753 -38.728 1.00 95.69 357 ASP A N 1
ATOM 2729 C CA . ASP A 1 357 ? -1.826 -5.122 -39.247 1.00 95.69 357 ASP A CA 1
ATOM 2730 C C . ASP A 1 357 ? -0.529 -5.863 -38.846 1.00 95.69 357 ASP A C 1
ATOM 2732 O O . ASP A 1 357 ? 0.571 -5.406 -39.193 1.00 95.69 357 ASP A O 1
ATOM 2736 N N . PRO A 1 358 ? -0.623 -7.010 -38.141 1.00 93.81 358 PRO A N 1
ATOM 2737 C CA . PRO A 1 358 ? 0.534 -7.810 -37.755 1.00 93.81 358 PRO A CA 1
ATOM 2738 C C . PRO A 1 358 ? 1.472 -8.171 -38.914 1.00 93.81 358 PRO A C 1
ATOM 2740 O O . PRO A 1 358 ? 2.670 -8.324 -38.684 1.00 93.81 358 PRO A O 1
ATOM 2743 N N . ALA A 1 359 ? 0.972 -8.289 -40.150 1.00 94.69 359 ALA A N 1
ATOM 2744 C CA . ALA A 1 359 ? 1.806 -8.553 -41.321 1.00 94.69 359 ALA A CA 1
ATOM 2745 C C . ALA A 1 359 ? 2.753 -7.382 -41.643 1.00 94.69 359 ALA A C 1
ATOM 2747 O O . ALA A 1 359 ? 3.910 -7.614 -41.990 1.00 94.69 359 ALA A O 1
ATOM 2748 N N . ILE A 1 360 ? 2.294 -6.137 -41.468 1.00 95.88 360 ILE A N 1
ATOM 2749 C CA . ILE A 1 360 ? 3.111 -4.926 -41.658 1.00 95.88 360 ILE A CA 1
ATOM 2750 C C . ILE A 1 360 ? 4.188 -4.854 -40.573 1.00 95.88 360 ILE A C 1
ATOM 2752 O O . ILE A 1 360 ? 5.361 -4.640 -40.869 1.00 95.88 360 ILE A O 1
ATOM 2756 N N . ILE A 1 361 ? 3.798 -5.091 -39.317 1.00 96.50 361 ILE A N 1
ATOM 2757 C CA . ILE A 1 361 ? 4.726 -5.115 -38.179 1.00 96.50 361 ILE A CA 1
ATOM 2758 C C . ILE A 1 361 ? 5.789 -6.200 -38.367 1.00 96.50 361 ILE A C 1
ATOM 2760 O O . ILE A 1 361 ? 6.975 -5.953 -38.160 1.00 96.50 361 ILE A O 1
ATOM 2764 N N . LYS A 1 362 ? 5.378 -7.397 -38.799 1.00 94.94 362 LYS A N 1
ATOM 2765 C CA . LYS A 1 362 ? 6.292 -8.504 -39.082 1.00 94.94 362 LYS A CA 1
ATOM 2766 C C . LYS A 1 362 ? 7.292 -8.138 -40.176 1.00 94.94 362 LYS A C 1
ATOM 2768 O O . LYS A 1 362 ? 8.470 -8.412 -39.994 1.00 94.94 362 LYS A O 1
ATOM 2773 N N . ALA A 1 363 ? 6.850 -7.495 -41.258 1.00 94.75 363 ALA A N 1
ATOM 2774 C CA . ALA A 1 363 ? 7.729 -7.090 -42.353 1.00 94.75 363 ALA A CA 1
ATOM 2775 C C . ALA A 1 363 ? 8.808 -6.080 -41.915 1.00 94.75 363 ALA A C 1
ATOM 2777 O O . ALA A 1 363 ? 9.940 -6.182 -42.368 1.00 94.75 363 ALA A O 1
ATOM 2778 N N . GLU A 1 364 ? 8.493 -5.141 -41.012 1.00 95.12 364 GLU A N 1
ATOM 2779 C CA . GLU A 1 364 ? 9.505 -4.233 -40.438 1.00 95.12 364 GLU A CA 1
ATOM 2780 C C . GLU A 1 364 ? 10.431 -4.921 -39.428 1.00 95.12 364 GLU A C 1
ATOM 2782 O O . GLU A 1 364 ? 11.575 -4.506 -39.265 1.00 95.12 364 GLU A O 1
ATOM 2787 N N . ILE A 1 365 ? 9.955 -5.959 -38.734 1.00 93.94 365 ILE A N 1
ATOM 2788 C CA . ILE A 1 365 ? 10.769 -6.739 -37.790 1.00 93.94 365 ILE A CA 1
ATOM 2789 C C . ILE A 1 365 ? 11.711 -7.705 -38.518 1.00 93.94 365 ILE A C 1
ATOM 2791 O O . ILE A 1 365 ? 12.812 -7.989 -38.032 1.00 93.94 365 ILE A O 1
ATOM 2795 N N . GLU A 1 366 ? 11.295 -8.211 -39.678 1.00 89.69 366 GLU A N 1
ATOM 2796 C CA . GLU A 1 366 ? 12.099 -9.061 -40.548 1.00 89.69 366 GLU A CA 1
ATOM 2797 C C . GLU A 1 366 ? 13.336 -8.296 -41.047 1.00 89.69 366 GLU A C 1
ATOM 2799 O O . GLU A 1 366 ? 13.260 -7.393 -41.870 1.00 89.69 366 GLU A O 1
ATOM 2804 N N . GLY A 1 367 ? 14.509 -8.671 -40.529 1.00 84.00 367 GLY A N 1
ATOM 2805 C CA . GLY A 1 367 ? 15.793 -8.057 -40.885 1.00 84.00 367 GLY A CA 1
ATOM 2806 C C . GLY A 1 367 ? 16.376 -7.135 -39.814 1.00 84.00 367 GLY A C 1
ATOM 2807 O O . GLY A 1 367 ? 17.525 -6.712 -39.946 1.00 84.00 367 GLY A O 1
ATOM 2808 N N . LEU A 1 368 ? 15.648 -6.870 -38.723 1.00 92.88 368 LEU A N 1
ATOM 2809 C CA . LEU A 1 368 ? 16.210 -6.137 -37.589 1.00 92.88 368 LEU A CA 1
ATOM 2810 C C . LEU A 1 368 ? 17.299 -6.948 -36.878 1.00 92.88 368 LEU A C 1
ATOM 2812 O O . LEU A 1 368 ? 17.278 -8.182 -36.834 1.00 92.88 368 LEU A O 1
ATOM 2816 N N . LYS A 1 369 ? 18.240 -6.235 -36.250 1.00 89.38 369 LYS A N 1
ATOM 2817 C CA . LYS A 1 369 ? 19.308 -6.841 -35.448 1.00 89.38 369 LYS A CA 1
ATOM 2818 C C . LYS A 1 369 ? 18.701 -7.580 -34.252 1.00 89.38 369 LYS A C 1
ATOM 2820 O O . LYS A 1 369 ? 18.174 -6.962 -33.324 1.00 89.38 369 LYS A O 1
ATOM 2825 N N . VAL A 1 370 ? 18.829 -8.904 -34.251 1.00 89.69 370 VAL A N 1
ATOM 2826 C CA . VAL A 1 370 ? 18.483 -9.754 -33.106 1.00 89.69 370 VAL A CA 1
ATOM 2827 C C . VAL A 1 370 ? 19.594 -9.651 -32.065 1.00 89.69 370 VAL A C 1
ATOM 2829 O O . VAL A 1 370 ? 20.760 -9.905 -32.361 1.00 89.69 370 VAL A O 1
ATOM 2832 N N . LEU A 1 371 ? 19.235 -9.280 -30.839 1.00 84.94 371 LEU A N 1
ATOM 2833 C CA . LEU A 1 371 ? 20.155 -9.253 -29.702 1.00 84.94 371 LEU A CA 1
ATOM 2834 C C . LEU A 1 371 ? 20.116 -10.562 -28.912 1.00 84.94 371 LEU A C 1
ATOM 2836 O O . LEU A 1 371 ? 21.155 -11.054 -28.475 1.00 84.94 371 LEU A O 1
ATOM 2840 N N . HIS A 1 372 ? 18.920 -11.119 -28.717 1.00 82.25 372 HIS A N 1
ATOM 2841 C CA . HIS A 1 372 ? 18.697 -12.311 -27.903 1.00 82.25 372 HIS A CA 1
ATOM 2842 C C . HIS A 1 372 ? 17.524 -13.133 -28.449 1.00 82.25 372 HIS A C 1
ATOM 2844 O O . HIS A 1 372 ? 16.526 -12.563 -28.879 1.00 82.25 372 HIS A O 1
ATOM 2850 N N . ASP A 1 373 ? 17.618 -14.461 -28.405 1.00 82.81 373 ASP A N 1
ATOM 2851 C CA . ASP A 1 373 ? 16.529 -15.383 -28.745 1.00 82.81 373 ASP A CA 1
ATOM 2852 C C . ASP A 1 373 ? 16.477 -16.490 -27.689 1.00 82.81 373 ASP A C 1
ATOM 2854 O O . ASP A 1 373 ? 17.490 -17.137 -27.421 1.00 82.81 373 ASP A O 1
ATOM 2858 N N . LEU A 1 374 ? 15.307 -16.696 -27.080 1.00 77.69 374 LEU A N 1
ATOM 2859 C CA . LEU A 1 374 ? 15.104 -17.748 -26.077 1.00 77.69 374 LEU A CA 1
ATOM 2860 C C . LEU A 1 374 ? 15.009 -19.157 -26.680 1.00 77.69 374 LEU A C 1
ATOM 2862 O O . LEU A 1 374 ? 15.083 -20.142 -25.948 1.00 77.69 374 LEU A O 1
ATOM 2866 N N . ALA A 1 375 ? 14.788 -19.270 -27.988 1.00 79.00 375 ALA A N 1
ATOM 2867 C CA . ALA A 1 375 ? 14.667 -20.544 -28.684 1.00 79.00 375 ALA A CA 1
ATOM 2868 C C . ALA A 1 375 ? 15.219 -20.421 -30.116 1.00 79.00 375 ALA A C 1
ATOM 2870 O O . ALA A 1 375 ? 14.436 -20.481 -31.070 1.00 79.00 375 ALA A O 1
ATOM 2871 N N . PRO A 1 376 ? 16.542 -20.233 -30.282 1.00 79.88 376 PRO A N 1
ATOM 2872 C CA . PRO A 1 376 ? 17.159 -19.986 -31.589 1.00 79.88 376 PRO A CA 1
ATOM 2873 C C . PRO A 1 376 ? 16.905 -21.122 -32.589 1.00 79.88 376 PRO A C 1
ATOM 2875 O O . PRO A 1 376 ? 16.730 -20.864 -33.774 1.00 79.88 376 PRO A O 1
ATOM 2878 N N . ASP A 1 377 ? 16.776 -22.359 -32.103 1.00 83.69 377 ASP A N 1
ATOM 2879 C CA . ASP A 1 377 ? 16.560 -23.546 -32.939 1.00 83.69 377 ASP A CA 1
ATOM 2880 C C . ASP A 1 377 ? 15.073 -23.834 -33.230 1.00 83.69 377 ASP A C 1
ATOM 2882 O O . ASP A 1 377 ? 14.724 -24.889 -33.764 1.00 83.69 377 ASP A O 1
ATOM 2886 N N . ASN A 1 378 ? 14.154 -22.942 -32.836 1.00 77.56 378 ASN A N 1
ATOM 2887 C CA . ASN A 1 378 ? 12.719 -23.149 -33.027 1.00 77.56 378 ASN A CA 1
ATOM 2888 C C . ASN A 1 378 ? 11.972 -21.836 -33.287 1.00 77.56 378 ASN A C 1
ATOM 2890 O O . ASN A 1 378 ? 11.579 -21.134 -32.358 1.00 77.56 378 ASN A O 1
ATOM 2894 N N . ASP A 1 379 ? 11.686 -21.530 -34.552 1.00 72.25 379 ASP A N 1
ATOM 2895 C CA . ASP A 1 379 ? 10.929 -20.326 -34.917 1.00 72.25 379 ASP A CA 1
ATOM 2896 C C . ASP A 1 379 ? 9.430 -20.397 -34.571 1.00 72.25 379 ASP A C 1
ATOM 2898 O O . ASP A 1 379 ? 8.762 -19.368 -34.533 1.00 72.25 379 ASP A O 1
ATOM 2902 N N . ALA A 1 380 ? 8.895 -21.574 -34.230 1.00 67.69 380 ALA A N 1
ATOM 2903 C CA . ALA A 1 380 ? 7.505 -21.738 -33.793 1.00 67.69 380 ALA A CA 1
ATOM 2904 C C . ALA A 1 380 ? 7.311 -21.574 -32.268 1.00 67.69 380 ALA A C 1
ATOM 2906 O O . ALA A 1 380 ? 6.183 -21.676 -31.770 1.00 67.69 380 ALA A O 1
ATOM 2907 N N . LYS A 1 381 ? 8.390 -21.356 -31.501 1.00 70.38 381 LYS A N 1
ATOM 2908 C CA . LYS A 1 381 ? 8.365 -21.212 -30.035 1.00 70.38 381 LYS A CA 1
ATOM 2909 C C . LYS A 1 381 ? 9.341 -20.138 -29.563 1.00 70.38 381 LYS A C 1
ATOM 2911 O O . LYS A 1 381 ? 10.397 -19.965 -30.141 1.00 70.38 381 LYS A O 1
ATOM 2916 N N . GLY A 1 382 ? 9.040 -19.476 -28.450 1.00 81.12 382 GLY A N 1
ATOM 2917 C CA . GLY A 1 382 ? 9.958 -18.524 -27.813 1.00 81.12 382 GLY A CA 1
ATOM 2918 C C . GLY A 1 382 ? 9.842 -17.091 -28.335 1.00 81.12 382 GLY A C 1
ATOM 2919 O O . GLY A 1 382 ? 9.022 -16.782 -29.200 1.00 81.12 382 GLY A O 1
ATOM 2920 N N . MET A 1 383 ? 10.657 -16.210 -27.759 1.00 89.94 383 MET A N 1
ATOM 2921 C CA . MET A 1 383 ? 10.641 -14.767 -27.999 1.00 89.94 383 MET A CA 1
ATOM 2922 C C . MET A 1 383 ? 12.030 -14.276 -28.411 1.00 89.94 383 MET A C 1
ATOM 2924 O O . MET A 1 383 ? 13.038 -14.807 -27.940 1.00 89.94 383 MET A O 1
ATOM 2928 N N . LYS A 1 384 ? 12.063 -13.249 -29.267 1.00 91.75 384 LYS A N 1
ATOM 2929 C CA . LYS A 1 384 ? 13.281 -12.548 -29.703 1.00 91.75 384 LYS A CA 1
ATOM 2930 C C . LYS A 1 384 ? 13.317 -11.149 -29.090 1.00 91.75 384 LYS A C 1
ATOM 2932 O O . LYS A 1 384 ? 12.303 -10.458 -29.109 1.00 91.75 384 LYS A O 1
ATOM 2937 N N . ALA A 1 385 ? 14.472 -10.726 -28.587 1.00 93.12 385 ALA A N 1
ATOM 2938 C CA . ALA A 1 385 ? 14.773 -9.328 -28.305 1.00 93.12 385 ALA A CA 1
ATOM 2939 C C . ALA A 1 385 ? 15.506 -8.734 -29.514 1.00 93.12 385 ALA A C 1
ATOM 2941 O O . ALA A 1 385 ? 16.581 -9.215 -29.884 1.00 93.12 385 ALA A O 1
ATOM 2942 N N . LEU A 1 386 ? 14.934 -7.701 -30.125 1.00 95.19 386 LEU A N 1
ATOM 2943 C CA . LEU A 1 386 ? 15.492 -6.999 -31.283 1.00 95.19 386 LEU A CA 1
ATOM 2944 C C . LEU A 1 386 ? 15.725 -5.530 -30.942 1.00 95.19 386 LEU A C 1
ATOM 2946 O O . LEU A 1 386 ? 15.055 -4.997 -30.062 1.00 95.19 386 LEU A O 1
ATOM 2950 N N . ILE A 1 387 ? 16.645 -4.866 -31.638 1.00 95.00 387 ILE A N 1
ATOM 2951 C CA . ILE A 1 387 ? 16.870 -3.423 -31.483 1.00 95.00 387 ILE A CA 1
ATOM 2952 C C . ILE A 1 387 ? 16.864 -2.719 -32.836 1.00 95.00 387 ILE A C 1
ATOM 2954 O O . ILE A 1 387 ? 17.460 -3.209 -33.796 1.00 95.00 387 ILE A O 1
ATOM 2958 N N . ALA A 1 388 ? 16.215 -1.559 -32.896 1.00 96.19 388 ALA A N 1
ATOM 2959 C CA . ALA A 1 388 ? 16.215 -0.692 -34.070 1.00 96.19 388 ALA A CA 1
ATOM 2960 C C . ALA A 1 388 ? 16.099 0.782 -33.675 1.00 96.19 388 ALA A C 1
ATOM 2962 O O . ALA A 1 388 ? 15.553 1.104 -32.617 1.00 96.19 388 ALA A O 1
ATOM 2963 N N . HIS A 1 389 ? 16.596 1.676 -34.526 1.00 96.44 389 HIS A N 1
ATOM 2964 C CA . HIS A 1 389 ? 16.453 3.115 -34.338 1.00 96.44 389 HIS A CA 1
ATOM 2965 C C . HIS A 1 389 ? 15.045 3.567 -34.750 1.00 96.44 389 HIS A C 1
ATOM 2967 O O . HIS A 1 389 ? 14.532 3.117 -35.769 1.00 96.44 389 HIS A O 1
ATOM 2973 N N . GLY A 1 390 ? 14.413 4.472 -33.994 1.00 96.38 390 GLY A N 1
ATOM 2974 C CA . GLY A 1 390 ? 12.996 4.823 -34.177 1.00 96.38 390 GLY A CA 1
ATOM 2975 C C . GLY A 1 390 ? 12.614 5.317 -35.580 1.00 96.38 390 GLY A C 1
ATOM 2976 O O . GLY A 1 390 ? 11.480 5.120 -36.007 1.00 96.38 390 GLY A O 1
ATOM 2977 N N . ARG A 1 391 ? 13.556 5.912 -36.327 1.00 95.88 391 ARG A N 1
ATOM 2978 C CA . ARG A 1 391 ? 13.330 6.361 -37.721 1.00 95.88 391 ARG A CA 1
ATOM 2979 C C . ARG A 1 391 ? 13.233 5.224 -38.732 1.00 95.88 391 ARG A C 1
ATOM 2981 O O . ARG A 1 391 ? 12.655 5.430 -39.793 1.00 95.88 391 ARG A O 1
ATOM 2988 N N . ASP A 1 392 ? 13.780 4.061 -38.402 1.00 96.12 392 ASP A N 1
ATOM 2989 C CA . ASP A 1 392 ? 13.888 2.928 -39.324 1.00 96.12 392 ASP A CA 1
ATOM 2990 C C . ASP A 1 392 ? 12.679 1.987 -39.219 1.00 96.12 392 ASP A C 1
ATOM 2992 O O . ASP A 1 392 ? 12.537 1.066 -40.016 1.00 96.12 392 ASP A O 1
ATOM 2996 N N . ILE A 1 393 ? 11.809 2.215 -38.231 1.00 96.75 393 ILE A N 1
ATOM 2997 C CA . ILE A 1 393 ? 10.706 1.323 -37.861 1.00 96.75 393 ILE A CA 1
ATOM 2998 C C . ILE A 1 393 ? 9.388 2.090 -37.623 1.00 96.75 393 ILE A C 1
ATOM 3000 O O . ILE A 1 393 ? 8.821 2.028 -36.529 1.00 96.75 393 ILE A O 1
ATOM 3004 N N . PRO A 1 394 ? 8.893 2.884 -38.592 1.00 96.88 394 PRO A N 1
ATOM 3005 C CA . PRO A 1 394 ? 7.762 3.786 -38.373 1.00 96.88 394 PRO A CA 1
ATOM 3006 C C . PRO A 1 394 ? 6.459 3.069 -37.988 1.00 96.88 394 PRO A C 1
ATOM 3008 O O . PRO A 1 394 ? 5.703 3.591 -37.163 1.00 96.88 394 PRO A O 1
ATOM 3011 N N . ASN A 1 395 ? 6.169 1.885 -38.539 1.00 97.75 395 ASN A N 1
ATOM 3012 C CA . ASN A 1 395 ? 4.946 1.156 -38.195 1.00 97.75 395 ASN A CA 1
ATOM 3013 C C . ASN A 1 395 ? 5.076 0.455 -36.839 1.00 97.75 395 ASN A C 1
ATOM 3015 O O . ASN A 1 395 ? 4.186 0.582 -35.997 1.00 97.75 395 ASN A O 1
ATOM 3019 N N . VAL A 1 396 ? 6.202 -0.208 -36.576 1.00 98.00 396 VAL A N 1
ATOM 3020 C CA . VAL A 1 396 ? 6.508 -0.800 -35.264 1.00 98.00 396 VAL A CA 1
ATOM 3021 C C . VAL A 1 396 ? 6.510 0.268 -34.173 1.00 98.00 396 VAL A C 1
ATOM 3023 O O . VAL A 1 396 ? 5.948 0.034 -33.108 1.00 98.00 396 VAL A O 1
ATOM 3026 N N . LEU A 1 397 ? 7.069 1.457 -34.421 1.00 98.31 397 LEU A N 1
ATOM 3027 C CA . LEU A 1 397 ? 7.076 2.550 -33.450 1.00 98.31 397 LEU A CA 1
ATOM 3028 C C . LEU A 1 397 ? 5.659 3.051 -33.140 1.00 98.31 397 LEU A C 1
ATOM 3030 O O . LEU A 1 397 ? 5.309 3.251 -31.976 1.00 98.31 397 LEU A O 1
ATOM 3034 N N . ASN A 1 398 ? 4.814 3.202 -34.161 1.00 98.31 398 ASN A N 1
ATOM 3035 C CA . ASN A 1 398 ? 3.409 3.557 -33.967 1.00 98.31 398 ASN A CA 1
ATOM 3036 C C . ASN A 1 398 ? 2.641 2.492 -33.171 1.00 98.31 398 ASN A C 1
ATOM 3038 O O . ASN A 1 398 ? 1.797 2.841 -32.340 1.00 98.31 398 ASN A O 1
ATOM 3042 N N . GLU A 1 399 ? 2.943 1.213 -33.392 1.00 98.31 399 GLU A N 1
ATOM 3043 C CA . GLU A 1 399 ? 2.350 0.113 -32.632 1.00 98.31 399 GLU A CA 1
ATOM 3044 C C . GLU A 1 399 ? 2.868 0.069 -31.187 1.00 98.31 399 GLU A C 1
ATOM 3046 O O . GLU A 1 399 ? 2.076 -0.100 -30.263 1.00 98.31 399 GLU A O 1
ATOM 3051 N N . ILE A 1 400 ? 4.160 0.326 -30.956 1.00 98.38 400 ILE A N 1
ATOM 3052 C CA . ILE A 1 400 ? 4.738 0.522 -29.616 1.00 98.38 400 ILE A CA 1
ATOM 3053 C C . ILE A 1 400 ? 4.001 1.641 -28.879 1.00 98.38 400 ILE A C 1
ATOM 3055 O O . ILE A 1 400 ? 3.594 1.443 -27.738 1.00 98.38 400 ILE A O 1
ATOM 3059 N N . GLY A 1 401 ? 3.783 2.792 -29.522 1.00 98.25 401 GLY A N 1
ATOM 3060 C CA . GLY A 1 401 ? 3.061 3.916 -28.923 1.00 98.25 401 GLY A CA 1
ATOM 3061 C C . GLY A 1 401 ? 1.614 3.573 -28.560 1.00 98.25 401 GLY A C 1
ATOM 3062 O O . GLY A 1 401 ? 1.126 3.949 -27.493 1.00 98.25 401 GLY A O 1
ATOM 3063 N N . ARG A 1 402 ? 0.925 2.812 -29.416 1.00 98.06 402 ARG A N 1
ATOM 3064 C CA . ARG A 1 402 ? -0.429 2.316 -29.136 1.00 98.06 402 ARG A CA 1
ATOM 3065 C C . ARG A 1 402 ? -0.433 1.356 -27.944 1.00 98.06 402 ARG A C 1
ATOM 3067 O O . ARG A 1 402 ? -1.240 1.519 -27.032 1.00 98.06 402 ARG A O 1
ATOM 3074 N N . LEU A 1 403 ? 0.468 0.372 -27.934 1.00 97.62 403 LEU A N 1
ATOM 3075 C CA . LEU A 1 403 ? 0.573 -0.622 -26.864 1.00 97.62 403 LEU A CA 1
ATOM 3076 C C . LEU A 1 403 ? 0.981 0.010 -25.529 1.00 97.62 403 LEU A C 1
ATOM 3078 O O . LEU A 1 403 ? 0.423 -0.353 -24.496 1.00 97.62 403 LEU A O 1
ATOM 3082 N N . ARG A 1 404 ? 1.889 0.989 -25.536 1.00 97.38 404 ARG A N 1
ATOM 3083 C CA . ARG A 1 404 ? 2.210 1.807 -24.361 1.00 97.38 404 ARG A CA 1
ATOM 3084 C C . ARG A 1 404 ? 0.953 2.426 -23.772 1.00 97.38 404 ARG A C 1
ATOM 3086 O O . ARG A 1 404 ? 0.654 2.177 -22.613 1.00 97.38 404 ARG A O 1
ATOM 3093 N N . GLU A 1 405 ? 0.172 3.150 -24.571 1.00 96.31 405 GLU A N 1
ATOM 3094 C CA . GLU A 1 405 ? -1.044 3.798 -24.073 1.00 96.31 405 GLU A CA 1
ATOM 3095 C C . GLU A 1 405 ? -2.081 2.784 -23.558 1.00 96.31 405 GLU A C 1
ATOM 3097 O O . GLU A 1 405 ? -2.692 3.020 -22.518 1.00 96.31 405 GLU A O 1
ATOM 3102 N N . VAL A 1 406 ? -2.251 1.630 -24.220 1.00 95.19 406 VAL A N 1
ATOM 3103 C CA . VAL A 1 406 ? -3.111 0.539 -23.714 1.00 95.19 406 VAL A CA 1
ATOM 3104 C C . VAL A 1 406 ? -2.701 0.137 -22.296 1.00 95.19 406 VAL A C 1
ATOM 3106 O O . VAL A 1 406 ? -3.541 0.122 -21.396 1.00 95.19 406 VAL A O 1
ATOM 3109 N N . ASN A 1 407 ? -1.418 -0.169 -22.102 1.00 94.69 407 ASN A N 1
ATOM 3110 C CA . ASN A 1 407 ? -0.910 -0.737 -20.856 1.00 94.69 407 ASN A CA 1
ATOM 3111 C C . ASN A 1 407 ? -0.779 0.314 -19.746 1.00 94.69 407 ASN A C 1
ATOM 3113 O O . ASN A 1 407 ? -1.185 0.065 -18.612 1.00 94.69 407 ASN A O 1
ATOM 3117 N N . PHE A 1 408 ? -0.265 1.504 -20.062 1.00 94.75 408 PHE A N 1
ATOM 3118 C CA . PHE A 1 408 ? -0.151 2.602 -19.106 1.00 94.75 408 PHE A CA 1
ATOM 3119 C C . PHE A 1 408 ? -1.525 3.070 -18.646 1.00 94.75 408 PHE A C 1
ATOM 3121 O O . PHE A 1 408 ? -1.737 3.233 -17.446 1.00 94.75 408 PHE A O 1
ATOM 3128 N N . TRP A 1 409 ? -2.502 3.176 -19.555 1.00 92.69 409 TRP A N 1
ATOM 3129 C CA . TRP A 1 409 ? -3.847 3.560 -19.150 1.00 92.69 409 TRP A CA 1
ATOM 3130 C C . TRP A 1 409 ? -4.467 2.560 -18.172 1.00 92.69 409 TRP A C 1
ATOM 3132 O O . TRP A 1 409 ? -5.048 2.969 -17.168 1.00 92.69 409 TRP A O 1
ATOM 3142 N N . GLU A 1 410 ? -4.340 1.261 -18.430 1.00 89.81 410 GLU A N 1
ATOM 3143 C CA . GLU A 1 410 ? -4.829 0.225 -17.514 1.00 89.81 410 GLU A CA 1
ATOM 3144 C C . GLU A 1 410 ? -4.134 0.283 -16.143 1.00 89.81 410 GLU A C 1
ATOM 3146 O O . GLU A 1 410 ? -4.782 0.093 -15.116 1.00 89.81 410 GLU A O 1
ATOM 3151 N N . ALA A 1 411 ? -2.847 0.635 -16.116 1.00 88.94 411 ALA A N 1
ATOM 3152 C CA . ALA A 1 411 ? -2.069 0.809 -14.891 1.00 88.94 411 ALA A CA 1
ATOM 3153 C C . ALA A 1 411 ? -2.367 2.113 -14.124 1.00 88.94 411 ALA A C 1
ATOM 3155 O O . ALA A 1 411 ? -1.756 2.354 -13.084 1.00 88.94 411 ALA A O 1
ATOM 3156 N N . GLY A 1 412 ? -3.281 2.964 -14.605 1.00 90.44 412 GLY A N 1
ATOM 3157 C CA . GLY A 1 412 ? -3.533 4.260 -13.972 1.00 90.44 412 GLY A CA 1
ATOM 3158 C C . GLY A 1 412 ? -2.488 5.324 -14.317 1.00 90.44 412 GLY A C 1
ATOM 3159 O O . GLY A 1 412 ? -2.344 6.311 -13.603 1.00 90.44 412 GLY A O 1
ATOM 3160 N N . GLU A 1 413 ? -1.795 5.167 -15.441 1.00 92.75 413 GLU A N 1
ATOM 3161 C CA . GLU A 1 413 ? -0.781 6.075 -16.002 1.00 92.75 413 GLU A CA 1
ATOM 3162 C C . GLU A 1 413 ? -1.167 6.447 -17.450 1.00 92.75 413 GLU A C 1
ATOM 3164 O O . GLU A 1 413 ? -2.283 6.142 -17.878 1.00 92.75 413 GLU A O 1
ATOM 3169 N N . GLY A 1 414 ? -0.293 7.080 -18.229 1.00 91.88 414 GLY A N 1
ATOM 3170 C CA . GLY A 1 414 ? -0.535 7.291 -19.662 1.00 91.88 414 GLY A CA 1
ATOM 3171 C C . GLY A 1 414 ? -0.875 8.728 -20.039 1.00 91.88 414 GLY A C 1
ATOM 3172 O O . GLY A 1 414 ? -1.130 9.580 -19.191 1.00 91.88 414 GLY A O 1
ATOM 3173 N N . THR A 1 415 ? -0.876 8.997 -21.345 1.00 93.00 415 THR A N 1
ATOM 3174 C CA . THR A 1 415 ? -1.053 10.356 -21.884 1.00 93.00 415 THR A CA 1
ATOM 3175 C C . THR A 1 415 ? -2.510 10.708 -22.161 1.00 93.00 415 THR A C 1
ATOM 3177 O O . THR A 1 415 ? -2.842 11.880 -22.335 1.00 93.00 415 THR A O 1
ATOM 3180 N N . GLY A 1 416 ? -3.384 9.703 -22.257 1.00 93.06 416 GLY A N 1
ATOM 3181 C CA . GLY A 1 416 ? -4.774 9.866 -22.670 1.00 93.06 416 GLY A CA 1
ATOM 3182 C C . GLY A 1 416 ? -4.956 10.195 -24.152 1.00 93.06 416 GLY A C 1
ATOM 3183 O O . GLY A 1 416 ? -6.069 10.561 -24.540 1.00 93.06 416 GLY A O 1
ATOM 3184 N N . ARG A 1 417 ? -3.896 10.094 -24.964 1.00 95.75 417 ARG A N 1
ATOM 3185 C CA . ARG A 1 417 ? -3.919 10.295 -26.422 1.00 95.75 417 ARG A CA 1
ATOM 3186 C C . ARG A 1 417 ? -4.094 8.969 -27.160 1.00 95.75 417 ARG A C 1
ATOM 3188 O O . ARG A 1 417 ? -4.116 7.912 -26.545 1.00 95.75 417 ARG A O 1
ATOM 3195 N N . ALA A 1 418 ? -4.180 8.999 -28.488 1.00 97.38 418 ALA A N 1
ATOM 3196 C CA . ALA A 1 418 ? -4.327 7.779 -29.277 1.00 97.38 418 ALA A CA 1
ATOM 3197 C C . ALA A 1 418 ? -3.088 6.863 -29.228 1.00 97.38 418 ALA A C 1
ATOM 3199 O O . ALA A 1 418 ? -3.213 5.640 -29.351 1.00 97.38 418 ALA A O 1
ATOM 3200 N N . ARG A 1 419 ? -1.896 7.454 -29.074 1.00 97.69 419 ARG A N 1
ATOM 3201 C CA . ARG A 1 419 ? -0.598 6.773 -28.960 1.00 97.69 419 ARG A CA 1
ATOM 3202 C C . ARG A 1 419 ? 0.298 7.526 -27.981 1.00 97.69 419 ARG A C 1
ATOM 3204 O O . ARG A 1 419 ? 0.384 8.754 -28.034 1.00 97.69 419 ARG A O 1
ATOM 3211 N N . ASP A 1 420 ? 1.025 6.785 -27.157 1.00 97.12 420 ASP A N 1
ATOM 3212 C CA . ASP A 1 420 ? 2.063 7.328 -26.290 1.00 97.12 420 ASP A CA 1
ATOM 3213 C C . ASP A 1 420 ? 3.402 7.437 -27.040 1.00 97.12 420 ASP A C 1
ATOM 3215 O O . ASP A 1 420 ? 4.249 6.541 -26.977 1.00 97.12 420 ASP A O 1
ATOM 3219 N N . LEU A 1 421 ? 3.551 8.528 -27.798 1.00 96.81 421 LEU A N 1
ATOM 3220 C CA . LEU A 1 421 ? 4.786 8.911 -28.486 1.00 96.81 421 LEU A CA 1
ATOM 3221 C C . LEU A 1 421 ? 5.151 10.374 -28.199 1.00 96.81 421 LEU A C 1
ATOM 3223 O O . LEU A 1 421 ? 4.287 11.258 -28.163 1.00 96.81 421 LEU A O 1
ATOM 3227 N N . ASP A 1 422 ? 6.440 10.640 -28.036 1.00 95.19 422 ASP A N 1
ATOM 3228 C CA . ASP A 1 422 ? 7.022 11.961 -27.832 1.00 95.19 422 ASP A CA 1
ATOM 3229 C C . ASP A 1 422 ? 8.156 12.250 -28.839 1.00 95.19 422 ASP A C 1
ATOM 3231 O O . ASP A 1 422 ? 8.476 11.455 -29.724 1.00 95.19 422 ASP A O 1
ATOM 3235 N N . LYS A 1 423 ? 8.765 13.437 -28.728 1.00 94.00 423 LYS A N 1
ATOM 3236 C CA . LYS A 1 423 ? 9.830 13.879 -29.642 1.00 94.00 423 LYS A CA 1
ATOM 3237 C C . LYS A 1 423 ? 11.107 13.030 -29.570 1.00 94.00 423 LYS A C 1
ATOM 3239 O O . LYS A 1 423 ? 11.887 13.076 -30.511 1.00 94.00 423 LYS A O 1
ATOM 3244 N N . TYR A 1 424 ? 11.341 12.311 -28.471 1.00 95.50 424 TYR A N 1
ATOM 3245 C CA . TYR A 1 424 ? 12.542 11.498 -28.269 1.00 95.50 424 TYR A CA 1
ATOM 3246 C C . TYR A 1 424 ? 12.430 10.150 -28.972 1.00 95.50 424 TYR A C 1
ATOM 3248 O O . TYR A 1 424 ? 13.441 9.585 -29.369 1.00 95.50 424 TYR A O 1
ATOM 3256 N N . ASP A 1 425 ? 11.219 9.631 -29.175 1.00 97.25 425 ASP A N 1
ATOM 3257 C CA . ASP A 1 425 ? 11.022 8.303 -29.759 1.00 97.25 425 ASP A CA 1
ATOM 3258 C C . ASP A 1 425 ? 11.671 8.132 -31.144 1.00 97.25 425 ASP A C 1
ATOM 3260 O O . ASP A 1 425 ? 12.139 7.040 -31.460 1.00 97.25 425 ASP A O 1
ATOM 3264 N N . LEU A 1 426 ? 11.766 9.203 -31.939 1.00 95.62 426 LEU A N 1
ATOM 3265 C CA . LEU A 1 426 ? 12.422 9.194 -33.254 1.00 95.62 426 LEU A CA 1
ATOM 3266 C C . LEU A 1 426 ? 13.952 9.283 -33.196 1.00 95.62 426 LEU A C 1
ATOM 3268 O O . LEU A 1 426 ? 14.604 9.087 -34.215 1.00 95.62 426 LEU A O 1
ATOM 3272 N N . ASP A 1 427 ? 14.539 9.623 -32.057 1.00 93.50 427 ASP A N 1
ATOM 3273 C CA . ASP A 1 427 ? 15.995 9.763 -31.906 1.00 93.50 427 ASP A CA 1
ATOM 3274 C C . ASP A 1 427 ? 16.598 8.668 -31.022 1.00 93.50 427 ASP A C 1
ATOM 3276 O O . ASP A 1 427 ? 17.796 8.655 -30.746 1.00 93.50 427 ASP A O 1
ATOM 3280 N N . TYR A 1 428 ? 15.747 7.779 -30.514 1.00 96.94 428 TYR A N 1
ATOM 3281 C CA . TYR A 1 428 ? 16.129 6.703 -29.619 1.00 96.94 428 TYR A CA 1
ATOM 3282 C C . TYR A 1 428 ? 16.041 5.375 -30.352 1.00 96.94 428 TYR A C 1
ATOM 3284 O O . TYR A 1 428 ? 15.324 5.208 -31.342 1.00 96.94 428 TYR A O 1
ATOM 3292 N N . ASN A 1 429 ? 16.768 4.401 -29.821 1.00 96.56 429 ASN A N 1
ATOM 3293 C CA . ASN A 1 429 ? 16.568 3.017 -30.198 1.00 96.56 429 ASN A CA 1
ATOM 3294 C C . ASN A 1 429 ? 15.400 2.438 -29.401 1.00 96.56 429 ASN A C 1
ATOM 3296 O O . ASN A 1 429 ? 15.090 2.888 -28.296 1.00 96.56 429 ASN A O 1
ATOM 3300 N N . HIS A 1 430 ? 14.779 1.404 -29.947 1.00 97.62 430 HIS A N 1
ATOM 3301 C CA . HIS A 1 430 ? 13.720 0.653 -29.292 1.00 97.62 430 HIS A CA 1
ATOM 3302 C C . HIS A 1 430 ? 14.150 -0.798 -29.194 1.00 97.62 430 HIS A C 1
ATOM 3304 O O . HIS A 1 430 ? 14.403 -1.451 -30.205 1.00 97.62 430 HIS A O 1
ATOM 3310 N N . LEU A 1 431 ? 14.257 -1.285 -27.961 1.00 96.94 431 LEU A N 1
ATOM 3311 C CA . LEU A 1 431 ? 14.404 -2.701 -27.674 1.00 96.94 431 LEU A CA 1
ATOM 3312 C C . LEU A 1 431 ? 13.011 -3.327 -27.701 1.00 96.94 431 LEU A C 1
ATOM 3314 O O . LEU A 1 431 ? 12.154 -2.947 -26.909 1.00 96.94 431 LEU A O 1
ATOM 3318 N N . ILE A 1 432 ? 12.790 -4.279 -28.596 1.00 97.25 432 ILE A N 1
ATOM 3319 C CA . ILE A 1 432 ? 11.486 -4.865 -28.906 1.00 97.25 432 ILE A CA 1
ATOM 3320 C C . ILE A 1 432 ? 11.515 -6.340 -28.528 1.00 97.25 432 ILE A C 1
ATOM 3322 O O . ILE A 1 432 ? 12.413 -7.062 -28.958 1.00 97.25 432 ILE A O 1
ATOM 3326 N N . VAL A 1 433 ? 10.521 -6.810 -27.773 1.00 95.44 433 VAL A N 1
ATOM 3327 C CA . VAL A 1 433 ? 10.284 -8.249 -27.604 1.00 95.44 433 VAL A CA 1
ATOM 3328 C C . VAL A 1 433 ? 9.221 -8.705 -28.576 1.00 95.44 433 VAL A C 1
ATOM 3330 O O . VAL A 1 433 ? 8.073 -8.270 -28.509 1.00 95.44 433 VAL A O 1
ATOM 3333 N N . TRP A 1 434 ? 9.609 -9.623 -29.448 1.00 95.12 434 TRP A N 1
ATOM 3334 C CA . TRP A 1 434 ? 8.758 -10.216 -30.463 1.00 95.12 434 TRP A CA 1
ATOM 3335 C C . TRP A 1 434 ? 8.381 -11.649 -30.089 1.00 95.12 434 TRP A C 1
ATOM 3337 O O . TRP A 1 434 ? 9.259 -12.497 -29.899 1.00 95.12 434 TRP A O 1
ATOM 3347 N N . ASP A 1 435 ? 7.080 -11.935 -30.005 1.00 93.12 435 ASP A N 1
ATOM 3348 C CA . ASP A 1 435 ? 6.565 -13.304 -29.937 1.00 93.12 435 ASP A CA 1
ATOM 3349 C C . ASP A 1 435 ? 6.524 -13.892 -31.354 1.00 93.12 435 ASP A C 1
ATOM 3351 O O . ASP A 1 435 ? 5.719 -13.481 -32.195 1.00 93.12 435 ASP A O 1
ATOM 3355 N N . LYS A 1 436 ? 7.381 -14.890 -31.600 1.00 89.69 436 LYS A N 1
ATOM 3356 C CA . LYS A 1 436 ? 7.528 -15.543 -32.910 1.00 89.69 436 LYS A CA 1
ATOM 3357 C C . LYS A 1 436 ? 6.288 -16.329 -33.326 1.00 89.69 436 LYS A C 1
ATOM 3359 O O . LYS A 1 436 ? 5.983 -16.431 -34.509 1.00 89.69 436 LYS A O 1
ATOM 3364 N N . LYS A 1 437 ? 5.565 -16.887 -32.354 1.00 89.06 437 LYS A N 1
ATOM 3365 C CA . LYS A 1 437 ? 4.384 -17.718 -32.592 1.00 89.06 437 LYS A CA 1
ATOM 3366 C C . LYS A 1 437 ? 3.167 -16.858 -32.906 1.00 89.06 437 LYS A C 1
ATOM 3368 O O . LYS A 1 437 ? 2.378 -17.210 -33.777 1.00 89.06 437 LYS A O 1
ATOM 3373 N N . GLN A 1 438 ? 2.990 -15.768 -32.164 1.00 90.38 438 GLN A N 1
ATOM 3374 C CA . GLN A 1 438 ? 1.830 -14.890 -32.321 1.00 90.38 438 GLN A CA 1
ATOM 3375 C C . GLN A 1 438 ? 2.043 -13.785 -33.352 1.00 90.38 438 GLN A C 1
ATOM 3377 O O . GLN A 1 438 ? 1.066 -13.157 -33.746 1.00 90.38 438 GLN A O 1
ATOM 3382 N N . ASN A 1 439 ? 3.286 -13.550 -33.782 1.00 91.50 439 ASN A N 1
ATOM 3383 C CA . ASN A 1 439 ? 3.673 -12.401 -34.597 1.00 91.50 439 ASN A CA 1
ATOM 3384 C C . ASN A 1 439 ? 3.191 -11.080 -33.977 1.00 91.50 439 ASN A C 1
ATOM 3386 O O . ASN A 1 439 ? 2.517 -10.275 -34.621 1.00 91.50 439 ASN A O 1
ATOM 3390 N N . ARG A 1 440 ? 3.486 -10.888 -32.687 1.00 93.38 440 ARG A N 1
ATOM 3391 C CA . ARG A 1 440 ? 3.073 -9.707 -31.917 1.00 93.38 440 ARG A CA 1
ATOM 3392 C C . ARG A 1 440 ? 4.219 -9.186 -31.060 1.00 93.38 440 ARG A C 1
ATOM 3394 O O . ARG A 1 440 ? 5.045 -9.953 -30.565 1.00 93.38 440 ARG A O 1
ATOM 3401 N N . ILE A 1 441 ? 4.216 -7.877 -30.828 1.00 95.88 441 ILE A N 1
ATOM 3402 C CA . ILE A 1 441 ? 5.084 -7.239 -29.838 1.00 95.88 441 ILE A CA 1
ATOM 3403 C C . ILE A 1 441 ? 4.560 -7.608 -28.445 1.00 95.88 441 ILE A C 1
ATOM 3405 O O . ILE A 1 441 ? 3.403 -7.346 -28.121 1.00 95.88 441 ILE A O 1
ATOM 3409 N N . ALA A 1 442 ? 5.408 -8.231 -27.631 1.00 95.06 442 ALA A N 1
ATOM 3410 C CA . ALA A 1 442 ? 5.095 -8.627 -26.257 1.00 95.06 442 ALA A CA 1
ATOM 3411 C C . ALA A 1 442 ? 5.518 -7.567 -25.225 1.00 95.06 442 ALA A C 1
ATOM 3413 O O . ALA A 1 442 ? 5.037 -7.562 -24.094 1.00 95.06 442 ALA A O 1
ATOM 3414 N N . GLY A 1 443 ? 6.425 -6.669 -25.601 1.00 95.50 443 GLY A N 1
ATOM 3415 C CA . GLY A 1 443 ? 6.905 -5.579 -24.762 1.00 95.50 443 GLY A CA 1
ATOM 3416 C C . GLY A 1 443 ? 7.999 -4.791 -25.464 1.00 95.50 443 GLY A C 1
ATOM 3417 O O . GLY A 1 443 ? 8.530 -5.233 -26.486 1.00 95.50 443 GLY A O 1
ATOM 3418 N N . ALA A 1 444 ? 8.339 -3.628 -24.921 1.00 96.94 444 ALA A N 1
ATOM 3419 C CA . ALA A 1 444 ? 9.427 -2.817 -25.450 1.00 96.94 444 ALA A CA 1
ATOM 3420 C C . ALA A 1 444 ? 10.064 -1.920 -24.383 1.00 96.94 444 ALA A C 1
ATOM 3422 O O . ALA A 1 444 ? 9.467 -1.650 -23.340 1.00 96.94 444 ALA A O 1
ATOM 3423 N N . TYR A 1 445 ? 11.262 -1.425 -24.690 1.00 96.06 445 TYR A N 1
ATOM 3424 C CA . TYR A 1 445 ? 11.986 -0.380 -23.968 1.00 96.06 445 TYR A CA 1
ATOM 3425 C C . TYR A 1 445 ? 12.467 0.683 -24.952 1.00 96.06 445 TYR A C 1
ATOM 3427 O O . TYR A 1 445 ? 13.000 0.351 -26.010 1.00 96.06 445 TYR A O 1
ATOM 3435 N N . ARG A 1 446 ? 12.365 1.957 -24.571 1.00 97.25 446 ARG A N 1
ATOM 3436 C CA . ARG A 1 446 ? 13.129 3.019 -25.228 1.00 97.25 446 ARG A CA 1
ATOM 3437 C C . ARG A 1 446 ? 14.558 3.006 -24.683 1.00 97.25 446 ARG A C 1
ATOM 3439 O O . ARG A 1 446 ? 14.731 2.942 -23.468 1.00 97.25 446 ARG A O 1
ATOM 3446 N N . VAL A 1 447 ? 15.553 3.061 -25.567 1.00 96.81 447 VAL A N 1
ATOM 3447 C CA . VAL A 1 447 ? 16.986 2.975 -25.250 1.00 96.81 447 VAL A CA 1
ATOM 3448 C C . VAL A 1 447 ? 17.750 4.110 -25.935 1.00 96.81 447 VAL A C 1
ATOM 3450 O O . VAL A 1 447 ? 17.890 4.151 -27.158 1.00 96.81 447 VAL A O 1
ATOM 3453 N N . GLY A 1 448 ? 18.260 5.041 -25.135 1.00 95.88 448 GLY A N 1
ATOM 3454 C CA . GLY A 1 448 ? 19.037 6.191 -25.577 1.00 95.88 448 GLY A CA 1
ATOM 3455 C C . GLY A 1 448 ? 20.521 6.005 -25.307 1.00 95.88 448 GLY A C 1
ATOM 3456 O O . GLY A 1 448 ? 20.956 6.031 -24.160 1.00 95.88 448 GLY A O 1
ATOM 3457 N N . PHE A 1 449 ? 21.329 5.851 -26.350 1.00 94.75 449 PHE A N 1
ATOM 3458 C CA . PHE A 1 449 ? 22.785 5.805 -26.214 1.00 94.75 449 PHE A CA 1
ATOM 3459 C C . PHE A 1 449 ? 23.331 7.201 -25.899 1.00 94.75 449 PHE A C 1
ATOM 3461 O O . PHE A 1 449 ? 23.335 8.080 -26.761 1.00 94.75 449 PHE A O 1
ATOM 3468 N N . VAL A 1 450 ? 23.763 7.418 -24.655 1.00 94.88 450 VAL A N 1
ATOM 3469 C CA . VAL A 1 450 ? 24.055 8.760 -24.120 1.00 94.88 450 VAL A CA 1
ATOM 3470 C C . VAL A 1 450 ? 25.189 9.436 -24.878 1.00 94.88 450 VAL A C 1
ATOM 3472 O O . VAL A 1 450 ? 25.093 10.614 -25.200 1.00 94.88 450 VAL A O 1
ATOM 3475 N N . ASP A 1 451 ? 26.239 8.696 -25.220 1.00 92.31 451 ASP A N 1
ATOM 3476 C CA . ASP A 1 451 ? 27.370 9.179 -26.014 1.00 92.31 451 ASP A CA 1
ATOM 3477 C C . ASP A 1 451 ? 26.953 9.713 -27.393 1.00 92.31 451 ASP A C 1
ATOM 3479 O O . ASP A 1 451 ? 27.495 10.720 -27.855 1.00 92.31 451 ASP A O 1
ATOM 3483 N N . ASN A 1 452 ? 25.980 9.066 -28.037 1.00 92.56 452 ASN A N 1
ATOM 3484 C CA . ASN A 1 452 ? 25.442 9.507 -29.323 1.00 92.56 452 ASN A CA 1
ATOM 3485 C C . ASN A 1 452 ? 24.521 10.720 -29.147 1.00 92.56 452 ASN A C 1
ATOM 3487 O O . ASN A 1 452 ? 24.706 11.737 -29.813 1.00 92.56 452 ASN A O 1
ATOM 3491 N N . ILE A 1 453 ? 23.589 10.655 -28.192 1.00 94.12 453 ILE A N 1
ATOM 3492 C CA . ILE A 1 453 ? 22.628 11.735 -27.929 1.00 94.12 453 ILE A CA 1
ATOM 3493 C C . ILE A 1 453 ? 23.349 13.027 -27.538 1.00 94.12 453 ILE A C 1
ATOM 3495 O O . ILE A 1 453 ? 23.037 14.091 -28.070 1.00 94.12 453 ILE A O 1
ATOM 3499 N N . LEU A 1 454 ? 24.348 12.950 -26.654 1.00 92.56 454 LEU A N 1
ATOM 3500 C CA . LEU A 1 454 ? 25.123 14.120 -26.242 1.00 92.56 454 LEU A CA 1
ATOM 3501 C C . LEU A 1 454 ? 25.885 14.746 -27.414 1.00 92.56 454 LEU A C 1
ATOM 3503 O O . LEU A 1 454 ? 25.973 15.969 -27.487 1.00 92.56 454 LEU A O 1
ATOM 3507 N N . ARG A 1 455 ? 26.411 13.931 -28.337 1.00 92.50 455 ARG A N 1
ATOM 3508 C CA . ARG A 1 455 ? 27.133 14.416 -29.522 1.00 92.50 455 ARG A CA 1
ATOM 3509 C C . ARG A 1 455 ? 26.215 15.145 -30.499 1.00 92.50 455 ARG A C 1
ATOM 3511 O O . ARG A 1 455 ? 26.630 16.137 -31.086 1.00 92.50 455 ARG A O 1
ATOM 3518 N N . GLU A 1 456 ? 24.996 14.648 -30.681 1.00 93.00 456 GLU A N 1
ATOM 3519 C CA . GLU A 1 456 ? 24.062 15.162 -31.688 1.00 93.00 456 GLU A CA 1
ATOM 3520 C C . GLU A 1 456 ? 23.170 16.292 -31.168 1.00 93.00 456 GLU A C 1
ATOM 3522 O O . GLU A 1 456 ? 22.850 17.219 -31.910 1.00 93.00 456 GLU A O 1
ATOM 3527 N N . LYS A 1 457 ? 22.745 16.213 -29.903 1.00 92.94 457 LYS A N 1
ATOM 3528 C CA . LYS A 1 457 ? 21.698 17.076 -29.329 1.00 92.94 457 LYS A CA 1
ATOM 3529 C C . LYS A 1 457 ? 22.076 17.718 -27.998 1.00 92.94 457 LYS A C 1
ATOM 3531 O O . LYS A 1 457 ? 21.312 18.530 -27.477 1.00 92.94 457 LYS A O 1
ATOM 3536 N N . GLY A 1 458 ? 23.235 17.373 -27.441 1.00 91.44 458 GLY A N 1
ATOM 3537 C CA . GLY A 1 458 ? 23.637 17.809 -26.109 1.00 91.44 458 GLY A CA 1
ATOM 3538 C C . GLY A 1 458 ? 22.745 17.242 -24.993 1.00 91.44 458 GLY A C 1
ATOM 3539 O O . GLY A 1 458 ? 21.933 16.344 -25.227 1.00 91.44 458 GLY A O 1
ATOM 3540 N N . PRO A 1 459 ? 22.886 17.756 -23.757 1.00 89.75 459 PRO A N 1
ATOM 3541 C CA . PRO A 1 459 ? 22.145 17.276 -22.585 1.00 89.75 459 PRO A CA 1
ATOM 3542 C C . PRO A 1 459 ? 20.616 17.295 -22.729 1.00 89.75 459 PRO A C 1
ATOM 3544 O O . PRO A 1 459 ? 19.947 16.410 -22.208 1.00 89.75 459 PRO A O 1
ATOM 3547 N N . GLU A 1 460 ? 20.064 18.257 -23.474 1.00 89.19 460 GLU A N 1
ATOM 3548 C CA . GLU A 1 460 ? 18.613 18.403 -23.697 1.00 89.19 460 GLU A CA 1
ATOM 3549 C C . GLU A 1 460 ? 18.006 17.285 -24.564 1.00 89.19 460 GLU A C 1
ATOM 3551 O O . GLU A 1 460 ? 16.783 17.129 -24.640 1.00 89.19 460 GLU A O 1
ATOM 3556 N N . GLY A 1 461 ? 18.857 16.492 -25.228 1.00 92.69 461 GLY A N 1
ATOM 3557 C CA . GLY A 1 461 ? 18.448 15.291 -25.950 1.00 92.69 461 GLY A CA 1
ATOM 3558 C C . GLY A 1 461 ? 18.076 14.115 -25.041 1.00 92.69 461 GLY A C 1
ATOM 3559 O O . GLY A 1 461 ? 17.464 13.160 -25.521 1.00 92.69 461 GLY A O 1
ATOM 3560 N N . LEU A 1 462 ? 18.419 14.169 -23.748 1.00 94.75 462 LEU A N 1
ATOM 3561 C CA . LEU A 1 462 ? 18.086 13.132 -22.768 1.00 94.75 462 LEU A CA 1
ATOM 3562 C C . LEU A 1 462 ? 16.675 13.345 -22.208 1.00 94.75 462 LEU A C 1
ATOM 3564 O O . LEU A 1 462 ? 16.347 14.436 -21.735 1.00 94.75 462 LEU A O 1
ATOM 3568 N N . TYR A 1 463 ? 15.836 12.309 -22.246 1.00 94.19 463 TYR A N 1
ATOM 3569 C CA . TYR A 1 463 ? 14.440 12.397 -21.813 1.00 94.19 463 TYR A CA 1
ATOM 3570 C C . TYR A 1 463 ? 14.326 12.734 -20.325 1.00 94.19 463 TYR A C 1
ATOM 3572 O O . TYR A 1 463 ? 13.548 13.603 -19.938 1.00 94.19 463 TYR A O 1
ATOM 3580 N N . THR A 1 464 ? 15.133 12.098 -19.477 1.00 93.19 464 THR A N 1
ATOM 3581 C CA . THR A 1 464 ? 15.092 12.312 -18.021 1.00 93.19 464 THR A CA 1
ATOM 3582 C C . THR A 1 464 ? 15.471 13.737 -17.614 1.00 93.19 464 THR A C 1
ATOM 3584 O O . THR A 1 464 ? 15.033 14.195 -16.558 1.00 93.19 464 THR A O 1
ATOM 3587 N N . GLY A 1 465 ? 16.175 14.492 -18.472 1.00 90.88 465 GLY A N 1
ATOM 3588 C CA . GLY A 1 465 ? 16.427 15.928 -18.285 1.00 90.88 465 GLY A CA 1
ATOM 3589 C C . GLY A 1 465 ? 15.142 16.770 -18.191 1.00 90.88 465 GLY A C 1
ATOM 3590 O O . GLY A 1 465 ? 15.133 17.878 -17.640 1.00 90.88 465 GLY A O 1
ATOM 3591 N N . GLN A 1 466 ? 14.008 16.236 -18.660 1.00 89.25 466 GLN A N 1
ATOM 3592 C CA . GLN A 1 466 ? 12.699 16.866 -18.496 1.00 89.25 466 GLN A CA 1
ATOM 3593 C C . GLN A 1 466 ? 12.200 16.898 -17.054 1.00 89.25 466 GLN A C 1
ATOM 3595 O O . GLN A 1 466 ? 11.413 17.790 -16.746 1.00 89.25 466 GLN A O 1
ATOM 3600 N N . PHE A 1 467 ? 12.700 16.033 -16.177 1.00 89.81 467 PHE A N 1
ATOM 3601 C CA . PHE A 1 467 ? 12.245 15.912 -14.786 1.00 89.81 467 PHE A CA 1
ATOM 3602 C C . PHE A 1 467 ? 13.384 16.163 -13.792 1.00 89.81 467 PHE A C 1
ATOM 3604 O O . PHE A 1 467 ? 13.172 16.717 -12.716 1.00 89.81 467 PHE A O 1
ATOM 3611 N N . PHE A 1 468 ? 14.616 15.833 -14.186 1.00 92.38 468 PHE A N 1
ATOM 3612 C CA . PHE A 1 468 ? 15.767 15.778 -13.294 1.00 92.38 468 PHE A CA 1
ATOM 3613 C C . PHE A 1 468 ? 16.942 16.617 -13.805 1.00 92.38 468 PHE A C 1
ATOM 3615 O O . PHE A 1 468 ? 17.316 16.562 -14.977 1.00 92.38 468 PHE A O 1
ATOM 3622 N N . GLY A 1 469 ? 17.594 17.353 -12.907 1.00 91.88 469 GLY A N 1
ATOM 3623 C CA . GLY A 1 469 ? 18.849 18.048 -13.189 1.00 91.88 469 GLY A CA 1
ATOM 3624 C C . GLY A 1 469 ? 20.039 17.093 -13.180 1.00 91.88 469 GLY A C 1
ATOM 3625 O O . GLY A 1 469 ? 20.800 17.065 -12.218 1.00 91.88 469 GLY A O 1
ATOM 3626 N N . ILE A 1 470 ? 20.206 16.312 -14.251 1.00 90.25 470 ILE A N 1
ATOM 3627 C CA . ILE A 1 470 ? 21.241 15.263 -14.361 1.00 90.25 470 ILE A CA 1
ATOM 3628 C C . ILE A 1 470 ? 22.607 15.762 -14.852 1.00 90.25 470 ILE A C 1
ATOM 3630 O O . ILE A 1 470 ? 23.568 14.993 -14.878 1.00 90.25 470 ILE A O 1
ATOM 3634 N N . ALA A 1 471 ? 22.717 17.037 -15.240 1.00 88.06 471 ALA A N 1
ATOM 3635 C CA . ALA A 1 471 ? 23.943 17.615 -15.793 1.00 88.06 471 ALA A CA 1
ATOM 3636 C C . ALA A 1 471 ? 25.212 17.350 -14.949 1.00 88.06 471 ALA A C 1
ATOM 3638 O O . ALA A 1 471 ? 26.233 16.998 -15.547 1.00 88.06 471 ALA A O 1
ATOM 3639 N N . PRO A 1 472 ? 25.177 17.411 -13.597 1.00 87.44 472 PRO A N 1
ATOM 3640 C CA . PRO A 1 472 ? 26.345 17.102 -12.765 1.00 87.44 472 PRO A CA 1
ATOM 3641 C C . PRO A 1 472 ? 26.876 15.668 -12.918 1.00 87.44 472 PRO A C 1
ATOM 3643 O O . PRO A 1 472 ? 28.057 15.418 -12.680 1.00 87.44 472 PRO A O 1
ATOM 3646 N N . LEU A 1 473 ? 26.025 14.721 -13.327 1.00 87.50 473 LEU A N 1
ATOM 3647 C CA . LEU A 1 473 ? 26.378 13.308 -13.475 1.00 87.50 473 LEU A CA 1
ATOM 3648 C C . LEU A 1 473 ? 26.880 12.955 -14.881 1.00 87.50 473 LEU A C 1
ATOM 3650 O O . LEU A 1 473 ? 27.490 11.897 -15.059 1.00 87.50 473 LEU A O 1
ATOM 3654 N N . LEU A 1 474 ? 26.644 13.806 -15.887 1.00 86.81 474 LEU A N 1
ATOM 3655 C CA . LEU A 1 474 ? 26.947 13.480 -17.286 1.00 86.81 474 LEU A CA 1
ATOM 3656 C C . LEU A 1 474 ? 28.432 13.162 -17.529 1.00 86.81 474 LEU A C 1
ATOM 3658 O O . LEU A 1 474 ? 28.705 12.070 -18.035 1.00 86.81 474 LEU A O 1
ATOM 3662 N N . PRO A 1 475 ? 29.399 14.027 -17.152 1.00 81.12 475 PRO A N 1
ATOM 3663 C CA . PRO A 1 475 ? 30.796 13.829 -17.547 1.00 81.12 475 PRO A CA 1
ATOM 3664 C C . PRO A 1 475 ? 31.459 12.659 -16.819 1.00 81.12 475 PRO A C 1
ATOM 3666 O O . PRO A 1 475 ? 32.283 11.950 -17.385 1.00 81.12 475 PRO A O 1
ATOM 3669 N N . SER A 1 476 ? 31.111 12.470 -15.546 1.00 79.06 476 SER A N 1
ATOM 3670 C CA . SER A 1 476 ? 31.780 11.526 -14.652 1.00 79.06 476 SER A CA 1
ATOM 3671 C C . SER A 1 476 ? 31.082 10.173 -14.586 1.00 79.06 476 SER A C 1
ATOM 3673 O O . SER A 1 476 ? 31.728 9.177 -14.247 1.00 79.06 476 SER A O 1
ATOM 3675 N N . LYS A 1 477 ? 29.770 10.118 -14.880 1.00 83.69 477 LYS A N 1
ATOM 3676 C CA . LYS A 1 477 ? 28.983 8.897 -14.699 1.00 83.69 477 LYS A CA 1
ATOM 3677 C C . LYS A 1 477 ? 28.220 8.422 -15.923 1.00 83.69 477 LYS A C 1
ATOM 3679 O O . LYS A 1 477 ? 28.401 7.267 -16.317 1.00 83.69 477 LYS A O 1
ATOM 3684 N N . LEU A 1 478 ? 27.377 9.274 -16.492 1.00 90.12 478 LEU A N 1
ATOM 3685 C CA . LEU A 1 478 ? 26.352 8.827 -17.439 1.00 90.12 478 LEU A CA 1
ATOM 3686 C C . LEU A 1 478 ? 26.877 8.649 -18.871 1.00 90.12 478 LEU A C 1
ATOM 3688 O O . LEU A 1 478 ? 26.257 7.931 -19.647 1.00 90.12 478 LEU A O 1
ATOM 3692 N N . ALA A 1 479 ? 28.031 9.227 -19.222 1.00 86.75 479 ALA A N 1
ATOM 3693 C CA . ALA A 1 479 ? 28.590 9.148 -20.578 1.00 86.75 479 ALA A CA 1
ATOM 3694 C C . ALA A 1 479 ? 28.830 7.711 -21.096 1.00 86.75 479 ALA A C 1
ATOM 3696 O O . ALA A 1 479 ? 28.754 7.477 -22.298 1.00 86.75 479 ALA A O 1
ATOM 3697 N N . GLN A 1 480 ? 29.098 6.746 -20.205 1.00 90.38 480 GLN A N 1
ATOM 3698 C CA . GLN A 1 480 ? 29.253 5.317 -20.536 1.00 90.38 480 GLN A CA 1
ATOM 3699 C C . GLN A 1 480 ? 28.015 4.488 -20.156 1.00 90.38 480 GLN A C 1
ATOM 3701 O O . GLN A 1 480 ? 28.116 3.305 -19.824 1.00 90.38 480 GLN A O 1
ATOM 3706 N N . MET A 1 481 ? 26.841 5.110 -20.150 1.00 94.44 481 MET A N 1
ATOM 3707 C CA . MET A 1 481 ? 25.562 4.459 -19.883 1.00 94.44 481 MET A CA 1
ATOM 3708 C C . MET A 1 481 ? 24.609 4.676 -21.056 1.00 94.44 481 MET A C 1
ATOM 3710 O O . MET A 1 481 ? 24.869 5.479 -21.952 1.00 94.44 481 MET A O 1
ATOM 3714 N N . PHE A 1 482 ? 23.494 3.959 -21.047 1.00 95.19 482 PHE A N 1
ATOM 3715 C CA . PHE A 1 482 ? 22.345 4.292 -21.877 1.00 95.19 482 PHE A CA 1
ATOM 3716 C C . PHE A 1 482 ? 21.154 4.673 -20.998 1.00 95.19 482 PHE A C 1
ATOM 3718 O O . PHE A 1 482 ? 20.979 4.152 -19.895 1.00 95.19 482 PHE A O 1
ATOM 3725 N N . GLU A 1 483 ? 20.356 5.616 -21.479 1.00 96.50 483 GLU A N 1
ATOM 3726 C CA . GLU A 1 483 ? 19.095 5.989 -20.860 1.00 96.50 483 GLU A CA 1
ATOM 3727 C C . GLU A 1 483 ? 18.021 4.969 -21.249 1.00 96.50 483 GLU A C 1
ATOM 3729 O O . GLU A 1 483 ? 17.905 4.596 -22.417 1.00 96.50 483 GLU A O 1
ATOM 3734 N N . ILE A 1 484 ? 17.226 4.521 -20.283 1.00 96.12 484 ILE A N 1
ATOM 3735 C CA . ILE A 1 484 ? 16.066 3.661 -20.503 1.00 96.12 484 ILE A CA 1
ATOM 3736 C C . ILE A 1 484 ? 14.782 4.344 -20.043 1.00 96.12 484 ILE A C 1
ATOM 3738 O O . ILE A 1 484 ? 14.767 5.111 -19.082 1.00 96.12 484 ILE A O 1
ATOM 3742 N N . GLY A 1 485 ? 13.673 4.038 -20.708 1.00 94.50 485 GLY A N 1
ATOM 3743 C CA . GLY A 1 485 ? 12.367 4.539 -20.293 1.00 94.50 485 GLY A CA 1
ATOM 3744 C C . GLY A 1 485 ? 11.219 3.962 -21.103 1.00 94.50 485 GLY A C 1
ATOM 3745 O O . GLY A 1 485 ? 11.423 3.156 -22.016 1.00 94.50 485 GLY A O 1
ATOM 3746 N N . ARG A 1 486 ? 9.999 4.395 -20.756 1.00 93.69 486 ARG A N 1
ATOM 3747 C CA . ARG A 1 486 ? 8.748 4.034 -21.448 1.00 93.69 486 ARG A CA 1
ATOM 3748 C C . ARG A 1 486 ? 8.612 2.524 -21.678 1.00 93.69 486 ARG A C 1
ATOM 3750 O O . ARG A 1 486 ? 8.209 2.066 -22.752 1.00 93.69 486 ARG A O 1
ATOM 3757 N N . SER A 1 487 ? 9.011 1.759 -20.667 1.00 93.69 487 SER A N 1
ATOM 3758 C CA . SER A 1 487 ? 8.998 0.306 -20.704 1.00 93.69 487 SER A CA 1
ATOM 3759 C C . SER A 1 487 ? 7.611 -0.236 -20.440 1.00 93.69 487 SER A C 1
ATOM 3761 O O . SER A 1 487 ? 6.963 0.189 -19.485 1.00 93.69 487 SER A O 1
ATOM 3763 N N . PHE A 1 488 ? 7.197 -1.231 -21.212 1.00 94.69 488 PHE A N 1
ATOM 3764 C CA . PHE A 1 488 ? 5.965 -1.958 -20.944 1.00 94.69 488 PHE A CA 1
ATOM 3765 C C . PHE A 1 488 ? 6.110 -3.430 -21.329 1.00 94.69 488 PHE A C 1
ATOM 3767 O O . PHE A 1 488 ? 6.897 -3.796 -22.206 1.00 94.69 488 PHE A O 1
ATOM 3774 N N . VAL A 1 489 ? 5.304 -4.263 -20.679 1.00 93.44 489 VAL A N 1
ATOM 3775 C CA . VAL A 1 489 ? 4.978 -5.619 -21.122 1.00 93.44 489 VAL A CA 1
ATOM 3776 C C . VAL A 1 489 ? 3.487 -5.619 -21.389 1.00 93.44 489 VAL A C 1
ATOM 3778 O O . VAL A 1 489 ? 2.715 -5.191 -20.528 1.00 93.44 489 VAL A O 1
ATOM 3781 N N . ASP A 1 490 ? 3.096 -6.067 -22.576 1.00 93.12 490 ASP A N 1
ATOM 3782 C CA . ASP A 1 490 ? 1.693 -6.100 -22.955 1.00 93.12 490 ASP A CA 1
ATOM 3783 C C . ASP A 1 490 ? 0.899 -6.994 -21.995 1.00 93.12 490 ASP A C 1
ATOM 3785 O O . ASP A 1 490 ? 1.377 -8.054 -21.586 1.00 93.12 490 ASP A O 1
ATOM 3789 N N . LYS A 1 491 ? -0.301 -6.559 -21.601 1.00 87.88 491 LYS A N 1
ATOM 3790 C CA . LYS A 1 491 ? -1.149 -7.229 -20.607 1.00 87.88 491 LYS A CA 1
ATOM 3791 C C . LYS A 1 491 ? -1.374 -8.711 -20.903 1.00 87.88 491 LYS A C 1
ATOM 3793 O O . LYS A 1 491 ? -1.411 -9.516 -19.976 1.00 87.88 491 LYS A O 1
ATOM 3798 N N . ASP A 1 492 ? -1.436 -9.098 -22.181 1.00 89.31 492 ASP A N 1
ATOM 3799 C CA . ASP A 1 492 ? -1.624 -10.496 -22.573 1.00 89.31 492 ASP A CA 1
ATOM 3800 C C . ASP A 1 492 ? -0.384 -11.352 -22.228 1.00 89.31 492 ASP A C 1
ATOM 3802 O O . ASP A 1 492 ? -0.459 -12.580 -22.212 1.00 89.31 492 ASP A O 1
ATOM 3806 N N . TYR A 1 493 ? 0.754 -10.719 -21.940 1.00 88.38 493 TYR A N 1
ATOM 3807 C CA . TYR A 1 493 ? 2.034 -11.322 -21.573 1.00 88.38 493 TYR A CA 1
ATOM 3808 C C . TYR A 1 493 ? 2.436 -11.080 -20.114 1.00 88.38 493 TYR A C 1
ATOM 3810 O O . TYR A 1 493 ? 3.388 -11.703 -19.635 1.00 88.38 493 TYR A O 1
ATOM 3818 N N . GLN A 1 494 ? 1.726 -10.222 -19.381 1.00 81.50 494 GLN A N 1
ATOM 3819 C CA . GLN A 1 494 ? 1.993 -10.002 -17.963 1.00 81.50 494 GLN A CA 1
ATOM 3820 C C . GLN A 1 494 ? 1.716 -11.279 -17.156 1.00 81.50 494 GLN A C 1
ATOM 3822 O O . GLN A 1 494 ? 0.774 -12.024 -17.418 1.00 81.50 494 GLN A O 1
ATOM 3827 N N . GLY A 1 495 ? 2.591 -11.582 -16.194 1.00 69.75 495 GLY A N 1
ATOM 3828 C CA . GLY A 1 495 ? 2.537 -12.834 -15.429 1.00 69.75 495 GLY A CA 1
ATOM 3829 C C . GLY A 1 495 ? 2.994 -14.083 -16.198 1.00 69.75 495 GLY A C 1
ATOM 3830 O O . GLY A 1 495 ? 3.106 -15.147 -15.593 1.00 69.75 495 GLY A O 1
ATOM 3831 N N . ARG A 1 496 ? 3.315 -13.978 -17.499 1.00 68.75 496 ARG A N 1
ATOM 3832 C CA . ARG A 1 496 ? 3.960 -15.056 -18.264 1.00 68.75 496 ARG A CA 1
ATOM 3833 C C . ARG A 1 496 ? 5.477 -14.964 -18.127 1.00 68.75 496 ARG A C 1
ATOM 3835 O O . ARG A 1 496 ? 6.061 -13.886 -18.192 1.00 68.75 496 ARG A O 1
ATOM 3842 N N . SER A 1 497 ? 6.135 -16.111 -17.996 1.00 67.31 497 SER A N 1
ATOM 3843 C CA . SER A 1 497 ? 7.537 -16.218 -17.574 1.00 67.31 497 SER A CA 1
ATOM 3844 C C . SER A 1 497 ? 8.596 -15.777 -18.594 1.00 67.31 497 SER A C 1
ATOM 3846 O O . SER A 1 497 ? 9.773 -15.940 -18.306 1.00 67.31 497 SER A O 1
ATOM 3848 N N . PHE A 1 498 ? 8.240 -15.243 -19.770 1.00 81.38 498 PHE A N 1
ATOM 3849 C CA . PHE A 1 498 ? 9.217 -15.062 -20.859 1.00 81.38 498 PHE A CA 1
ATOM 3850 C C . PHE A 1 498 ? 9.395 -13.624 -21.364 1.00 81.38 498 PHE A C 1
ATOM 3852 O O . PHE A 1 498 ? 10.512 -13.276 -21.734 1.00 81.38 498 PHE A O 1
ATOM 3859 N N . ALA A 1 499 ? 8.377 -12.756 -21.337 1.00 86.44 499 ALA A N 1
ATOM 3860 C CA . ALA A 1 499 ? 8.494 -11.418 -21.936 1.00 86.44 499 ALA A CA 1
ATOM 3861 C C . ALA A 1 499 ? 9.478 -10.512 -21.177 1.00 86.44 499 ALA A C 1
ATOM 3863 O O . ALA A 1 499 ? 10.408 -9.962 -21.767 1.00 86.44 499 ALA A O 1
ATOM 3864 N N . LEU A 1 500 ? 9.317 -10.409 -19.855 1.00 86.19 500 LEU A N 1
ATOM 3865 C CA . LEU A 1 500 ? 10.184 -9.579 -19.022 1.00 86.19 500 LEU A CA 1
ATOM 3866 C C . LEU A 1 500 ? 11.631 -10.109 -18.969 1.00 86.19 500 LEU A C 1
ATOM 3868 O O . LEU A 1 500 ? 12.543 -9.311 -19.187 1.00 86.19 500 LEU A O 1
ATOM 3872 N N . PRO A 1 501 ? 11.889 -11.425 -18.796 1.00 83.69 501 PRO A N 1
ATOM 3873 C CA . PRO A 1 501 ? 13.246 -11.956 -18.934 1.00 83.69 501 PRO A CA 1
ATOM 3874 C C . PRO A 1 501 ? 13.868 -11.706 -20.312 1.00 83.69 501 PRO A C 1
ATOM 3876 O O . PRO A 1 501 ? 15.050 -11.389 -20.382 1.00 83.69 501 PRO A O 1
ATOM 3879 N N . THR A 1 502 ? 13.086 -11.767 -21.399 1.00 88.12 502 THR A N 1
ATOM 3880 C CA . THR A 1 502 ? 13.591 -11.459 -22.751 1.00 88.12 502 THR A CA 1
ATOM 3881 C C . THR A 1 502 ? 13.999 -9.990 -22.883 1.00 88.12 502 THR A C 1
ATOM 3883 O O . THR A 1 502 ? 15.044 -9.704 -23.468 1.00 88.12 502 THR A O 1
ATOM 3886 N N . LEU A 1 503 ? 13.228 -9.057 -22.304 1.00 89.31 503 LEU A N 1
ATOM 3887 C CA . LEU A 1 503 ? 13.596 -7.636 -22.250 1.00 89.31 503 LEU A CA 1
ATOM 3888 C C . LEU A 1 503 ? 14.934 -7.432 -21.537 1.00 89.31 503 LEU A C 1
ATOM 3890 O O . LEU A 1 503 ? 15.841 -6.812 -22.089 1.00 89.31 503 LEU A O 1
ATOM 3894 N N . PHE A 1 504 ? 15.085 -7.989 -20.335 1.00 87.00 504 PHE A N 1
ATOM 3895 C CA . PHE A 1 504 ? 16.337 -7.855 -19.591 1.00 87.00 504 PHE A CA 1
ATOM 3896 C C . PHE A 1 504 ? 17.509 -8.559 -20.282 1.00 87.00 504 PHE A C 1
ATOM 3898 O O . PHE A 1 504 ? 18.601 -7.998 -20.310 1.00 87.00 504 PHE A O 1
ATOM 3905 N N . GLY A 1 505 ? 17.282 -9.712 -20.918 1.00 83.75 505 GLY A N 1
ATOM 3906 C CA . GLY A 1 505 ? 18.280 -10.379 -21.758 1.00 83.75 505 GLY A CA 1
ATOM 3907 C C . GLY A 1 505 ? 18.737 -9.501 -22.929 1.00 83.75 505 GLY A C 1
ATOM 3908 O O . GLY A 1 505 ? 19.927 -9.426 -23.226 1.00 83.75 505 GLY A O 1
ATOM 3909 N N . GLY A 1 506 ? 17.820 -8.754 -23.549 1.00 89.62 506 GLY A N 1
ATOM 3910 C CA . GLY A 1 506 ? 18.146 -7.754 -24.566 1.00 89.62 506 GLY A CA 1
ATOM 3911 C C . GLY A 1 506 ? 19.038 -6.622 -24.039 1.00 89.62 506 GLY A C 1
ATOM 3912 O O . GLY A 1 506 ? 20.080 -6.340 -24.631 1.00 89.62 506 GLY A O 1
ATOM 3913 N N . LEU A 1 507 ? 18.686 -6.018 -22.897 1.00 90.38 507 LEU A N 1
ATOM 3914 C CA . LEU A 1 507 ? 19.508 -4.982 -22.244 1.00 90.38 507 LEU A CA 1
ATOM 3915 C C . LEU A 1 507 ? 20.894 -5.514 -21.848 1.00 90.38 507 LEU A C 1
ATOM 3917 O O . LEU A 1 507 ? 21.909 -4.847 -22.047 1.00 90.38 507 LEU A O 1
ATOM 3921 N N . ALA A 1 508 ? 20.950 -6.741 -21.337 1.00 86.56 508 ALA A N 1
ATOM 3922 C CA . ALA A 1 508 ? 22.189 -7.425 -21.003 1.00 86.56 508 ALA A CA 1
ATOM 3923 C C . ALA A 1 508 ? 23.091 -7.642 -22.225 1.00 86.56 508 ALA A C 1
ATOM 3925 O O . ALA A 1 508 ? 24.305 -7.457 -22.137 1.00 86.56 508 ALA A O 1
ATOM 3926 N N . LYS A 1 509 ? 22.517 -7.980 -23.385 1.00 87.44 509 LYS A N 1
ATOM 3927 C CA . LYS A 1 509 ? 23.278 -8.126 -24.631 1.00 87.44 509 LYS A CA 1
ATOM 3928 C C . LYS A 1 509 ? 23.863 -6.800 -25.115 1.00 87.44 509 LYS A C 1
ATOM 3930 O O . LYS A 1 509 ? 25.001 -6.796 -25.579 1.00 87.44 509 LYS A O 1
ATOM 3935 N N . ILE A 1 510 ? 23.159 -5.680 -24.932 1.00 89.44 510 ILE A N 1
ATOM 3936 C CA . ILE A 1 510 ? 23.717 -4.339 -25.187 1.00 89.44 510 ILE A CA 1
ATOM 3937 C C . ILE A 1 510 ? 24.948 -4.102 -24.301 1.00 89.44 510 ILE A C 1
ATOM 3939 O O . ILE A 1 510 ? 25.996 -3.695 -24.795 1.00 89.44 510 ILE A O 1
ATOM 3943 N N . LEU A 1 511 ? 24.846 -4.398 -23.003 1.00 88.31 511 LEU A N 1
ATOM 3944 C CA . LEU A 1 511 ? 25.940 -4.213 -22.043 1.00 88.31 511 LEU A CA 1
ATOM 3945 C C . LEU A 1 511 ? 27.161 -5.090 -22.355 1.00 88.31 511 LEU A C 1
ATOM 3947 O O . LEU A 1 511 ? 28.289 -4.601 -22.330 1.00 88.31 511 LEU A O 1
ATOM 3951 N N . ALA A 1 512 ? 26.944 -6.370 -22.658 1.00 80.25 512 ALA A N 1
ATOM 3952 C CA . ALA A 1 512 ? 28.025 -7.327 -22.877 1.00 80.25 512 ALA A CA 1
ATOM 3953 C C . ALA A 1 512 ? 28.703 -7.165 -24.249 1.00 80.25 512 ALA A C 1
ATOM 3955 O O . ALA A 1 512 ? 29.927 -7.237 -24.331 1.00 80.25 512 ALA A O 1
ATOM 3956 N N . PHE A 1 513 ? 27.940 -6.930 -25.323 1.00 70.69 513 PHE A N 1
ATOM 3957 C CA . PHE A 1 513 ? 28.453 -7.082 -26.693 1.00 70.69 513 PHE A CA 1
ATOM 3958 C C . PHE A 1 513 ? 28.695 -5.768 -27.444 1.00 70.69 513 PHE A C 1
ATOM 3960 O O . PHE A 1 513 ? 29.491 -5.764 -28.379 1.00 70.69 513 PHE A O 1
ATOM 3967 N N . GLU A 1 514 ? 28.112 -4.638 -27.026 1.00 75.81 514 GLU A N 1
ATOM 3968 C CA . GLU A 1 514 ? 28.546 -3.327 -27.545 1.00 75.81 514 GLU A CA 1
ATOM 3969 C C . GLU A 1 514 ? 29.867 -2.878 -26.888 1.00 75.81 514 GLU A C 1
ATOM 3971 O O . GLU A 1 514 ? 30.580 -2.028 -27.418 1.00 75.81 514 GLU A O 1
ATOM 3976 N N . GLY A 1 515 ? 30.214 -3.440 -25.719 1.00 69.31 515 GLY A N 1
ATOM 3977 C CA . GLY A 1 515 ? 31.527 -3.300 -25.076 1.00 69.31 515 GLY A CA 1
ATOM 3978 C C . GLY A 1 515 ? 31.922 -1.877 -24.654 1.00 69.31 515 GLY A C 1
ATOM 3979 O O . GLY A 1 515 ? 33.087 -1.651 -24.319 1.00 69.31 515 GLY A O 1
ATOM 3980 N N . LYS A 1 516 ? 30.987 -0.919 -24.694 1.00 85.31 516 LYS A N 1
ATOM 3981 C CA . LYS A 1 516 ? 31.190 0.504 -24.356 1.00 85.31 516 LYS A CA 1
ATOM 3982 C C . LYS A 1 516 ? 30.333 1.004 -23.189 1.00 85.31 516 LYS A C 1
ATOM 3984 O O . LYS A 1 516 ? 30.642 2.050 -22.623 1.00 85.31 516 LYS A O 1
ATOM 3989 N N . TYR A 1 517 ? 29.295 0.259 -22.811 1.00 92.56 517 TYR A N 1
ATOM 3990 C CA . TYR A 1 517 ? 28.365 0.645 -21.751 1.00 92.56 517 TYR A CA 1
ATOM 3991 C C . TYR A 1 517 ? 28.575 -0.197 -20.494 1.00 92.56 517 TYR A C 1
ATOM 3993 O O . TYR A 1 517 ? 28.710 -1.416 -20.570 1.00 92.56 517 TYR A O 1
ATOM 4001 N N . ARG A 1 518 ? 28.589 0.457 -19.330 1.00 92.38 518 ARG A N 1
ATOM 4002 C CA . ARG A 1 518 ? 28.723 -0.205 -18.016 1.00 92.38 518 ARG A CA 1
ATOM 4003 C C . ARG A 1 518 ? 27.403 -0.372 -17.270 1.00 92.38 518 ARG A C 1
ATOM 4005 O O . ARG A 1 518 ? 27.354 -1.053 -16.252 1.00 92.38 518 ARG A O 1
ATOM 4012 N N . GLY A 1 519 ? 26.348 0.283 -17.735 1.00 94.12 519 GLY A N 1
ATOM 4013 C CA . GLY A 1 519 ? 25.079 0.325 -17.031 1.00 94.12 519 GLY A CA 1
ATOM 4014 C C . GLY A 1 519 ? 24.062 1.226 -17.705 1.00 94.12 519 GLY A C 1
ATOM 4015 O O . GLY A 1 519 ? 24.245 1.642 -18.851 1.00 94.12 519 GLY A O 1
ATOM 4016 N N . PHE A 1 520 ? 23.000 1.528 -16.972 1.00 95.19 520 PHE A N 1
ATOM 4017 C CA . PHE A 1 520 ? 21.876 2.312 -17.461 1.00 95.19 520 PHE A CA 1
ATOM 4018 C C . PHE A 1 520 ? 21.278 3.190 -16.368 1.00 95.19 520 PHE A C 1
ATOM 4020 O O . PHE A 1 520 ? 21.461 2.945 -15.176 1.00 95.19 520 PHE A O 1
ATOM 4027 N N . PHE A 1 521 ? 20.532 4.203 -16.785 1.00 95.69 521 PHE A N 1
ATOM 4028 C CA . PHE A 1 521 ? 19.726 5.039 -15.901 1.00 95.69 521 PHE A CA 1
ATOM 4029 C C . PHE A 1 521 ? 18.396 5.368 -16.573 1.00 95.69 521 PHE A C 1
ATOM 4031 O O . PHE A 1 521 ? 18.259 5.219 -17.783 1.00 95.69 521 PHE A O 1
ATOM 4038 N N . GLY A 1 522 ? 17.402 5.792 -15.805 1.00 95.44 522 GLY A N 1
ATOM 4039 C CA . GLY A 1 522 ? 16.072 6.046 -16.348 1.00 95.44 522 GLY A CA 1
ATOM 4040 C C . GLY A 1 522 ? 15.054 6.387 -15.277 1.00 95.44 522 GLY A C 1
ATOM 4041 O O . GLY A 1 522 ? 15.380 6.404 -14.093 1.00 95.44 522 GLY A O 1
ATOM 4042 N N . ALA A 1 523 ? 13.818 6.637 -15.692 1.00 93.94 523 ALA A N 1
ATOM 4043 C CA . ALA A 1 523 ? 12.704 6.841 -14.773 1.00 93.94 523 ALA A CA 1
ATOM 4044 C C . ALA A 1 523 ? 11.922 5.532 -14.570 1.00 93.94 523 ALA A C 1
ATOM 4046 O O . ALA A 1 523 ? 11.609 4.834 -15.537 1.00 93.94 523 ALA A O 1
ATOM 4047 N N . VAL A 1 524 ? 11.597 5.213 -13.316 1.00 94.44 524 VAL A N 1
ATOM 4048 C CA . VAL A 1 524 ? 10.610 4.190 -12.945 1.00 94.44 524 VAL A CA 1
ATOM 4049 C C . VAL A 1 524 ? 9.418 4.857 -12.277 1.00 94.44 5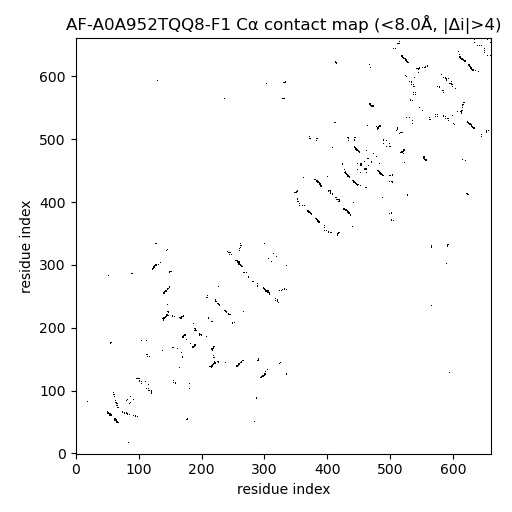24 VAL A C 1
ATOM 4051 O O . VAL A 1 524 ? 9.592 5.672 -11.376 1.00 94.44 524 VAL A O 1
ATOM 4054 N N . SER A 1 525 ? 8.213 4.501 -12.702 1.00 93.75 525 SER A N 1
ATOM 4055 C CA . SER A 1 525 ? 7.003 5.217 -12.311 1.00 93.75 525 SER A CA 1
ATOM 4056 C C . SER A 1 525 ? 6.205 4.494 -11.226 1.00 93.75 525 SER A C 1
ATOM 4058 O O . SER A 1 525 ? 6.163 3.262 -11.150 1.00 93.75 525 SER A O 1
ATOM 4060 N N . VAL A 1 526 ? 5.564 5.291 -10.374 1.00 95.69 526 VAL A N 1
ATOM 4061 C CA . VAL A 1 526 ? 4.520 4.883 -9.434 1.00 95.69 526 VAL A CA 1
ATOM 4062 C C . VAL A 1 526 ? 3.249 5.645 -9.800 1.00 95.69 526 VAL A C 1
ATOM 4064 O O . VAL A 1 526 ? 3.205 6.866 -9.654 1.00 95.69 526 VAL A O 1
ATOM 4067 N N . SER A 1 527 ? 2.215 4.939 -10.261 1.00 94.44 527 SER A N 1
ATOM 4068 C CA . SER A 1 527 ? 0.917 5.537 -10.598 1.00 94.44 527 SER A CA 1
ATOM 4069 C C . SER A 1 527 ? 0.338 6.406 -9.475 1.00 94.44 527 SER A C 1
ATOM 4071 O O . SER A 1 527 ? 0.400 6.075 -8.288 1.00 94.44 527 SER A O 1
ATOM 4073 N N . ASN A 1 528 ? -0.303 7.509 -9.856 1.00 91.50 528 ASN A N 1
ATOM 4074 C CA . ASN A 1 528 ? -1.056 8.351 -8.935 1.00 91.50 528 ASN A CA 1
ATOM 4075 C C . ASN A 1 528 ? -2.388 7.750 -8.470 1.00 91.50 528 ASN A C 1
ATOM 4077 O O . ASN A 1 528 ? -2.967 8.326 -7.550 1.00 91.50 528 ASN A O 1
ATOM 4081 N N . GLU A 1 529 ? -2.833 6.620 -9.035 1.00 90.00 529 GLU A N 1
ATOM 4082 C CA . GLU A 1 529 ? -3.989 5.856 -8.536 1.00 90.00 529 GLU A CA 1
ATOM 4083 C C . GLU A 1 529 ? -3.712 5.206 -7.170 1.00 90.00 529 GLU A C 1
ATOM 4085 O O . GLU A 1 529 ? -4.650 4.921 -6.428 1.00 90.00 529 GLU A O 1
ATOM 4090 N N . PHE A 1 530 ? -2.438 5.005 -6.804 1.00 93.69 530 PHE A N 1
ATOM 4091 C CA . PHE A 1 530 ? -2.082 4.622 -5.438 1.00 93.69 530 PHE A CA 1
ATOM 4092 C C . PHE A 1 530 ? -2.464 5.725 -4.449 1.00 93.69 530 PHE A C 1
ATOM 4094 O O . PHE A 1 530 ? -2.276 6.925 -4.703 1.00 93.69 530 PHE A O 1
ATOM 4101 N N . THR A 1 531 ? -2.909 5.314 -3.263 1.00 94.19 531 THR A N 1
ATOM 4102 C CA . THR A 1 531 ? -3.164 6.236 -2.155 1.00 94.19 531 THR A CA 1
ATOM 4103 C C . THR A 1 531 ? -1.901 7.047 -1.806 1.00 94.19 531 THR A C 1
ATOM 4105 O O . THR A 1 531 ? -0.773 6.555 -1.937 1.00 94.19 531 THR A O 1
ATOM 4108 N N . PRO A 1 532 ? -2.047 8.305 -1.350 1.00 94.94 532 PRO A N 1
ATOM 4109 C CA . PRO A 1 532 ? -0.974 9.102 -0.762 1.00 94.94 532 PRO A CA 1
ATOM 4110 C C . PRO A 1 532 ? -0.079 8.323 0.211 1.00 94.94 532 PRO A C 1
ATOM 4112 O O . PRO A 1 532 ? 1.145 8.430 0.118 1.00 94.94 532 PRO A O 1
ATOM 4115 N N . VAL A 1 533 ? -0.663 7.512 1.101 1.00 96.38 533 VAL A N 1
ATOM 4116 C CA . VAL A 1 533 ? 0.101 6.660 2.028 1.00 96.38 533 VAL A CA 1
ATOM 4117 C C . VAL A 1 533 ? 0.931 5.613 1.281 1.00 96.38 533 VAL A C 1
ATOM 4119 O O . VAL A 1 533 ? 2.129 5.508 1.541 1.00 96.38 533 VAL A O 1
ATOM 4122 N N . SER A 1 534 ? 0.349 4.879 0.329 1.00 97.25 534 SER A N 1
ATOM 4123 C CA . SER A 1 534 ? 1.085 3.885 -0.464 1.00 97.25 534 SER A CA 1
ATOM 4124 C C . SER A 1 534 ? 2.247 4.499 -1.236 1.00 97.25 534 SER A C 1
ATOM 4126 O O . SER A 1 534 ? 3.359 3.974 -1.188 1.00 97.25 534 SER A O 1
ATOM 4128 N N . LYS A 1 535 ? 2.032 5.645 -1.896 1.00 96.94 535 LYS A N 1
ATOM 4129 C CA . LYS A 1 535 ? 3.104 6.355 -2.609 1.00 96.94 535 LYS A CA 1
ATOM 4130 C C . LYS A 1 535 ? 4.223 6.770 -1.659 1.00 96.94 535 LYS A C 1
ATOM 4132 O O . LYS A 1 535 ? 5.389 6.534 -1.963 1.00 96.94 535 LYS A O 1
ATOM 4137 N N . ALA A 1 536 ? 3.882 7.312 -0.489 1.00 96.94 536 ALA A N 1
ATOM 4138 C CA . ALA A 1 536 ? 4.872 7.684 0.518 1.00 96.94 536 ALA A CA 1
ATOM 4139 C C . ALA A 1 536 ? 5.692 6.474 1.002 1.00 96.94 536 ALA A C 1
ATOM 4141 O O . ALA A 1 536 ? 6.917 6.562 1.086 1.00 96.94 536 ALA A O 1
ATOM 4142 N N . LEU A 1 537 ? 5.041 5.337 1.273 1.00 97.69 537 LEU A N 1
ATOM 4143 C CA . LEU A 1 537 ? 5.707 4.103 1.701 1.00 97.69 537 LEU A CA 1
ATOM 4144 C C . LEU A 1 537 ? 6.630 3.535 0.613 1.00 97.69 537 LEU A C 1
ATOM 4146 O O . LEU A 1 537 ? 7.774 3.197 0.914 1.00 97.69 537 LEU A O 1
ATOM 4150 N N . ILE A 1 538 ? 6.171 3.471 -0.644 1.00 97.38 538 ILE A N 1
ATOM 4151 C CA . ILE A 1 538 ? 6.970 2.983 -1.782 1.00 97.38 538 ILE A CA 1
ATOM 4152 C C . ILE A 1 538 ? 8.215 3.852 -1.972 1.00 97.38 538 ILE A C 1
ATOM 4154 O O . ILE A 1 538 ? 9.327 3.325 -2.042 1.00 97.38 538 ILE A O 1
ATOM 4158 N N . LEU A 1 539 ? 8.046 5.177 -2.016 1.00 95.44 539 LEU A N 1
ATOM 4159 C CA . LEU A 1 539 ? 9.154 6.112 -2.213 1.00 95.44 539 LEU A CA 1
ATOM 4160 C C . LEU A 1 539 ? 10.171 6.037 -1.073 1.00 95.44 539 LEU A C 1
ATOM 4162 O O . LEU A 1 539 ? 11.367 5.954 -1.337 1.00 95.44 539 LEU A O 1
ATOM 4166 N N . LYS A 1 540 ? 9.718 6.012 0.186 1.00 95.00 540 LYS A N 1
ATOM 4167 C CA . LYS A 1 540 ? 10.608 5.875 1.351 1.00 95.00 540 LYS A CA 1
ATOM 4168 C C . LYS A 1 540 ? 11.358 4.548 1.347 1.00 95.00 540 LYS A C 1
ATOM 4170 O O . LYS A 1 540 ? 12.557 4.521 1.613 1.00 95.00 540 LYS A O 1
ATOM 4175 N N . TRP A 1 541 ? 10.681 3.452 1.010 1.00 96.06 541 TRP A N 1
ATOM 4176 C CA . TRP A 1 541 ? 11.317 2.141 0.910 1.00 96.06 541 TRP A CA 1
ATOM 4177 C C . TRP A 1 541 ? 12.389 2.113 -0.184 1.00 96.06 541 TRP A C 1
ATOM 4179 O O . TRP A 1 541 ? 13.478 1.591 0.061 1.00 96.06 541 TRP A O 1
ATOM 4189 N N . ALA A 1 542 ? 12.107 2.720 -1.343 1.00 93.50 542 ALA A N 1
ATOM 4190 C CA . ALA A 1 542 ? 13.038 2.846 -2.462 1.00 93.50 542 ALA A CA 1
ATOM 4191 C C . ALA A 1 542 ? 14.211 3.796 -2.153 1.00 93.50 542 ALA A C 1
ATOM 4193 O O . ALA A 1 542 ? 15.349 3.508 -2.518 1.00 93.50 542 ALA A O 1
ATOM 4194 N N . ALA A 1 543 ? 13.974 4.881 -1.410 1.00 91.06 543 ALA A N 1
ATOM 4195 C CA . ALA A 1 543 ? 15.001 5.849 -1.016 1.00 91.06 543 ALA A CA 1
ATOM 4196 C C . ALA A 1 543 ? 16.123 5.238 -0.155 1.00 91.06 543 ALA A C 1
ATOM 4198 O O . ALA A 1 543 ? 17.240 5.748 -0.155 1.00 91.06 543 ALA A O 1
ATOM 4199 N N . ARG A 1 544 ? 15.884 4.102 0.517 1.00 90.88 544 ARG A N 1
ATOM 4200 C CA . ARG A 1 544 ? 16.936 3.345 1.229 1.00 90.88 544 ARG A CA 1
ATOM 4201 C C . ARG A 1 544 ? 18.048 2.849 0.301 1.00 90.88 544 ARG A C 1
ATOM 4203 O O . ARG A 1 544 ? 19.154 2.587 0.759 1.00 90.88 544 ARG A O 1
ATOM 4210 N N . TYR A 1 545 ? 17.757 2.741 -0.992 1.00 90.31 545 TYR A N 1
ATOM 4211 C CA . TYR A 1 545 ? 18.702 2.341 -2.027 1.00 90.31 545 TYR A CA 1
ATOM 4212 C C . TYR A 1 545 ? 19.334 3.542 -2.739 1.00 90.31 545 TYR A C 1
ATOM 4214 O O . TYR A 1 545 ? 20.009 3.356 -3.739 1.00 90.31 545 TYR A O 1
ATOM 4222 N N . ALA A 1 546 ? 19.153 4.780 -2.270 1.00 82.69 546 ALA A N 1
ATOM 4223 C CA . ALA A 1 546 ? 19.745 5.957 -2.909 1.00 82.69 546 ALA A CA 1
ATOM 4224 C C . ALA A 1 546 ? 21.283 5.913 -2.997 1.00 82.69 546 ALA A C 1
ATOM 4226 O O . ALA A 1 546 ? 21.869 6.334 -3.997 1.00 82.69 546 ALA A O 1
ATOM 4227 N N . GLY A 1 547 ? 21.926 5.359 -1.964 1.00 68.06 547 GLY A N 1
ATOM 4228 C CA . GLY A 1 547 ? 23.378 5.315 -1.809 1.00 68.06 547 GLY A CA 1
ATOM 4229 C C . GLY A 1 547 ? 23.991 6.675 -1.444 1.00 68.06 547 GLY A C 1
ATOM 4230 O O . GLY A 1 547 ? 23.676 7.706 -2.034 1.00 68.06 547 GLY A O 1
ATOM 4231 N N . ASP A 1 548 ? 24.939 6.673 -0.505 1.00 61.56 548 ASP A N 1
ATOM 4232 C CA . ASP A 1 548 ? 25.482 7.902 0.106 1.00 61.56 548 ASP A CA 1
ATOM 4233 C C . ASP A 1 548 ? 26.275 8.804 -0.855 1.00 61.56 548 ASP A C 1
ATOM 4235 O O . ASP A 1 548 ? 26.472 9.986 -0.585 1.00 61.56 548 ASP A O 1
ATOM 4239 N N . LYS A 1 549 ? 26.769 8.262 -1.976 1.00 62.94 549 LYS A N 1
ATOM 4240 C CA . LYS A 1 549 ? 27.719 8.967 -2.857 1.00 62.94 549 LYS A CA 1
ATOM 4241 C C . LYS A 1 549 ? 27.072 9.906 -3.879 1.00 62.94 549 LYS A C 1
ATOM 4243 O O . LYS A 1 549 ? 27.770 10.784 -4.371 1.00 62.94 549 LYS A O 1
ATOM 4248 N N . ASP A 1 550 ? 25.789 9.718 -4.205 1.00 65.12 550 ASP A N 1
ATOM 4249 C CA . ASP A 1 550 ? 25.109 10.443 -5.297 1.00 65.12 550 ASP A CA 1
ATOM 4250 C C . ASP A 1 550 ? 23.761 11.063 -4.899 1.00 65.12 550 AS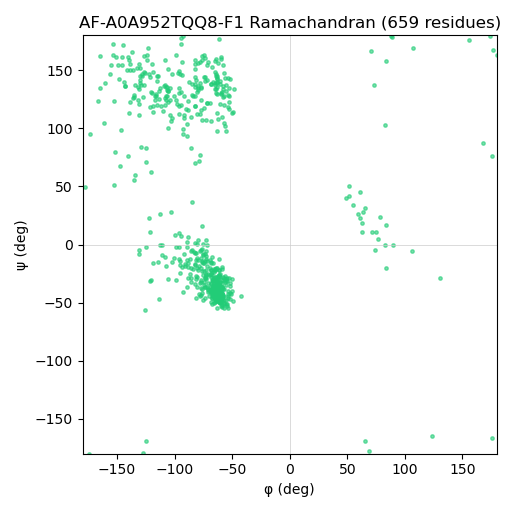P A C 1
ATOM 4252 O O . ASP A 1 550 ? 23.189 11.841 -5.669 1.00 65.12 550 ASP A O 1
ATOM 4256 N N . TYR A 1 551 ? 23.245 10.762 -3.706 1.00 63.72 551 TYR A N 1
ATOM 4257 C CA . TYR A 1 551 ? 21.996 11.346 -3.231 1.00 63.72 551 TYR A CA 1
ATOM 4258 C C . TYR A 1 551 ? 22.128 12.867 -3.054 1.00 63.72 551 TYR A C 1
ATOM 4260 O O . TYR A 1 551 ? 23.085 13.359 -2.459 1.00 63.72 551 TYR A O 1
ATOM 4268 N N . GLY A 1 552 ? 21.178 13.626 -3.608 1.00 66.50 552 GLY A N 1
ATOM 4269 C CA . GLY A 1 552 ? 21.197 15.096 -3.586 1.00 66.50 552 GLY A CA 1
ATOM 4270 C C . GLY A 1 552 ? 22.060 15.765 -4.666 1.00 66.50 552 GLY A C 1
ATOM 4271 O O . GLY A 1 552 ? 22.086 16.991 -4.736 1.00 66.50 552 GLY A O 1
ATOM 4272 N N . THR A 1 553 ? 22.728 14.999 -5.539 1.00 77.50 553 THR A N 1
ATOM 4273 C CA . THR A 1 553 ? 23.446 15.552 -6.712 1.00 77.50 553 THR A CA 1
ATOM 4274 C C . THR A 1 553 ? 22.520 15.895 -7.881 1.00 77.50 553 THR A C 1
ATOM 4276 O O . THR A 1 553 ? 22.893 16.662 -8.768 1.00 77.50 553 THR A O 1
ATOM 4279 N N . VAL A 1 554 ? 21.312 15.331 -7.874 1.00 87.06 554 VAL A N 1
ATOM 4280 C CA . VAL A 1 554 ? 20.275 15.532 -8.883 1.00 87.06 554 VAL A CA 1
ATOM 4281 C C . VAL A 1 554 ? 19.217 16.471 -8.318 1.00 87.06 554 VAL A C 1
ATOM 4283 O O . VAL A 1 554 ? 18.637 16.194 -7.268 1.00 87.06 554 VAL A O 1
ATOM 4286 N N . SER A 1 555 ? 18.944 17.573 -9.016 1.00 88.88 555 SER A N 1
ATOM 4287 C CA . SER A 1 555 ? 17.813 18.440 -8.678 1.00 88.88 555 SER A CA 1
ATOM 4288 C C . SER A 1 555 ? 16.505 17.901 -9.263 1.00 88.88 555 SER A C 1
ATOM 4290 O O . SER A 1 555 ? 16.494 17.232 -10.295 1.00 88.88 555 SER A O 1
ATOM 4292 N N . VAL A 1 556 ? 15.397 18.205 -8.592 1.00 91.38 556 VAL A N 1
ATOM 4293 C CA . VAL A 1 556 ? 14.036 17.781 -8.953 1.00 91.38 556 VAL A CA 1
ATOM 4294 C C . VAL A 1 556 ? 13.220 19.019 -9.306 1.00 91.38 556 VAL A C 1
ATOM 4296 O O . VAL A 1 556 ? 13.366 20.046 -8.638 1.00 91.38 556 VAL A O 1
ATOM 4299 N N . LYS A 1 557 ? 12.366 18.943 -10.331 1.00 89.44 557 LYS A N 1
ATOM 4300 C CA . LYS A 1 557 ? 11.531 20.078 -10.756 1.00 89.44 557 LYS A CA 1
ATOM 4301 C C . LYS A 1 557 ? 10.281 20.213 -9.891 1.00 89.44 557 LYS A C 1
ATOM 4303 O O . LYS A 1 557 ? 9.987 21.309 -9.415 1.00 89.44 557 LYS A O 1
ATOM 4308 N N . THR A 1 558 ? 9.596 19.102 -9.640 1.00 92.12 558 THR A N 1
ATOM 4309 C CA . THR A 1 558 ? 8.355 19.029 -8.863 1.00 92.12 558 THR A CA 1
ATOM 4310 C C . THR A 1 558 ? 8.469 17.946 -7.785 1.00 92.12 558 THR A C 1
ATOM 4312 O O . THR A 1 558 ? 8.029 16.815 -7.989 1.00 92.12 558 THR A O 1
ATOM 4315 N N . PRO A 1 559 ? 9.052 18.255 -6.610 1.00 91.94 559 PRO A N 1
ATOM 4316 C CA . PRO A 1 559 ? 9.189 17.279 -5.532 1.00 91.94 559 PRO A CA 1
ATOM 4317 C C . PRO A 1 559 ? 7.825 16.743 -5.065 1.00 91.94 559 PRO A C 1
ATOM 4319 O O . PRO A 1 559 ? 6.940 17.550 -4.748 1.00 91.94 559 PRO A O 1
ATOM 4322 N N . PRO A 1 560 ? 7.639 15.413 -4.970 1.00 92.50 560 PRO A N 1
ATOM 4323 C CA . PRO A 1 560 ? 6.369 14.832 -4.560 1.00 92.50 560 PRO A CA 1
ATOM 4324 C C . PRO A 1 560 ? 6.057 15.170 -3.099 1.00 92.50 560 PRO A C 1
ATOM 4326 O O . PRO A 1 560 ? 6.928 15.146 -2.227 1.00 92.50 560 PRO A O 1
ATOM 4329 N N . ARG A 1 561 ? 4.787 15.480 -2.820 1.00 90.31 561 ARG A N 1
ATOM 4330 C CA . ARG A 1 561 ? 4.274 15.718 -1.464 1.00 90.31 561 ARG A CA 1
ATOM 4331 C C . ARG A 1 561 ? 2.949 15.002 -1.285 1.00 90.31 561 ARG A C 1
ATOM 4333 O O . ARG A 1 561 ? 2.022 15.199 -2.067 1.00 90.31 561 ARG A O 1
ATOM 4340 N N . PHE A 1 562 ? 2.844 14.223 -0.216 1.00 92.19 562 PHE A N 1
ATOM 4341 C CA . PHE A 1 562 ? 1.653 13.440 0.084 1.00 92.19 562 PHE A CA 1
ATOM 4342 C C . PHE A 1 562 ? 1.032 13.926 1.386 1.00 92.19 562 PHE A C 1
ATOM 4344 O O . PHE A 1 562 ? 1.702 14.039 2.410 1.00 92.19 562 PHE A O 1
ATOM 4351 N N . LYS A 1 563 ? -0.267 14.225 1.354 1.00 90.94 563 LYS A N 1
ATOM 4352 C CA . LYS A 1 563 ? -1.022 14.543 2.564 1.00 90.94 563 LYS A CA 1
ATOM 4353 C C . LYS A 1 563 ? -1.508 13.231 3.170 1.00 90.94 563 LYS A C 1
ATOM 4355 O O . LYS A 1 563 ? -2.385 12.595 2.598 1.00 90.94 563 LYS A O 1
ATOM 4360 N N . THR A 1 564 ? -0.948 12.839 4.310 1.00 92.31 564 THR A N 1
ATOM 4361 C CA . THR A 1 564 ? -1.353 11.619 5.023 1.00 92.31 564 THR A CA 1
ATOM 4362 C C . THR A 1 564 ? -1.773 11.935 6.460 1.00 92.31 564 THR A C 1
ATOM 4364 O O . THR A 1 564 ? -1.469 13.011 6.978 1.00 92.31 564 THR A O 1
ATOM 4367 N N . ARG A 1 565 ? -2.484 11.006 7.117 1.00 92.44 565 ARG A N 1
ATOM 4368 C CA . ARG A 1 565 ? -2.789 11.114 8.558 1.00 92.44 565 ARG A CA 1
ATOM 4369 C C . ARG A 1 565 ? -1.582 10.807 9.448 1.00 92.44 565 ARG A C 1
ATOM 4371 O O . ARG A 1 565 ? -1.635 11.094 10.639 1.00 92.44 565 ARG A O 1
ATOM 4378 N N . LEU A 1 566 ? -0.545 10.185 8.890 1.00 94.38 566 LEU A N 1
ATOM 4379 C CA . LEU A 1 566 ? 0.675 9.820 9.594 1.00 94.38 566 LEU A CA 1
ATOM 4380 C C . LEU A 1 566 ? 1.750 10.884 9.383 1.00 94.38 566 LEU A C 1
ATOM 4382 O O . LEU A 1 566 ? 1.820 11.552 8.352 1.00 94.38 566 LEU A O 1
ATOM 4386 N N . THR A 1 567 ? 2.610 11.032 10.378 1.00 94.69 567 THR A N 1
ATOM 4387 C CA . THR A 1 567 ? 3.802 11.873 10.268 1.00 94.69 567 THR A CA 1
ATOM 4388 C C . THR A 1 567 ? 4.886 11.185 9.437 1.00 94.69 567 THR A C 1
ATOM 4390 O O . THR A 1 567 ? 4.925 9.958 9.337 1.00 94.69 567 THR A O 1
ATOM 4393 N N . GLU A 1 568 ? 5.827 11.964 8.896 1.00 95.12 568 GLU A N 1
ATOM 4394 C CA . GLU A 1 568 ? 6.992 11.423 8.175 1.00 95.12 568 GLU A CA 1
ATOM 4395 C C . GLU A 1 568 ? 7.761 10.388 9.012 1.00 95.12 568 GLU A C 1
ATOM 4397 O O . GLU A 1 568 ? 8.075 9.313 8.512 1.00 95.12 568 GLU A O 1
ATOM 4402 N N . ALA A 1 569 ? 7.956 10.656 10.309 1.00 97.12 569 ALA A N 1
ATOM 4403 C CA . ALA A 1 569 ? 8.645 9.748 11.226 1.00 97.12 569 ALA A CA 1
ATOM 4404 C C . ALA A 1 569 ? 7.875 8.437 11.489 1.00 97.12 569 ALA A C 1
ATOM 4406 O O . ALA A 1 569 ? 8.480 7.397 11.747 1.00 97.12 569 ALA A O 1
ATOM 4407 N N . GLU A 1 570 ? 6.540 8.460 11.451 1.00 97.50 570 GLU A N 1
ATOM 4408 C CA . GLU A 1 570 ? 5.723 7.245 11.563 1.00 97.50 570 GLU A CA 1
ATOM 4409 C C . GLU A 1 570 ? 5.778 6.405 10.282 1.00 97.50 570 GLU A C 1
ATOM 4411 O O . GLU A 1 570 ? 5.816 5.176 10.362 1.00 97.50 570 GLU A O 1
ATOM 4416 N N . LEU A 1 571 ? 5.824 7.051 9.114 1.00 97.62 571 LEU A N 1
ATOM 4417 C CA . LEU A 1 571 ? 6.019 6.375 7.831 1.00 97.62 571 LEU A CA 1
ATOM 4418 C C . LEU A 1 571 ? 7.424 5.761 7.730 1.00 97.62 571 LEU A C 1
ATOM 4420 O O . LEU A 1 571 ? 7.546 4.601 7.339 1.00 97.62 571 LEU A O 1
ATOM 4424 N N . ASP A 1 572 ? 8.464 6.492 8.144 1.00 96.88 572 ASP A N 1
ATOM 4425 C CA . ASP A 1 572 ? 9.843 5.982 8.204 1.00 96.88 572 ASP A CA 1
ATOM 4426 C C . ASP A 1 572 ? 9.932 4.753 9.111 1.00 96.88 572 ASP A C 1
ATOM 4428 O O . ASP A 1 572 ? 10.483 3.723 8.727 1.00 96.88 572 ASP A O 1
ATOM 4432 N N . TYR A 1 573 ? 9.297 4.826 10.281 1.00 97.94 573 TYR A N 1
ATOM 4433 C CA . TYR A 1 573 ? 9.213 3.709 11.212 1.00 97.94 573 TYR A CA 1
ATOM 4434 C C . TYR A 1 573 ? 8.538 2.469 10.596 1.00 97.94 573 TYR A C 1
ATOM 4436 O O . TYR A 1 573 ? 9.011 1.350 10.788 1.00 97.94 573 TYR A O 1
ATOM 4444 N N . LEU A 1 574 ? 7.441 2.631 9.845 1.00 97.75 574 LEU A N 1
ATOM 4445 C CA . LEU A 1 574 ? 6.770 1.502 9.184 1.00 97.75 574 LEU A CA 1
ATOM 4446 C C . LEU A 1 574 ? 7.669 0.822 8.147 1.00 97.75 574 LEU A C 1
ATOM 4448 O O . LEU A 1 574 ? 7.692 -0.410 8.080 1.00 97.75 574 LEU A O 1
ATOM 4452 N N . VAL A 1 575 ? 8.408 1.615 7.367 1.00 96.75 575 VAL A N 1
ATOM 4453 C CA . VAL A 1 575 ? 9.368 1.126 6.367 1.00 96.75 575 VAL A CA 1
ATOM 4454 C C . VAL A 1 575 ? 10.554 0.431 7.039 1.00 96.75 575 VAL A C 1
ATOM 4456 O O . VAL A 1 575 ? 10.962 -0.642 6.598 1.00 96.75 575 VAL A O 1
ATOM 4459 N N . GLU A 1 576 ? 11.077 0.982 8.137 1.00 96.06 576 GLU A N 1
ATOM 4460 C CA . GLU A 1 576 ? 12.145 0.366 8.935 1.00 96.06 576 GLU A CA 1
ATOM 4461 C C . GLU A 1 576 ? 11.729 -1.016 9.465 1.00 96.06 576 GLU A C 1
ATOM 4463 O O . GLU A 1 576 ? 12.492 -1.977 9.379 1.00 96.06 576 GLU A O 1
ATOM 4468 N N . LYS A 1 577 ? 10.487 -1.144 9.952 1.00 95.75 577 LYS A N 1
ATOM 4469 C CA . LYS A 1 577 ? 9.926 -2.408 10.466 1.00 95.75 577 LYS A CA 1
ATOM 4470 C C . LYS A 1 577 ? 9.415 -3.358 9.380 1.00 95.75 577 LYS A C 1
ATOM 4472 O O . LYS A 1 577 ? 8.925 -4.439 9.715 1.00 95.75 577 LYS A O 1
ATOM 4477 N N . SER A 1 578 ? 9.525 -2.975 8.110 1.00 94.94 578 SER A N 1
ATOM 4478 C CA . SER A 1 578 ? 9.063 -3.751 6.951 1.00 94.94 578 SER A CA 1
ATOM 4479 C C . SER A 1 578 ? 10.142 -3.773 5.858 1.00 94.94 578 SER A C 1
ATOM 4481 O O . SER A 1 578 ? 9.927 -3.252 4.759 1.00 94.94 578 SER A O 1
ATOM 4483 N N . PRO A 1 579 ? 11.348 -4.300 6.153 1.00 92.00 579 PRO A N 1
ATOM 4484 C CA . PRO A 1 579 ? 12.497 -4.119 5.281 1.00 92.00 579 PRO A CA 1
ATOM 4485 C C . PRO A 1 579 ? 12.395 -4.854 3.944 1.00 92.00 579 PRO A C 1
ATOM 4487 O O . PRO A 1 579 ? 12.988 -4.390 2.966 1.00 92.00 579 PRO A O 1
ATOM 4490 N N . THR A 1 580 ? 11.668 -5.971 3.888 1.00 94.00 580 THR A N 1
ATOM 4491 C CA . THR A 1 580 ? 11.518 -6.779 2.671 1.00 94.00 580 THR A CA 1
ATOM 4492 C C . THR A 1 580 ? 10.441 -6.219 1.739 1.00 94.00 580 THR A C 1
ATOM 4494 O O . THR A 1 580 ? 9.544 -5.489 2.160 1.00 94.00 580 THR A O 1
ATOM 4497 N N . ILE A 1 581 ? 10.501 -6.573 0.450 1.00 94.44 581 ILE A N 1
ATOM 4498 C CA . ILE A 1 581 ? 9.457 -6.179 -0.510 1.00 94.44 581 ILE A CA 1
ATOM 4499 C C . ILE A 1 581 ? 8.107 -6.835 -0.180 1.00 94.44 581 ILE A C 1
ATOM 4501 O O . ILE A 1 581 ? 7.056 -6.245 -0.416 1.00 94.44 581 ILE A O 1
ATOM 4505 N N . GLN A 1 582 ? 8.124 -8.044 0.387 1.00 94.38 582 GLN A N 1
ATOM 4506 C CA . GLN A 1 582 ? 6.922 -8.758 0.812 1.00 94.38 582 GLN A CA 1
ATOM 4507 C C . GLN A 1 582 ? 6.222 -8.007 1.946 1.00 94.38 582 GLN A C 1
ATOM 4509 O O . GLN A 1 582 ? 5.025 -7.753 1.846 1.00 94.38 582 GLN A O 1
ATOM 4514 N N . GLU A 1 583 ? 6.966 -7.588 2.972 1.00 94.94 583 GLU A N 1
ATOM 4515 C CA . GLU A 1 583 ? 6.407 -6.808 4.081 1.00 94.94 583 GLU A CA 1
ATOM 4516 C C . GLU A 1 583 ? 5.928 -5.425 3.624 1.00 94.94 583 GLU A C 1
ATOM 4518 O O . GLU A 1 583 ? 4.869 -4.980 4.061 1.00 94.94 583 GLU A O 1
ATOM 4523 N N . LEU A 1 584 ? 6.640 -4.759 2.701 1.00 96.88 584 LEU A N 1
ATOM 4524 C CA . LEU A 1 584 ? 6.135 -3.524 2.091 1.00 96.88 584 LEU A CA 1
ATOM 4525 C C . LEU A 1 584 ? 4.797 -3.772 1.388 1.00 96.88 584 LEU A C 1
ATOM 4527 O O . LEU A 1 584 ? 3.847 -3.032 1.620 1.00 96.88 584 LEU A O 1
ATOM 4531 N N . ASN A 1 585 ? 4.697 -4.812 0.555 1.00 96.62 585 ASN A N 1
ATOM 4532 C CA . ASN A 1 585 ? 3.463 -5.115 -0.171 1.00 96.62 585 ASN A CA 1
ATOM 4533 C C . ASN A 1 585 ? 2.284 -5.390 0.771 1.00 96.62 585 ASN A C 1
ATOM 4535 O O . ASN A 1 585 ? 1.176 -4.990 0.447 1.00 96.62 585 ASN A O 1
ATOM 4539 N N . GLN A 1 586 ? 2.512 -5.967 1.954 1.00 94.81 586 GLN A N 1
ATOM 4540 C CA . GLN A 1 586 ? 1.466 -6.106 2.977 1.00 94.81 586 GLN A CA 1
ATOM 4541 C C . GLN A 1 586 ? 0.974 -4.749 3.508 1.00 94.81 586 GLN A C 1
ATOM 4543 O O . GLN A 1 586 ? -0.212 -4.590 3.795 1.00 94.81 586 GLN A O 1
ATOM 4548 N N . LEU A 1 587 ? 1.862 -3.753 3.641 1.00 97.00 587 LEU A N 1
ATOM 4549 C CA . LEU A 1 587 ? 1.454 -2.385 3.984 1.00 97.00 587 LEU A CA 1
ATOM 4550 C C . LEU A 1 587 ? 0.652 -1.744 2.847 1.00 97.00 587 LEU A C 1
ATOM 4552 O O . LEU A 1 587 ? -0.365 -1.107 3.109 1.00 97.00 587 LEU A O 1
ATOM 4556 N N . ILE A 1 588 ? 1.100 -1.919 1.601 1.00 97.19 588 ILE A N 1
ATOM 4557 C CA . ILE A 1 588 ? 0.420 -1.379 0.416 1.00 97.19 588 ILE A CA 1
ATOM 4558 C C . ILE A 1 588 ? -0.967 -1.999 0.267 1.00 97.19 588 ILE A C 1
ATOM 4560 O O . ILE A 1 588 ? -1.936 -1.276 0.084 1.00 97.19 588 ILE A O 1
ATOM 4564 N N . GLU A 1 589 ? -1.101 -3.312 0.425 1.00 94.81 589 GLU A N 1
ATOM 4565 C CA . GLU A 1 589 ? -2.394 -3.992 0.366 1.00 94.81 589 GLU A CA 1
ATOM 4566 C C . GLU A 1 589 ? -3.390 -3.440 1.391 1.00 94.81 589 GLU A C 1
ATOM 4568 O O . GLU A 1 589 ? -4.531 -3.129 1.046 1.00 94.81 589 GLU A O 1
ATOM 4573 N N . ALA A 1 590 ? -2.931 -3.223 2.627 1.00 94.06 590 ALA A N 1
ATOM 4574 C CA . ALA A 1 590 ? -3.741 -2.625 3.680 1.00 94.06 590 ALA A CA 1
ATOM 4575 C C . ALA A 1 590 ? -4.121 -1.162 3.376 1.00 94.06 590 ALA A C 1
ATOM 4577 O O . ALA A 1 590 ? -5.271 -0.773 3.570 1.00 94.06 590 ALA A O 1
ATOM 4578 N N . ALA A 1 591 ? -3.177 -0.348 2.896 1.00 95.62 591 ALA A N 1
ATOM 4579 C CA . ALA A 1 591 ? -3.419 1.058 2.570 1.00 95.62 591 ALA A CA 1
ATOM 4580 C C . ALA A 1 591 ? -4.369 1.236 1.373 1.00 95.62 591 ALA A C 1
ATOM 4582 O O . ALA A 1 591 ? -5.216 2.128 1.386 1.00 95.62 591 ALA A O 1
ATOM 4583 N N . GLU A 1 592 ? -4.262 0.366 0.366 1.00 93.75 592 GLU A N 1
ATOM 4584 C CA . GLU A 1 592 ? -5.129 0.362 -0.816 1.00 93.75 592 GLU A CA 1
ATOM 4585 C C . GLU A 1 592 ? -6.487 -0.307 -0.561 1.00 93.75 592 GLU A C 1
ATOM 4587 O O . GLU A 1 592 ? -7.442 -0.067 -1.300 1.00 93.75 592 GLU A O 1
ATOM 4592 N N . GLY A 1 593 ? -6.585 -1.168 0.457 1.00 91.06 593 GLY A N 1
ATOM 4593 C CA . GLY A 1 593 ? -7.815 -1.875 0.808 1.00 91.06 593 GLY A CA 1
ATOM 4594 C C . GLY A 1 593 ? -8.304 -2.832 -0.270 1.00 91.06 593 GLY A C 1
ATOM 4595 O O . GLY A 1 593 ? -9.513 -3.027 -0.395 1.00 91.06 593 GLY A O 1
ATOM 4596 N N . ARG A 1 594 ? -7.403 -3.380 -1.092 1.00 88.62 594 ARG A N 1
ATOM 4597 C CA . ARG A 1 594 ? -7.738 -4.311 -2.178 1.00 88.62 594 ARG A CA 1
ATOM 4598 C C . ARG A 1 594 ? -6.751 -5.486 -2.179 1.00 88.62 594 ARG A C 1
ATOM 4600 O O . ARG A 1 594 ? -5.550 -5.224 -2.269 1.00 88.62 594 ARG A O 1
ATOM 4607 N N . PRO A 1 595 ? -7.221 -6.747 -2.152 1.00 86.38 595 PRO A N 1
ATOM 4608 C CA . PRO A 1 595 ? -6.332 -7.907 -2.156 1.00 86.38 595 PRO A CA 1
ATOM 4609 C C . PRO A 1 595 ? -5.369 -7.897 -3.348 1.00 86.38 595 PRO A C 1
ATOM 4611 O O . PRO A 1 595 ? -5.765 -7.581 -4.477 1.00 86.38 595 PRO A O 1
ATOM 4614 N N . GLY A 1 596 ? -4.098 -8.227 -3.111 1.00 86.31 596 GLY A N 1
ATOM 4615 C CA . GLY A 1 596 ? -3.062 -8.298 -4.141 1.00 86.31 596 GLY A CA 1
ATOM 4616 C C . GLY A 1 596 ? -2.516 -6.949 -4.622 1.00 86.31 596 GLY A C 1
ATOM 4617 O O . GLY A 1 596 ? -1.699 -6.924 -5.551 1.00 86.31 596 GLY A O 1
ATOM 4618 N N . ALA A 1 597 ? -2.932 -5.822 -4.028 1.00 91.38 597 ALA A N 1
ATOM 4619 C CA . ALA A 1 597 ? -2.258 -4.545 -4.248 1.00 91.38 597 ALA A CA 1
ATOM 4620 C C . ALA A 1 597 ? -0.790 -4.632 -3.817 1.00 91.38 597 ALA A C 1
ATOM 4622 O O . ALA A 1 597 ? -0.456 -5.089 -2.730 1.00 91.38 597 ALA A O 1
ATOM 4623 N N . ARG A 1 598 ? 0.105 -4.190 -4.701 1.00 94.25 598 ARG A N 1
ATOM 4624 C CA . ARG A 1 598 ? 1.548 -4.335 -4.524 1.00 94.25 598 ARG A CA 1
ATOM 4625 C C . ARG A 1 598 ? 2.302 -3.211 -5.206 1.00 94.25 598 ARG A C 1
ATOM 4627 O O . ARG A 1 598 ? 1.790 -2.574 -6.124 1.00 94.25 598 ARG A O 1
ATOM 4634 N N . THR A 1 599 ? 3.543 -3.035 -4.783 1.00 94.12 599 THR A N 1
ATOM 4635 C CA . THR A 1 599 ? 4.527 -2.149 -5.407 1.00 94.12 599 THR A CA 1
ATOM 4636 C C . THR A 1 599 ? 4.673 -2.464 -6.908 1.00 94.12 599 THR A C 1
ATOM 4638 O O . THR A 1 599 ? 4.629 -3.645 -7.279 1.00 94.12 599 THR A O 1
ATOM 4641 N N . PRO A 1 600 ? 4.877 -1.456 -7.782 1.00 91.75 600 PRO A N 1
ATOM 4642 C CA . PRO A 1 600 ? 5.182 -1.672 -9.197 1.00 91.75 600 PRO A CA 1
ATOM 4643 C C . PRO A 1 600 ? 6.293 -2.708 -9.420 1.00 91.75 600 PRO A C 1
ATOM 4645 O O . PRO A 1 600 ? 7.335 -2.655 -8.772 1.00 91.75 600 PRO A O 1
ATOM 4648 N N . GLN A 1 601 ? 6.085 -3.642 -10.357 1.00 88.19 601 GLN A N 1
ATOM 4649 C CA . GLN A 1 601 ? 6.949 -4.825 -10.540 1.00 88.19 601 GLN A CA 1
ATOM 4650 C C . GLN A 1 601 ? 8.408 -4.487 -10.872 1.00 88.19 601 GLN A C 1
ATOM 4652 O O . GLN A 1 601 ? 9.303 -5.261 -10.546 1.00 88.19 601 GLN A O 1
ATOM 4657 N N . LEU A 1 602 ? 8.654 -3.340 -11.507 1.00 90.62 602 LEU A N 1
ATOM 4658 C CA . LEU A 1 602 ? 10.002 -2.923 -11.878 1.00 90.62 602 LEU A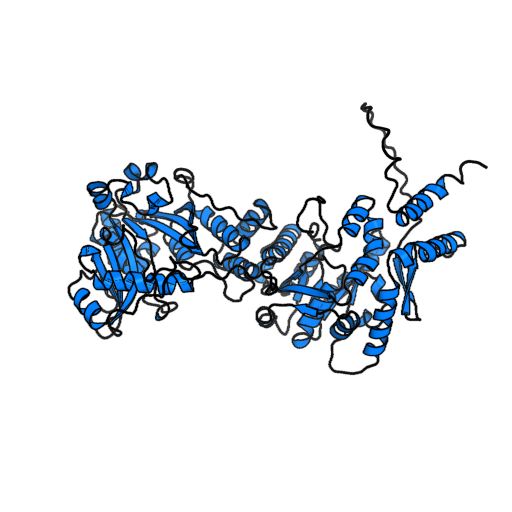 CA 1
ATOM 4659 C C . LEU A 1 602 ? 10.839 -2.469 -10.678 1.00 90.62 602 LEU A C 1
ATOM 4661 O O . LEU A 1 602 ? 12.047 -2.665 -10.692 1.00 90.62 602 LEU A O 1
ATOM 4665 N N . ILE A 1 603 ? 10.228 -1.922 -9.622 1.00 92.81 603 ILE A N 1
ATOM 4666 C CA . ILE A 1 603 ? 10.958 -1.446 -8.436 1.00 92.81 603 ILE A CA 1
ATOM 4667 C C . ILE A 1 603 ? 11.801 -2.558 -7.786 1.00 92.81 603 ILE A C 1
ATOM 4669 O O . ILE A 1 603 ? 13.009 -2.357 -7.650 1.00 92.81 603 ILE A O 1
ATOM 4673 N N . PRO A 1 604 ? 11.251 -3.734 -7.416 1.00 91.44 604 PRO A N 1
ATOM 4674 C CA . PRO A 1 604 ? 12.066 -4.796 -6.828 1.00 91.44 604 PRO A CA 1
ATOM 4675 C C . PRO A 1 604 ? 13.107 -5.366 -7.795 1.00 91.44 604 PRO A C 1
ATOM 4677 O O . PRO A 1 604 ? 14.181 -5.759 -7.352 1.00 91.44 604 PRO A O 1
ATOM 4680 N N . ILE A 1 605 ? 12.828 -5.381 -9.102 1.00 90.00 605 ILE A N 1
ATOM 4681 C CA . ILE A 1 605 ? 13.800 -5.832 -10.109 1.00 90.00 605 ILE A CA 1
ATOM 4682 C C . ILE A 1 605 ? 14.984 -4.868 -10.176 1.00 90.00 605 ILE A C 1
ATOM 4684 O O . ILE A 1 605 ? 16.133 -5.297 -10.181 1.00 90.00 605 ILE A O 1
ATOM 4688 N N . TYR A 1 606 ? 14.721 -3.562 -10.175 1.00 92.44 606 TYR A N 1
ATOM 4689 C CA . TYR A 1 606 ? 15.772 -2.553 -10.158 1.00 92.44 606 TYR A CA 1
ATOM 4690 C C . TYR A 1 606 ? 16.597 -2.608 -8.872 1.00 92.44 606 TYR A C 1
ATOM 4692 O O . TYR A 1 606 ? 17.820 -2.521 -8.943 1.00 92.44 606 TYR A O 1
ATOM 4700 N N . VAL A 1 607 ? 15.970 -2.849 -7.718 1.00 91.81 607 VAL A N 1
ATOM 4701 C CA . VAL A 1 607 ? 16.700 -3.110 -6.468 1.00 91.81 607 VAL A CA 1
ATOM 4702 C C . VAL A 1 607 ? 17.617 -4.331 -6.590 1.00 91.81 607 VAL A C 1
ATOM 4704 O O . VAL A 1 607 ? 18.774 -4.259 -6.185 1.00 91.81 607 VAL A O 1
ATOM 4707 N N . GLU A 1 608 ? 17.144 -5.434 -7.176 1.00 89.50 608 GLU A N 1
ATOM 4708 C CA . GLU A 1 608 ? 17.981 -6.619 -7.416 1.00 89.50 608 GLU A CA 1
ATOM 4709 C C . GLU A 1 608 ? 19.145 -6.324 -8.379 1.00 89.50 608 GLU A C 1
ATOM 4711 O O . GLU A 1 608 ? 20.251 -6.827 -8.192 1.00 89.50 608 GLU A O 1
ATOM 4716 N N . LEU A 1 609 ? 18.923 -5.455 -9.367 1.00 89.81 609 LEU A N 1
ATOM 4717 C CA . LEU A 1 609 ? 19.942 -4.943 -10.289 1.00 89.81 609 LEU A CA 1
ATOM 4718 C C . LEU A 1 609 ? 20.851 -3.873 -9.661 1.00 89.81 609 LEU A C 1
ATOM 4720 O O . LEU A 1 609 ? 21.519 -3.140 -10.389 1.00 89.81 609 LEU A O 1
ATOM 4724 N N . GLY A 1 610 ? 20.873 -3.751 -8.330 1.00 89.75 610 GLY A N 1
ATOM 4725 C CA . GLY A 1 610 ? 21.716 -2.791 -7.616 1.00 89.75 610 GLY A CA 1
ATOM 4726 C C . GLY A 1 610 ? 21.416 -1.334 -7.976 1.00 89.75 610 GLY A C 1
ATOM 4727 O O . GLY A 1 610 ? 22.287 -0.474 -7.834 1.00 89.75 610 GLY A O 1
ATOM 4728 N N . SER A 1 611 ? 20.209 -1.046 -8.479 1.00 92.19 611 SER A N 1
ATOM 4729 C CA . SER A 1 611 ? 19.821 0.311 -8.852 1.00 92.19 611 SER A CA 1
ATOM 4730 C C . SER A 1 611 ? 19.822 1.217 -7.639 1.00 92.19 611 SER A C 1
ATOM 4732 O O . SER A 1 611 ? 19.230 0.907 -6.604 1.00 92.19 611 SER A O 1
ATOM 4734 N N . ARG A 1 612 ? 20.393 2.399 -7.833 1.00 92.31 612 ARG A N 1
ATOM 4735 C CA . ARG A 1 612 ? 20.282 3.505 -6.899 1.00 92.31 612 ARG A CA 1
ATOM 4736 C C . ARG A 1 612 ? 19.143 4.428 -7.278 1.00 92.31 612 ARG A C 1
ATOM 4738 O O . ARG A 1 612 ? 19.062 4.834 -8.432 1.00 92.31 612 ARG A O 1
ATOM 4745 N N . PHE A 1 613 ? 18.295 4.772 -6.312 1.00 92.81 613 PHE A N 1
ATOM 4746 C CA . PHE A 1 613 ? 17.177 5.705 -6.488 1.00 92.81 613 PHE A CA 1
ATOM 4747 C C . PHE A 1 613 ? 17.632 7.117 -6.119 1.00 92.81 613 PHE A C 1
ATOM 4749 O O . PHE A 1 613 ? 17.731 7.465 -4.946 1.00 92.81 613 PHE A O 1
ATOM 4756 N N . LEU A 1 614 ? 17.962 7.921 -7.125 1.00 91.62 614 LEU A N 1
ATOM 4757 C CA . LEU A 1 614 ? 18.663 9.192 -6.942 1.00 91.62 614 LEU A CA 1
ATOM 4758 C C . LEU A 1 614 ? 17.734 10.344 -6.550 1.00 91.62 614 LEU A C 1
ATOM 4760 O O . LEU A 1 614 ? 18.148 11.244 -5.821 1.00 91.62 614 LEU A O 1
ATOM 4764 N N . ALA A 1 615 ? 16.505 10.338 -7.064 1.00 92.06 615 ALA A N 1
ATOM 4765 C CA . ALA A 1 615 ? 15.535 11.414 -6.894 1.00 92.06 615 ALA A CA 1
ATOM 4766 C C . ALA A 1 615 ? 14.122 10.952 -7.280 1.00 92.06 615 ALA A C 1
ATOM 4768 O O . ALA A 1 615 ? 13.978 9.970 -8.006 1.00 92.06 615 ALA A O 1
ATOM 4769 N N . PHE A 1 616 ? 13.096 11.690 -6.845 1.00 94.06 616 PHE A N 1
ATOM 4770 C CA . PHE A 1 616 ? 11.701 11.464 -7.232 1.00 94.06 616 PHE A CA 1
ATOM 4771 C C . PHE A 1 616 ? 11.044 12.772 -7.677 1.00 94.06 616 PHE A C 1
ATOM 4773 O O . PHE A 1 616 ? 11.179 13.770 -6.972 1.00 94.06 616 PHE A O 1
ATOM 4780 N N . ASP A 1 617 ? 10.324 12.759 -8.797 1.00 94.75 617 ASP A N 1
ATOM 4781 C CA . ASP A 1 617 ? 9.608 13.902 -9.379 1.00 94.75 617 ASP A CA 1
ATOM 4782 C C . ASP A 1 617 ? 8.135 13.544 -9.630 1.00 94.75 617 ASP A C 1
ATOM 4784 O O . ASP A 1 617 ? 7.797 12.389 -9.879 1.00 94.75 617 ASP A O 1
ATOM 4788 N N . GLN A 1 618 ? 7.237 14.517 -9.525 1.00 94.56 618 GLN A N 1
ATOM 4789 C CA . GLN A 1 618 ? 5.819 14.336 -9.813 1.00 94.56 618 GLN A CA 1
ATOM 4790 C C . GLN A 1 618 ? 5.520 14.675 -11.284 1.00 94.56 618 GLN A C 1
ATOM 4792 O O . GLN A 1 618 ? 5.441 15.851 -11.642 1.00 94.56 618 GLN A O 1
ATOM 4797 N N . ASP A 1 619 ? 5.219 13.659 -12.100 1.00 92.88 619 ASP A N 1
ATOM 4798 C CA . ASP A 1 619 ? 4.716 13.839 -13.467 1.00 92.88 619 ASP A CA 1
ATOM 4799 C C . ASP A 1 619 ? 3.179 13.835 -13.481 1.00 92.88 619 ASP A C 1
ATOM 4801 O O . ASP A 1 619 ? 2.499 12.806 -13.532 1.00 92.88 619 ASP A O 1
ATOM 4805 N N . MET A 1 620 ? 2.602 15.035 -13.438 1.00 88.75 620 MET A N 1
ATOM 4806 C CA . MET A 1 620 ? 1.150 15.209 -13.514 1.00 88.75 620 MET A CA 1
ATOM 4807 C C . MET A 1 620 ? 0.580 14.916 -14.907 1.00 88.75 620 MET A C 1
ATOM 4809 O O . MET A 1 620 ? -0.599 14.582 -15.004 1.00 88.75 620 MET A O 1
ATOM 4813 N N . ALA A 1 621 ? 1.377 15.041 -15.973 1.00 88.12 621 ALA A N 1
ATOM 4814 C CA . ALA A 1 621 ? 0.915 14.802 -17.339 1.00 88.12 621 ALA A CA 1
ATOM 4815 C C . ALA A 1 621 ? 0.745 13.305 -17.616 1.00 88.12 621 ALA A C 1
ATOM 4817 O O . ALA A 1 621 ? -0.156 12.918 -18.358 1.00 88.12 621 ALA A O 1
ATOM 4818 N N . PHE A 1 622 ? 1.583 12.478 -16.991 1.00 90.25 622 PHE A N 1
ATOM 4819 C CA . PHE A 1 622 ? 1.527 11.024 -17.101 1.00 90.25 622 PHE A CA 1
ATOM 4820 C C . PHE A 1 622 ? 0.811 10.333 -15.929 1.00 90.25 622 PHE A C 1
ATOM 4822 O O . PHE A 1 622 ? 0.611 9.117 -15.937 1.00 90.25 622 PHE A O 1
ATOM 4829 N N . ASN A 1 623 ? 0.364 11.117 -14.943 1.00 91.31 623 ASN A N 1
ATOM 4830 C CA . ASN A 1 623 ? -0.305 10.656 -13.730 1.00 91.31 623 ASN A CA 1
ATOM 4831 C C . ASN A 1 623 ? 0.576 9.727 -12.873 1.00 91.31 623 ASN A C 1
ATOM 4833 O O . ASN A 1 623 ? 0.108 8.697 -12.384 1.00 91.31 623 ASN A O 1
ATOM 4837 N N . THR A 1 624 ? 1.841 10.095 -12.667 1.00 94.88 624 THR A N 1
ATOM 4838 C CA . THR A 1 624 ? 2.816 9.293 -11.917 1.00 94.88 624 THR A CA 1
ATOM 4839 C C . THR A 1 624 ? 3.666 10.127 -10.965 1.00 94.88 624 THR A C 1
ATOM 4841 O O . THR A 1 624 ? 3.710 11.359 -11.005 1.00 94.88 624 THR A O 1
ATOM 4844 N N . VAL A 1 625 ? 4.341 9.421 -10.065 1.00 95.94 625 VAL A N 1
ATOM 4845 C CA . VAL A 1 625 ? 5.562 9.875 -9.407 1.00 95.94 625 VAL A CA 1
ATOM 4846 C C . VAL A 1 625 ? 6.706 9.047 -9.974 1.00 95.94 625 VAL A C 1
ATOM 4848 O O . VAL A 1 625 ? 6.699 7.822 -9.855 1.00 95.94 625 VAL A O 1
ATOM 4851 N N . ASP A 1 626 ? 7.678 9.709 -10.580 1.00 94.94 626 ASP A N 1
ATOM 4852 C CA . ASP A 1 626 ? 8.793 9.081 -11.271 1.00 94.94 626 ASP A CA 1
ATOM 4853 C C . ASP A 1 626 ? 10.040 9.099 -10.388 1.00 94.94 626 ASP A C 1
ATOM 4855 O O . ASP A 1 626 ? 10.446 10.141 -9.880 1.00 94.94 626 ASP A O 1
ATOM 4859 N N . GLY A 1 627 ? 10.665 7.940 -10.202 1.00 94.44 627 GLY A N 1
ATOM 4860 C CA . GLY A 1 627 ? 11.953 7.782 -9.539 1.00 94.44 627 GLY A CA 1
ATOM 4861 C C . GLY A 1 627 ? 13.086 7.663 -10.550 1.00 94.44 627 GLY A C 1
ATOM 4862 O O . GLY A 1 627 ? 13.068 6.765 -11.392 1.00 94.44 627 GLY A O 1
ATOM 4863 N N . LEU A 1 628 ? 14.097 8.527 -10.453 1.00 94.62 628 LEU A N 1
ATOM 4864 C CA . LEU A 1 628 ? 15.322 8.395 -11.237 1.00 94.62 628 LEU A CA 1
ATOM 4865 C C . LEU A 1 628 ? 16.172 7.261 -10.664 1.00 94.62 628 LEU A C 1
ATOM 4867 O O . LEU A 1 628 ? 16.648 7.349 -9.531 1.00 94.62 628 LEU A O 1
ATOM 4871 N N . ILE A 1 629 ? 16.402 6.228 -11.466 1.00 94.38 629 ILE A N 1
ATOM 4872 C CA . ILE A 1 629 ? 17.273 5.106 -11.127 1.00 94.38 629 ILE A CA 1
ATOM 4873 C C . ILE A 1 629 ? 18.595 5.168 -11.884 1.00 94.38 629 ILE A C 1
ATOM 4875 O O . ILE A 1 629 ? 18.650 5.646 -13.016 1.00 94.38 629 ILE A O 1
ATOM 4879 N N . LEU A 1 630 ? 19.646 4.615 -11.284 1.00 93.62 630 LEU A N 1
ATOM 4880 C CA . LEU A 1 630 ? 20.941 4.382 -11.919 1.00 93.62 630 LEU A CA 1
ATOM 4881 C C . LEU A 1 630 ? 21.482 3.013 -11.504 1.00 93.62 630 LEU A C 1
ATOM 4883 O O . LEU A 1 630 ? 21.687 2.762 -10.320 1.00 93.62 630 LEU A O 1
ATOM 4887 N N . SER A 1 631 ? 21.753 2.150 -12.481 1.00 92.81 631 SER A N 1
ATOM 4888 C CA . SER A 1 631 ? 22.396 0.843 -12.305 1.00 92.81 631 SER A CA 1
ATOM 4889 C C . SER A 1 631 ? 23.786 0.845 -12.928 1.00 92.81 631 SER A C 1
ATOM 4891 O O . SER A 1 631 ? 23.914 1.014 -14.141 1.00 92.81 631 SER A O 1
ATOM 4893 N N . ASP A 1 632 ? 24.827 0.609 -12.127 1.00 92.19 632 ASP A N 1
ATOM 4894 C CA . ASP A 1 632 ? 26.169 0.287 -12.628 1.00 92.19 632 ASP A CA 1
ATOM 4895 C C . ASP A 1 632 ? 26.402 -1.218 -12.483 1.00 92.19 632 ASP A C 1
ATOM 4897 O O . ASP A 1 632 ? 26.571 -1.740 -11.385 1.00 92.19 632 ASP A O 1
ATOM 4901 N N . ILE A 1 633 ? 26.414 -1.932 -13.605 1.00 92.31 633 ILE A N 1
ATOM 4902 C CA . ILE A 1 633 ? 26.417 -3.399 -13.617 1.00 92.31 633 ILE A CA 1
ATOM 4903 C C . ILE A 1 633 ? 27.765 -3.978 -13.164 1.00 92.31 633 ILE A C 1
ATOM 4905 O O . ILE A 1 633 ? 27.871 -5.148 -12.784 1.00 92.31 633 ILE A O 1
ATOM 4909 N N . ARG A 1 634 ? 28.800 -3.135 -13.120 1.00 91.50 634 ARG A N 1
ATOM 4910 C CA . ARG A 1 634 ? 30.101 -3.487 -12.545 1.00 91.50 634 ARG A CA 1
ATOM 4911 C C . ARG A 1 634 ? 30.033 -3.673 -11.030 1.00 91.50 634 ARG A C 1
ATOM 4913 O O . ARG A 1 634 ? 30.851 -4.401 -10.485 1.00 91.50 634 ARG A O 1
ATOM 4920 N N . GLU A 1 635 ? 29.065 -3.040 -10.365 1.00 91.00 635 GLU A N 1
ATOM 4921 C CA . GLU A 1 635 ? 28.873 -3.118 -8.910 1.00 91.00 635 GLU A CA 1
ATOM 4922 C C . GLU A 1 635 ? 28.099 -4.381 -8.484 1.00 91.00 635 GLU A C 1
ATOM 4924 O O . GLU A 1 635 ? 27.995 -4.669 -7.294 1.00 91.00 635 GLU A O 1
ATOM 4929 N N . LEU A 1 636 ? 27.565 -5.157 -9.437 1.00 90.62 636 LEU A N 1
ATOM 4930 C CA . LEU A 1 636 ? 26.834 -6.391 -9.139 1.00 90.62 636 LEU A CA 1
ATOM 4931 C C . LEU A 1 636 ? 27.770 -7.542 -8.764 1.00 90.62 636 LEU A C 1
ATOM 4933 O O . LEU A 1 636 ? 28.963 -7.531 -9.061 1.00 90.62 636 LEU A O 1
ATOM 4937 N N . THR A 1 637 ? 27.223 -8.575 -8.131 1.00 91.12 637 THR A N 1
ATOM 4938 C CA . THR A 1 637 ? 27.946 -9.835 -7.929 1.00 91.12 637 THR A CA 1
ATOM 4939 C C . THR A 1 637 ? 27.903 -10.679 -9.204 1.00 91.12 637 THR A C 1
ATOM 4941 O O . THR A 1 637 ? 26.985 -10.542 -10.021 1.00 91.12 637 THR A O 1
ATOM 4944 N N . HIS A 1 638 ? 28.872 -11.582 -9.370 1.00 90.75 638 HIS A N 1
ATOM 4945 C CA . HIS A 1 638 ? 28.914 -12.499 -10.513 1.00 90.75 638 HIS A CA 1
ATOM 4946 C C . HIS A 1 638 ? 27.602 -13.305 -10.685 1.00 90.75 638 HIS A C 1
ATOM 4948 O O . HIS A 1 638 ? 27.036 -13.262 -11.777 1.00 90.75 638 HIS A O 1
ATOM 4954 N N . PRO A 1 639 ? 26.998 -13.910 -9.633 1.00 91.56 639 PRO A N 1
ATOM 4955 C CA . PRO A 1 639 ? 25.724 -14.624 -9.777 1.00 91.56 639 PRO A CA 1
ATOM 4956 C C . PRO A 1 639 ? 24.571 -13.759 -10.305 1.00 91.56 639 PRO A C 1
ATOM 4958 O O . PRO A 1 639 ? 23.751 -14.228 -11.095 1.00 91.56 639 PRO A O 1
ATOM 4961 N N . VAL A 1 640 ? 24.506 -12.484 -9.903 1.00 87.25 640 VAL A N 1
ATOM 4962 C CA . VAL A 1 640 ? 23.476 -11.561 -10.402 1.00 87.25 640 VAL A CA 1
ATOM 4963 C C . VAL A 1 640 ? 23.746 -11.210 -11.866 1.00 87.25 640 VAL A C 1
ATOM 4965 O O . VAL A 1 640 ? 22.812 -11.209 -12.666 1.00 87.25 640 VAL A O 1
ATOM 4968 N N . ARG A 1 641 ? 25.007 -10.988 -12.265 1.00 89.50 641 ARG A N 1
ATOM 4969 C CA . ARG A 1 641 ? 25.351 -10.800 -13.685 1.00 89.50 641 ARG A CA 1
ATOM 4970 C C . ARG A 1 641 ? 24.959 -12.011 -14.525 1.00 89.50 641 ARG A C 1
ATOM 4972 O O . ARG A 1 641 ? 24.288 -11.829 -15.535 1.00 89.50 641 ARG A O 1
ATOM 4979 N N . VAL A 1 642 ? 25.285 -13.228 -14.088 1.00 89.06 642 VAL A N 1
ATOM 4980 C CA . VAL A 1 642 ? 24.919 -14.470 -14.792 1.00 89.06 642 VAL A CA 1
ATOM 4981 C C . VAL A 1 642 ? 23.405 -14.605 -14.943 1.00 89.06 642 VAL A C 1
ATOM 4983 O O . VAL A 1 642 ? 22.933 -14.926 -16.033 1.00 89.06 642 VAL A O 1
ATOM 4986 N N . LYS A 1 643 ? 22.622 -14.284 -13.903 1.00 84.31 643 LYS A N 1
ATOM 4987 C CA . LYS A 1 643 ? 21.150 -14.324 -13.962 1.00 84.31 643 LYS A CA 1
ATOM 4988 C C . LYS A 1 643 ? 20.581 -1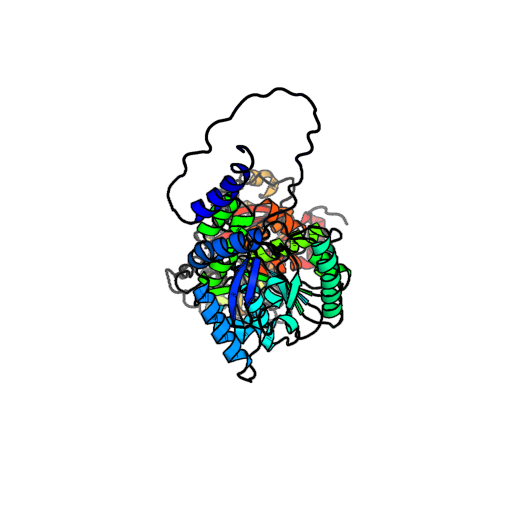3.511 -15.133 1.00 84.31 643 LYS A C 1
ATOM 4990 O O . LYS A 1 643 ? 19.621 -13.952 -15.761 1.00 84.31 643 LYS A O 1
ATOM 4995 N N . TYR A 1 644 ? 21.147 -12.336 -15.416 1.00 79.44 644 TYR A N 1
ATOM 4996 C CA . TYR A 1 644 ? 20.623 -11.411 -16.428 1.00 79.44 644 TYR A CA 1
ATOM 4997 C C . TYR A 1 644 ? 21.352 -11.484 -17.779 1.00 79.44 644 TYR A C 1
ATOM 4999 O O . TYR A 1 644 ? 20.736 -11.250 -18.816 1.00 79.44 644 TYR A O 1
ATOM 5007 N N . MET A 1 645 ? 22.647 -11.807 -17.783 1.00 84.25 645 MET A N 1
ATOM 5008 C CA . MET A 1 645 ? 23.509 -11.825 -18.974 1.00 84.25 645 MET A CA 1
ATOM 5009 C C . MET A 1 645 ? 23.777 -13.228 -19.527 1.00 84.25 645 MET A C 1
ATOM 5011 O O . MET A 1 645 ? 24.245 -13.356 -20.663 1.00 84.25 645 MET A O 1
ATOM 5015 N N . GLY A 1 646 ? 23.494 -14.269 -18.743 1.00 85.75 646 GLY A N 1
ATOM 5016 C CA . GLY A 1 646 ? 24.029 -15.609 -18.954 1.00 85.75 646 GLY A CA 1
ATOM 5017 C C . GLY A 1 646 ? 25.525 -15.688 -18.634 1.00 85.75 646 GLY A C 1
ATOM 5018 O O . GLY A 1 646 ? 26.209 -14.670 -18.523 1.00 85.75 646 GLY A O 1
ATOM 5019 N N . GLU A 1 647 ? 26.035 -16.912 -18.522 1.00 89.00 647 GLU A N 1
ATOM 5020 C CA . GLU A 1 647 ? 27.433 -17.201 -18.166 1.00 89.00 647 GLU A CA 1
ATOM 5021 C C . GLU A 1 647 ? 28.431 -16.509 -19.108 1.00 89.00 647 GLU A C 1
ATOM 5023 O O . GLU A 1 647 ? 29.317 -15.763 -18.695 1.00 89.00 647 GLU A O 1
ATOM 5028 N N . GLU A 1 648 ? 28.237 -16.692 -20.416 1.00 87.19 648 GLU A N 1
ATOM 5029 C CA . GLU A 1 648 ? 29.103 -16.104 -21.436 1.00 87.19 648 GLU A CA 1
ATOM 5030 C C . GLU A 1 648 ? 29.052 -14.571 -21.416 1.00 87.19 648 GLU A C 1
ATOM 5032 O O . GLU A 1 648 ? 30.090 -13.915 -21.497 1.00 87.19 648 GLU A O 1
ATOM 5037 N N . GLY A 1 649 ? 27.851 -13.996 -21.292 1.00 86.94 649 GLY A N 1
ATOM 5038 C CA . GLY A 1 649 ? 27.667 -12.547 -21.264 1.00 86.94 649 GLY A CA 1
ATOM 5039 C C . GLY A 1 649 ? 28.318 -11.911 -20.038 1.00 86.94 649 GLY A C 1
ATOM 5040 O O . GLY A 1 649 ? 28.990 -10.889 -20.177 1.00 86.94 649 GLY A O 1
ATOM 5041 N N . ALA A 1 650 ? 28.175 -12.540 -18.866 1.00 90.00 650 ALA A N 1
ATOM 5042 C CA . ALA A 1 650 ? 28.827 -12.107 -17.635 1.00 90.00 650 ALA A CA 1
ATOM 5043 C C . ALA A 1 650 ? 30.354 -12.133 -17.781 1.00 90.00 650 ALA A C 1
ATOM 5045 O O . ALA A 1 650 ? 30.994 -11.107 -17.562 1.00 90.00 650 ALA A O 1
ATOM 5046 N N . ARG A 1 651 ? 30.922 -13.242 -18.274 1.00 90.50 651 ARG A N 1
ATOM 5047 C CA . ARG A 1 651 ? 32.369 -13.382 -18.496 1.00 90.50 651 ARG A CA 1
ATOM 5048 C C . ARG A 1 651 ? 32.923 -12.321 -19.452 1.00 90.50 651 ARG A C 1
ATOM 5050 O O . ARG A 1 651 ? 33.965 -11.725 -19.183 1.00 90.50 651 ARG A O 1
ATOM 5057 N N . VAL A 1 652 ? 32.242 -12.075 -20.576 1.00 89.69 652 VAL A N 1
ATOM 5058 C CA . VAL A 1 652 ? 32.646 -11.044 -21.553 1.00 89.69 652 VAL A CA 1
ATOM 5059 C C . VAL A 1 652 ? 32.613 -9.652 -20.918 1.00 89.69 652 VAL A C 1
ATOM 5061 O O . VAL A 1 652 ? 33.552 -8.872 -21.088 1.00 89.69 652 VAL A O 1
ATOM 5064 N N . PHE A 1 653 ? 31.559 -9.345 -20.160 1.00 90.69 653 PHE A N 1
ATOM 5065 C CA . PHE A 1 653 ? 31.421 -8.069 -19.464 1.00 90.69 653 PHE A CA 1
ATOM 5066 C C . PHE A 1 653 ? 32.505 -7.878 -18.388 1.00 90.69 653 PHE A C 1
ATOM 5068 O O . PHE A 1 653 ? 33.142 -6.827 -18.329 1.00 90.69 653 PHE A O 1
ATOM 5075 N N . GLU A 1 654 ? 32.760 -8.896 -17.568 1.00 91.88 654 GLU A N 1
ATOM 5076 C CA . GLU A 1 654 ? 33.767 -8.878 -16.500 1.00 91.88 654 GLU A CA 1
ATOM 5077 C C . GLU A 1 654 ? 35.181 -8.695 -17.053 1.00 91.88 654 GLU A C 1
ATOM 5079 O O . GLU A 1 654 ? 35.912 -7.812 -16.598 1.00 91.88 654 GLU A O 1
ATOM 5084 N N . GLN A 1 655 ? 35.526 -9.435 -18.112 1.00 90.69 655 GLN A N 1
ATOM 5085 C CA . GLN A 1 655 ? 36.799 -9.284 -18.813 1.00 90.69 655 GLN A CA 1
ATOM 5086 C C . GLN A 1 655 ? 36.969 -7.866 -19.375 1.00 90.69 655 GLN A C 1
ATOM 5088 O O . GLN A 1 655 ? 38.051 -7.289 -19.290 1.00 90.69 655 GLN A O 1
ATOM 5093 N N . LYS A 1 656 ? 35.905 -7.279 -19.937 1.00 89.69 656 LYS A N 1
ATOM 5094 C CA . LYS A 1 656 ? 35.953 -5.926 -20.507 1.00 89.69 656 LYS A CA 1
ATOM 5095 C C . LYS A 1 656 ? 36.228 -4.855 -19.452 1.00 89.69 656 LYS A C 1
ATOM 5097 O O . LYS A 1 656 ? 36.926 -3.882 -19.738 1.00 89.69 656 LYS A O 1
ATOM 5102 N N . TRP A 1 657 ? 35.649 -5.014 -18.266 1.00 91.06 657 TRP A N 1
ATOM 5103 C CA . TRP A 1 657 ? 35.707 -4.028 -17.188 1.00 91.06 657 TRP A CA 1
ATOM 5104 C C . TRP A 1 657 ? 36.757 -4.346 -16.119 1.00 91.06 657 TRP A C 1
ATOM 5106 O O . TRP A 1 657 ? 36.816 -3.637 -15.116 1.00 91.06 657 TRP A O 1
ATOM 5116 N N . ASN A 1 658 ? 37.607 -5.354 -16.352 1.00 90.88 658 ASN A N 1
ATOM 5117 C CA . ASN A 1 658 ? 38.631 -5.830 -15.417 1.00 90.88 658 ASN A CA 1
ATOM 5118 C C . ASN A 1 658 ? 38.059 -6.132 -14.023 1.00 90.88 658 ASN A C 1
ATOM 5120 O O . ASN A 1 658 ? 38.650 -5.785 -13.001 1.00 90.88 658 ASN A O 1
ATOM 5124 N N . LEU A 1 659 ? 36.882 -6.753 -13.997 1.00 86.75 659 LEU A N 1
ATOM 5125 C CA . LEU A 1 659 ? 36.245 -7.230 -12.778 1.00 86.75 659 LEU A CA 1
ATOM 5126 C C . LEU A 1 659 ? 36.754 -8.659 -12.572 1.00 86.75 659 LEU A C 1
ATOM 5128 O O . LEU A 1 659 ? 36.257 -9.582 -13.208 1.00 86.75 659 LEU A O 1
ATOM 5132 N N . GLY A 1 660 ? 37.830 -8.820 -11.800 1.00 72.69 660 GLY A N 1
ATOM 5133 C CA . GLY A 1 660 ? 38.286 -10.151 -11.387 1.00 72.69 660 GLY A CA 1
ATOM 5134 C C . GLY A 1 660 ? 37.242 -10.842 -10.503 1.00 72.69 660 GLY A C 1
ATOM 5135 O O . GLY A 1 660 ? 36.382 -10.159 -9.940 1.00 72.69 660 GLY A O 1
ATOM 5136 N N . GLU A 1 661 ? 37.322 -12.174 -10.412 1.00 53.06 661 GLU A N 1
ATOM 5137 C CA . GLU A 1 661 ? 36.539 -12.979 -9.456 1.00 53.06 661 GLU A CA 1
ATOM 5138 C C . GLU A 1 661 ? 36.747 -12.543 -8.001 1.00 53.06 661 GLU A C 1
ATOM 5140 O O . GLU A 1 661 ? 37.909 -12.247 -7.622 1.00 53.06 661 GLU A O 1
#

Solvent-accessible surface area (backbone atoms only — not comparable to full-atom values): 36392 Å² total; per-residue (Å²): 143,80,69,76,65,63,77,57,46,60,66,50,53,56,58,54,58,76,76,50,101,78,81,98,79,88,87,85,87,87,82,88,86,92,79,91,74,97,68,97,71,82,74,76,80,75,76,74,81,63,56,74,49,56,43,48,44,96,89,43,45,75,44,56,32,35,35,88,55,96,43,76,68,29,52,51,51,22,49,51,37,47,72,55,49,41,65,77,34,47,45,69,61,47,29,56,26,42,51,43,31,58,51,52,71,68,51,80,74,91,71,49,75,41,45,44,49,35,57,34,39,44,47,45,77,44,66,58,68,76,45,58,74,65,58,73,69,64,56,23,32,40,34,38,33,62,33,29,58,77,59,61,61,55,40,51,53,51,37,71,38,44,89,63,37,90,55,58,30,34,58,41,57,50,57,47,64,56,41,88,74,38,66,86,41,38,49,54,35,54,87,85,53,65,71,66,29,48,59,53,36,51,60,40,50,53,53,52,47,50,46,36,72,75,26,23,36,38,39,38,48,52,45,78,54,61,23,44,52,93,44,91,83,49,93,63,43,44,54,62,80,49,44,47,64,62,47,57,45,40,71,76,39,56,76,35,28,36,32,36,28,23,56,62,70,46,60,52,75,65,42,60,55,34,31,72,76,36,66,69,52,25,61,67,38,43,61,30,56,48,48,71,44,54,63,35,76,45,41,25,19,54,33,70,64,42,47,29,76,69,59,68,74,48,87,48,45,60,58,43,31,50,49,54,52,50,65,18,58,48,14,67,75,26,31,73,68,57,81,94,65,58,74,83,75,88,73,65,83,39,67,68,52,81,84,69,60,48,69,60,40,45,57,63,54,62,84,51,53,72,59,34,60,78,34,82,95,34,72,76,43,52,42,34,13,32,48,48,48,28,73,81,31,64,66,51,46,53,43,49,11,27,52,41,27,56,46,29,43,75,63,42,28,35,69,35,42,33,44,52,74,62,86,56,54,57,80,18,30,35,40,36,28,35,32,53,64,75,53,39,78,34,28,38,32,39,38,34,55,36,57,58,37,43,73,77,54,34,73,81,53,42,72,63,53,80,50,31,46,52,72,78,42,37,89,83,59,44,50,40,21,30,40,39,34,87,64,49,57,37,71,95,40,57,95,46,92,52,51,66,58,39,48,47,34,26,54,30,36,50,37,30,70,67,69,64,37,52,34,37,32,33,60,48,69,42,42,59,76,49,45,47,55,38,51,52,50,53,51,57,55,46,48,76,40,22,51,91,90,52,51,76,62,44,48,58,76,40,69,71,81,66,84,57,98,64,53,72,69,57,51,51,49,53,39,68,78,25,78,49,71,68,49,40,23,55,52,30,19,27,20,59,48,40,91,86,38,57,72,59,77,62,57,64,52,38,51,73,55,61,28,21,35,41,43,53,24,49,38,76,74,38,32,28,37,32,33,36,35,39,26,53,58,80,78,52,54,69,72,60,36,27,74,46,37,37,67,68,33,30,53,48,34,27,65,74,68,70,54,75,136

Secondary structure (DSSP, 8-state):
--STTHHHHHHHHHHHHTS-S----S----------------------S---EEEE-TTS-EEEES----SHHHHHHHHHIIIIIHHHTTTHHHHHHHHHHHHHHHS-SSS-HHHHHHHHHT-EEE--HHHHTTS-SSS-EEEEE---STTHHHHHHHHHHTTT-S-EEEEEEGGGGGSTTHHHHEEEE-TT-HHHHHHHHHHHHHHHHHHHHTT-EEEE-TTSS--B-SSTT-SS-B--PPPTHHHHHHHHSTT-EEEEEEE-----HHHHHHHHH-HHHHHHHHHHHHHTTTT-EEEEEEPPPBPHHHHTT--SHHHHHHHHHHHHHGGGGSSPPPGGGPPPPP--SSPPPPPPPHHHHHHHHTTSEEEEES-TT-TTSSEEEEEEEGGG-HHHHHHHHHHHHHHHHHTT-S-SSSS---TTTTTSEEEEEEETTTTEEEEEEEEEEHHHHHHHH-GGGSGGGGTEE-GGGTTTTGGGEEEEEEEEE-GGGTT-SSHHHHHHHHHHHHHHHSSS--EEEEEEEEETTS-HHHHHHHHHHHHTTS-TTTTTSSEESS------SS-HHHHHHHHHT--SHHHHHHHHHHHHTSTT----THHHHHHHTT-EEEEEEEETTTTEEEEEEEEEGGGS-HHHHHHHHHHHHHHHHHHHHT---

Nearest PDB structures (foldseek):
  1k30-assembly1_A  TM=5.563E-01  e=2.660E-05  Cucurbita moschata
  8ia1-assembly3_C  TM=6.071E-01  e=1.459E-04  Lobosphaera incisa
  5hab-assembly1_B-2  TM=3.251E-01  e=1.019E+00  Methanolobus psychrophilus R15
  3nxs-assembly1_A-2  TM=3.078E-01  e=1.918E+00  Mycolicibacterium smegmatis MC2 155
  5hab-assembly1_A-2  TM=3.187E-01  e=1.827E+00  Methanolobus psychrophilus R15

Mean predicted aligned error: 10.09 Å